Protein 5FMO (pdb70)

Sequence (562 aa):
MEQNLFALSLDDTSSVRGSLLDTKFAQTRVLLSKAMAGGDVLLDEYLYDVVNGQDFRATVAFLRTHVITGKIKVTATTNISDNSGCCLMLAINSGVRGKYSTDVYTICSQDSMTWNPGCKKNFSFTFNPNPCGDSWSAEMISRSRVRMTVICVSGWTLSPTTDVIAKLDWSIVNEKCEPTIYHLADCQNWLPLNRWMGKLTFPQGVTSEVRRMPLSIGGGAGATQAFLANMPNSWISMWRYFRGELHFEVTKMSSPYIKATVTFLIAFGNLSDAFGFYESFPHRIVQFAEVEEKCTLVFSQQEFVTAWSTQVNPRTTLEADGCPYLYAIIHDSTTGTISGDFNLGVKLVGIKDFCGIGSNPGIDGSRLLGPVCAEASDVYSPCMIASTPPAPFSDVTAVTFDLINGKITPVGDDNWNTHIYNPPIMNVLRTAAWKSGTIHVQLNVRGAGVKRADWDGQVFVYLRQSMNPESYDARTFVISQPGSAMLNFSFDIIGPNSGFEFAESPWANQTTWYLECVATNPRQIQQFEVNMRFDPNFRVAGNILMPPFPLSTETPPLLKFR

Solvent-accessible surface area: 26158 Å² total

Nearest PDB structures (foldseek):
  5msh-assembly1_B  TM=9.963E-01  e=5.861E-66  Cowpea mosaic virus
  6qcc-assembly1_A  TM=9.823E-01  e=3.534E-51  Broad bean stain virus
  1pgw-assembly1_2  TM=9.891E-01  e=5.245E-49  Bean-pod mottle virus (strain Kentucky G7)
  1bmv-assembly1_2  TM=9.873E-01  e=7.642E-49  Bean pod mottle virus
  4v5t-assembly1_AA  TM=8.210E-01  e=1.582E-16  Grapevine fanleaf virus

B-factor: mean 73.88, std 18.79, range [32.89, 188.3]

Foldseek 3Di:
DDDDDVDDPPPDQAADADDLQLFFQAKDKWWFALKDFFFAFRDKDFPLCRRVVTDGNNNVVQQPRPKHFFWKKKKKFAADELQKFWKKKKAKDQDDDPPDDSDPLAGQQADMDMDINHFDGMDMDTAANPQADFIAGSVGSVVSRIMMTMTTGGIMQDGDPGMDIMMMGIGGHPDTRDHDDDDPPQWDQKDWGQRWFDKDWAFFDQDWDKDWTFPLLAPAADDPPAHDHYDRNPVLNFFFWKDFKWKKKKFWRTRLQWWFKKKKAKDAQVDDSPNPVPVVHDIDIDTADSRRTIDMDIDGRVRDPDIGTNADAQPADSNNDDGMIMMITTPGGIDGPGGGIGIMIMTTTIGGRMGGHHGDPDDGHHHHD/DPDDDDDDDDWDWFKKKWFADPPDWAKWKKKAQQQQQDIGTDPPGDMDIAGAPDVVNVCRNFFQWKWWKKKKKKKWAWDDDDQVVFPKKKKKFKFFDPPVPGDTPDIDIGGDRGMDMDMDMDTQFDDPVGIFGDCDPPVSGTTIMMMMIMRTSRGTTMMIMIMDGDVVMDTDHTDDDDDDDHTDDDPPPPDDD

Secondary structure (P-SEA, 3-state):
cccccccccccccccccccccccccbbbbbbbcccccccccccccccccccccccccaaaaaaacccccbbbbbbbbbcccccccccccccccccccccccccccccccccccccccccccccccccccccccccccaaaaaaaccccbbbbcccccccccbbbbbbbbbcccbbbbbbbbbbccccccccccccccccccccccccbbbbbbbccccccccccccccccccccccccccccccbbbbbbbbcccccbbbbbbbbbbbccccccccccccccbbbbbbcccccbbbbbbccccccbbbbccccccccccccccccbbbbbcccccccbbbbbbbbbbbccccbbbbccccccccccccc/ccccccccccccccbbbbcccccccccccccccccccccccccccccbbbbbbcaaaaaaaaccccbbbbbbbbbbbbcccccccccbbbbbbbbccccccccccbbbbbbbcccbbbbbbbbbccccccccccccccccbbbbbbbbbbcccccccbbbbbbbbcccbbbbbbccccccccccccccccccc

Radius of gyration: 26.79 Å; Cα contacts (8 Å, |Δi|>4): 1478; chains: 2; bounding box: 64×74×85 Å

Structure (mmCIF, N/CA/C/O backbone):
data_5FMO
#
_entry.id   5FMO
#
_cell.length_a   655.970
_cell.length_b   655.970
_cell.length_c   571.451
_cell.angle_alpha   90.00
_cell.angle_beta   90.00
_cell.angle_gamma   90.00
#
_symmetry.space_group_name_H-M   'I 41'
#
loop_
_entity.id
_entity.type
_entity.pdbx_description
1 polymer 'EMPTY VIRUS LIKE PARTICLES OF COWPEA MOSAIC VIRUS'
2 polymer 'EMPTY VIRUS LIKE PARTICLES OF COWPEA MOSAIC VIRUS'
3 water water
#
loop_
_atom_site.group_PDB
_atom_site.id
_atom_site.type_symbol
_atom_site.label_atom_id
_atom_site.label_alt_id
_atom_site.label_comp_id
_atom_site.label_asym_id
_atom_site.label_entity_id
_atom_site.label_seq_id
_atom_site.pdbx_PDB_ins_code
_atom_site.Cartn_x
_atom_site.Cartn_y
_atom_site.Cartn_z
_atom_site.occupancy
_atom_site.B_iso_or_equiv
_atom_site.auth_seq_id
_atom_site.auth_comp_id
_atom_site.auth_asym_id
_atom_site.auth_atom_id
_atom_site.pdbx_PDB_model_num
ATOM 1 N N . MET A 1 1 ? 229.818 68.707 -58.023 1.00 79.77 1 MET L N 1
ATOM 2 C CA . MET A 1 1 ? 228.471 69.235 -57.684 1.00 79.77 1 MET L CA 1
ATOM 3 C C . MET A 1 1 ? 228.579 70.567 -56.944 1.00 79.77 1 MET L C 1
ATOM 4 O O . MET A 1 1 ? 229.636 70.905 -56.414 1.00 79.77 1 MET L O 1
ATOM 9 N N . GLU A 1 2 ? 227.471 71.305 -56.906 1.00 86.21 2 GLU L N 1
ATOM 10 C CA . GLU A 1 2 ? 227.385 72.597 -56.218 1.00 86.21 2 GLU L CA 1
ATOM 11 C C . GLU A 1 2 ? 226.514 72.387 -54.993 1.00 86.21 2 GLU L C 1
ATOM 12 O O . GLU A 1 2 ? 225.845 71.367 -54.888 1.00 86.21 2 GLU L O 1
ATOM 18 N N . GLN A 1 3 ? 226.509 73.347 -54.074 1.00 66.54 3 GLN L N 1
ATOM 19 C CA . GLN A 1 3 ? 225.673 73.237 -52.882 1.00 66.54 3 GLN L CA 1
ATOM 20 C C . GLN A 1 3 ? 225.490 74.576 -52.184 1.00 66.54 3 GLN L C 1
ATOM 21 O O . GLN A 1 3 ? 226.320 75.475 -52.330 1.00 66.54 3 GLN L O 1
ATOM 27 N N . ASN A 1 4 ? 224.390 74.704 -51.441 1.00 85.87 4 ASN L N 1
ATOM 28 C CA . ASN A 1 4 ? 224.093 75.932 -50.705 1.00 85.87 4 ASN L CA 1
ATOM 29 C C . ASN A 1 4 ? 225.063 76.055 -49.531 1.00 85.87 4 ASN L C 1
ATOM 30 O O . ASN A 1 4 ? 225.250 75.102 -48.776 1.00 85.87 4 ASN L O 1
ATOM 35 N N . LEU A 1 5 ? 225.662 77.235 -49.373 1.00 57.15 5 LEU L N 1
ATOM 36 C CA . LEU A 1 5 ? 226.661 77.465 -48.327 1.00 57.15 5 LEU L CA 1
ATOM 37 C C . LEU A 1 5 ? 226.260 78.236 -47.069 1.00 57.15 5 LEU L C 1
ATOM 38 O O . LEU A 1 5 ? 226.941 78.139 -46.046 1.00 57.15 5 LEU L O 1
ATOM 43 N N . PHE A 1 6 ? 225.172 78.997 -47.131 1.00 87.31 6 PHE L N 1
ATOM 44 C CA . PHE A 1 6 ? 224.731 79.764 -45.967 1.00 87.31 6 PHE L CA 1
ATOM 45 C C . PHE A 1 6 ? 224.555 78.885 -44.726 1.00 87.31 6 PHE L C 1
ATOM 46 O O . PHE A 1 6 ? 224.766 79.342 -43.599 1.00 87.31 6 PHE L O 1
ATOM 54 N N . ALA A 1 7 ? 224.180 77.624 -44.939 1.00 66.52 7 ALA L N 1
ATOM 55 C CA . ALA A 1 7 ? 223.971 76.676 -43.846 1.00 66.52 7 ALA L CA 1
ATOM 56 C C . ALA A 1 7 ? 224.984 75.532 -43.858 1.00 66.52 7 ALA L C 1
ATOM 57 O O . ALA A 1 7 ? 224.690 74.427 -44.309 1.00 66.52 7 ALA L O 1
ATOM 59 N N . LEU A 1 8 ? 226.179 75.811 -43.351 1.00 59.28 8 LEU L N 1
ATOM 60 C CA . LEU A 1 8 ? 227.248 74.822 -43.277 1.00 59.28 8 LEU L CA 1
ATOM 61 C C . LEU A 1 8 ? 227.874 74.803 -41.883 1.00 59.28 8 LEU L C 1
ATOM 62 O O . LEU A 1 8 ? 227.528 75.616 -41.019 1.00 59.28 8 LEU L O 1
ATOM 67 N N . SER A 1 9 ? 228.793 73.868 -41.666 1.00 93.25 9 SER L N 1
ATOM 68 C CA . SER A 1 9 ? 229.471 73.749 -40.382 1.00 93.25 9 SER L CA 1
ATOM 69 C C . SER A 1 9 ? 230.381 74.971 -40.184 1.00 93.25 9 SER L C 1
ATOM 70 O O . SER A 1 9 ? 231.530 74.835 -39.754 1.00 93.25 9 SER L O 1
ATOM 73 N N . LEU A 1 10 ? 229.859 76.160 -40.495 1.00 62.68 10 LEU L N 1
ATOM 74 C CA . LEU A 1 10 ? 230.631 77.396 -40.380 1.00 62.68 10 LEU L CA 1
ATOM 75 C C . LEU A 1 10 ? 230.277 78.342 -39.240 1.00 62.68 10 LEU L C 1
ATOM 76 O O . LEU A 1 10 ? 231.104 79.161 -38.858 1.00 62.68 10 LEU L O 1
ATOM 81 N N . ASP A 1 11 ? 229.068 78.278 -38.699 1.00 97.06 11 ASP L N 1
ATOM 82 C CA . ASP A 1 11 ? 228.779 79.173 -37.588 1.00 97.06 11 ASP L CA 1
ATOM 83 C C . ASP A 1 11 ? 228.874 78.400 -36.283 1.00 97.06 11 ASP L C 1
ATOM 84 O O . ASP A 1 11 ? 227.895 78.253 -35.551 1.00 97.06 11 ASP L O 1
ATOM 89 N N . ASP A 1 12 ? 230.074 77.897 -36.012 1.00 80.91 12 ASP L N 1
ATOM 90 C CA . ASP A 1 12 ? 230.349 77.131 -34.803 1.00 80.91 12 ASP L CA 1
ATOM 91 C C . ASP A 1 12 ? 230.809 78.099 -33.723 1.00 80.91 12 ASP L C 1
ATOM 92 O O . ASP A 1 12 ? 231.764 78.858 -33.912 1.00 80.91 12 ASP L O 1
ATOM 97 N N . THR A 1 13 ? 230.121 78.067 -32.590 1.00 77.08 13 THR L N 1
ATOM 98 C CA . THR A 1 13 ? 230.435 78.953 -31.484 1.00 77.08 13 THR L CA 1
ATOM 99 C C . THR A 1 13 ? 230.995 78.224 -30.263 1.00 77.08 13 THR L C 1
ATOM 100 O O . THR A 1 13 ? 231.374 78.853 -29.284 1.00 77.08 13 THR L O 1
ATOM 104 N N . SER A 1 14 ? 231.036 76.893 -30.326 1.00 82.55 14 SER L N 1
ATOM 105 C CA . SER A 1 14 ? 231.431 76.054 -29.210 1.00 82.55 14 SER L CA 1
ATOM 106 C C . SER A 1 14 ? 232.890 76.191 -28.778 1.00 82.55 14 SER L C 1
ATOM 107 O O . SER A 1 14 ? 233.792 76.422 -29.587 1.00 82.55 14 SER L O 1
ATOM 110 N N . SER A 1 15 ? 233.104 76.083 -27.478 1.00 85.06 15 SER L N 1
ATOM 111 C CA . SER A 1 15 ? 234.434 76.200 -26.891 1.00 85.06 15 SER L CA 1
ATOM 112 C C . SER A 1 15 ? 235.305 74.985 -27.245 1.00 85.06 15 SER L C 1
ATOM 113 O O . SER A 1 15 ? 234.827 73.875 -27.400 1.00 85.06 15 SER L O 1
ATOM 116 N N . VAL A 1 16 ? 236.596 75.246 -27.366 1.00 60.80 16 VAL L N 1
ATOM 117 C CA . VAL A 1 16 ? 237.623 74.272 -27.637 1.00 60.80 16 VAL L CA 1
ATOM 118 C C . VAL A 1 16 ? 237.605 73.130 -26.602 1.00 60.80 16 VAL L C 1
ATOM 119 O O . VAL A 1 16 ? 237.679 73.359 -25.382 1.00 60.80 16 VAL L O 1
ATOM 123 N N . ARG A 1 17 ? 237.512 71.899 -27.123 1.00 92.61 17 ARG L N 1
ATOM 124 C CA . ARG A 1 17 ? 237.582 70.666 -26.330 1.00 92.61 17 ARG L CA 1
ATOM 125 C C . ARG A 1 17 ? 238.477 69.694 -27.062 1.00 92.61 17 ARG L C 1
ATOM 126 O O . ARG A 1 17 ? 238.747 69.859 -28.252 1.00 92.61 17 ARG L O 1
ATOM 134 N N . GLY A 1 18 ? 238.942 68.683 -26.339 1.00 75.53 18 GLY L N 1
ATOM 135 C CA . GLY A 1 18 ? 239.805 67.686 -26.934 1.00 75.53 18 GLY L CA 1
ATOM 136 C C . GLY A 1 18 ? 240.895 67.249 -25.982 1.00 75.53 18 GLY L C 1
ATOM 137 O O . GLY A 1 18 ? 240.768 67.396 -24.765 1.00 75.53 18 GLY L O 1
ATOM 138 N N . SER A 1 19 ? 241.968 66.703 -26.542 1.00 70.06 19 SER L N 1
ATOM 139 C CA . SER A 1 19 ? 243.098 66.242 -25.750 1.00 70.06 19 SER L CA 1
ATOM 140 C C . SER A 1 19 ? 243.979 67.422 -25.364 1.00 70.06 19 SER L C 1
ATOM 141 O O . SER A 1 19 ? 243.873 68.506 -25.942 1.00 70.06 19 SER L O 1
ATOM 144 N N . LEU A 1 20 ? 244.855 67.202 -24.389 1.00 78.07 20 LEU L N 1
ATOM 145 C CA . LEU A 1 20 ? 245.756 68.243 -23.917 1.00 78.07 20 LEU L CA 1
ATOM 146 C C . LEU A 1 20 ? 246.766 68.587 -25.013 1.00 78.07 20 LEU L C 1
ATOM 147 O O . LEU A 1 20 ? 247.663 69.410 -24.813 1.00 78.07 20 LEU L O 1
ATOM 152 N N . LEU A 1 21 ? 246.611 67.953 -26.173 1.00 51.55 21 LEU L N 1
ATOM 153 C CA . LEU A 1 21 ? 247.498 68.208 -27.298 1.00 51.55 21 LEU L CA 1
ATOM 154 C C . LEU A 1 21 ? 246.857 69.259 -28.197 1.00 51.55 21 LEU L C 1
ATOM 155 O O . LEU A 1 21 ? 247.526 70.185 -28.667 1.00 51.55 21 LEU L O 1
ATOM 160 N N . ASP A 1 22 ? 245.559 69.110 -28.442 1.00 79.71 22 ASP L N 1
ATOM 161 C CA . ASP A 1 22 ? 244.841 70.063 -29.278 1.00 79.71 22 ASP L CA 1
ATOM 162 C C . ASP A 1 22 ? 244.446 71.245 -28.411 1.00 79.71 22 ASP L C 1
ATOM 163 O O . ASP A 1 22 ? 243.930 72.248 -28.896 1.00 79.71 22 ASP L O 1
ATOM 168 N N . THR A 1 23 ? 244.711 71.111 -27.118 1.00 47.05 23 THR L N 1
ATOM 169 C CA . THR A 1 23 ? 244.397 72.142 -26.139 1.00 47.05 23 THR L CA 1
ATOM 170 C C . THR A 1 23 ? 245.604 73.047 -25.828 1.00 47.05 23 THR L C 1
ATOM 171 O O . THR A 1 23 ? 245.441 74.170 -25.341 1.00 47.05 23 THR L O 1
ATOM 175 N N . LYS A 1 24 ? 246.811 72.555 -26.100 1.00 68.20 24 LYS L N 1
ATOM 176 C CA . LYS A 1 24 ? 248.018 73.335 -25.850 1.00 68.20 24 LYS L CA 1
ATOM 177 C C . LYS A 1 24 ? 248.029 74.497 -26.838 1.00 68.20 24 LYS L C 1
ATOM 178 O O . LYS A 1 24 ? 248.121 74.292 -28.051 1.00 68.20 24 LYS L O 1
ATOM 184 N N . PHE A 1 25 ? 247.918 75.712 -26.304 1.00 54.67 25 PHE L N 1
ATOM 185 C CA . PHE A 1 25 ? 247.891 76.931 -27.115 1.00 54.67 25 PHE L CA 1
ATOM 186 C C . PHE A 1 25 ? 249.046 77.889 -26.804 1.00 54.67 25 PHE L C 1
ATOM 187 O O . PHE A 1 25 ? 249.170 78.938 -27.437 1.00 54.67 25 PHE L O 1
ATOM 195 N N . ALA A 1 26 ? 249.887 77.535 -25.834 1.00 60.95 26 ALA L N 1
ATOM 196 C CA . ALA A 1 26 ? 251.005 78.397 -25.466 1.00 60.95 26 ALA L CA 1
ATOM 197 C C . ALA A 1 26 ? 252.106 77.701 -24.671 1.00 60.95 26 ALA L C 1
ATOM 198 O O . ALA A 1 26 ? 251.841 76.913 -23.762 1.00 60.95 26 ALA L O 1
ATOM 200 N N . GLN A 1 27 ? 253.346 78.014 -25.031 1.00 77.59 27 GLN L N 1
ATOM 201 C CA . GLN A 1 27 ? 254.532 77.470 -24.383 1.00 77.59 27 GLN L CA 1
ATOM 202 C C . GLN A 1 27 ? 255.502 78.598 -24.106 1.00 77.59 27 GLN L C 1
ATOM 203 O O . GLN A 1 27 ? 256.163 79.086 -25.023 1.00 77.59 27 GLN L O 1
ATOM 209 N N . THR A 1 28 ? 255.601 79.022 -22.856 1.00 66.94 28 THR L N 1
ATOM 210 C CA . THR A 1 28 ? 256.532 80.089 -22.542 1.00 66.94 28 THR L CA 1
ATOM 211 C C . THR A 1 28 ? 257.732 79.587 -21.768 1.00 66.94 28 THR L C 1
ATOM 212 O O . THR A 1 28 ? 257.629 78.788 -20.837 1.00 66.94 28 THR L O 1
ATOM 216 N N . ARG A 1 29 ? 258.876 80.087 -22.197 1.00 87.75 29 ARG L N 1
ATOM 217 C CA . ARG A 1 29 ? 260.170 79.754 -21.653 1.00 87.75 29 ARG L CA 1
ATOM 218 C C . ARG A 1 29 ? 260.577 80.845 -20.661 1.00 87.75 29 ARG L C 1
ATOM 219 O O . ARG A 1 29 ? 260.765 81.994 -21.054 1.00 87.75 29 ARG L O 1
ATOM 227 N N . VAL A 1 30 ? 260.694 80.497 -19.379 1.00 59.56 30 VAL L N 1
ATOM 228 C CA . VAL A 1 30 ? 261.091 81.475 -18.356 1.00 59.56 30 VAL L CA 1
ATOM 229 C C . VAL A 1 30 ? 262.359 81.063 -17.630 1.00 59.56 30 VAL L C 1
ATOM 230 O O . VAL A 1 30 ? 262.414 79.992 -17.018 1.00 59.56 30 VAL L O 1
ATOM 234 N N . LEU A 1 31 ? 263.360 81.940 -17.670 1.00 67.35 31 LEU L N 1
ATOM 235 C CA . LEU A 1 31 ? 264.654 81.656 -17.060 1.00 67.35 31 LEU L CA 1
ATOM 236 C C . LEU A 1 31 ? 264.822 82.028 -15.601 1.00 67.35 31 LEU L C 1
ATOM 237 O O . LEU A 1 31 ? 264.130 82.906 -15.065 1.00 67.35 31 LEU L O 1
ATOM 242 N N . LEU A 1 32 ? 265.791 81.347 -14.993 1.00 61.07 32 LEU L N 1
ATOM 243 C CA . LEU A 1 32 ? 266.166 81.527 -13.600 1.00 61.07 32 LEU L CA 1
ATOM 244 C C . LEU A 1 32 ? 267.662 81.837 -13.500 1.00 61.07 32 LEU L C 1
ATOM 245 O O . LEU A 1 32 ? 268.490 81.207 -14.165 1.00 61.07 32 LEU L O 1
ATOM 250 N N . SER A 1 33 ? 267.993 82.821 -12.670 1.00 86.29 33 SER L N 1
ATOM 251 C CA . SER A 1 33 ? 269.373 83.231 -12.455 1.00 86.29 33 SER L CA 1
ATOM 252 C C . SER A 1 33 ? 270.121 82.139 -11.696 1.00 86.29 33 SER L C 1
ATOM 253 O O . SER A 1 33 ? 269.509 81.246 -11.116 1.00 86.29 33 SER L O 1
ATOM 256 N N . LYS A 1 34 ? 271.445 82.202 -11.706 1.00 75.46 34 LYS L N 1
ATOM 257 C CA . LYS A 1 34 ? 272.235 81.215 -10.990 1.00 75.46 34 LYS L CA 1
ATOM 258 C C . LYS A 1 34 ? 272.224 81.544 -9.533 1.00 75.46 34 LYS L C 1
ATOM 259 O O . LYS A 1 34 ? 272.721 80.790 -8.698 1.00 75.46 34 LYS L O 1
ATOM 265 N N . ALA A 1 35 ? 271.588 82.685 -9.242 1.00 66.90 35 ALA L N 1
ATOM 266 C CA . ALA A 1 35 ? 271.462 83.140 -7.857 1.00 66.90 35 ALA L CA 1
ATOM 267 C C . ALA A 1 35 ? 270.392 84.211 -7.647 1.00 66.90 35 ALA L C 1
ATOM 268 O O . ALA A 1 35 ? 270.405 85.259 -8.300 1.00 66.90 35 ALA L O 1
ATOM 270 N N . MET A 1 36 ? 269.460 83.906 -6.707 1.00 85.44 36 MET L N 1
ATOM 271 C CA . MET A 1 36 ? 268.328 84.795 -6.387 1.00 85.44 36 MET L CA 1
ATOM 272 C C . MET A 1 36 ? 267.684 84.472 -5.062 1.00 85.44 36 MET L C 1
ATOM 273 O O . MET A 1 36 ? 266.739 83.711 -4.945 1.00 85.44 36 MET L O 1
ATOM 278 N N . ALA A 1 37 ? 268.253 85.124 -4.054 1.00 123.43 37 ALA L N 1
ATOM 279 C CA . ALA A 1 37 ? 267.831 84.945 -2.683 1.00 123.43 37 ALA L CA 1
ATOM 280 C C . ALA A 1 37 ? 266.300 85.067 -2.445 1.00 123.43 37 ALA L C 1
ATOM 281 O O . ALA A 1 37 ? 265.730 84.255 -1.720 1.00 123.43 37 ALA L O 1
ATOM 283 N N . GLY A 1 38 ? 265.672 86.079 -3.036 1.00 70.77 38 GLY L N 1
ATOM 284 C CA . GLY A 1 38 ? 264.241 86.262 -2.854 1.00 70.77 38 GLY L CA 1
ATOM 285 C C . GLY A 1 38 ? 263.728 87.385 -3.706 1.00 70.77 38 GLY L C 1
ATOM 286 O O . GLY A 1 38 ? 264.462 87.959 -4.497 1.00 70.77 38 GLY L O 1
ATOM 287 N N . GLY A 1 39 ? 262.450 87.711 -3.530 1.00 65.96 39 GLY L N 1
ATOM 288 C CA . GLY A 1 39 ? 261.794 88.784 -4.265 1.00 65.96 39 GLY L CA 1
ATOM 289 C C . GLY A 1 39 ? 262.141 89.099 -5.713 1.00 65.96 39 GLY L C 1
ATOM 290 O O . GLY A 1 39 ? 261.804 90.183 -6.198 1.00 65.96 39 GLY L O 1
ATOM 291 N N . ASP A 1 40 ? 262.797 88.181 -6.415 1.00 78.53 40 ASP L N 1
ATOM 292 C CA . ASP A 1 40 ? 263.151 88.424 -7.813 1.00 78.53 40 ASP L CA 1
ATOM 293 C C . ASP A 1 40 ? 261.934 88.226 -8.708 1.00 78.53 40 ASP L C 1
ATOM 294 O O . ASP A 1 40 ? 261.105 87.351 -8.456 1.00 78.53 40 ASP L O 1
ATOM 299 N N . VAL A 1 41 ? 261.826 89.039 -9.752 1.00 69.77 41 VAL L N 1
ATOM 300 C CA . VAL A 1 41 ? 260.704 88.930 -10.673 1.00 69.77 41 VAL L CA 1
ATOM 301 C C . VAL A 1 41 ? 261.116 88.171 -11.948 1.00 69.77 41 VAL L C 1
ATOM 302 O O . VAL A 1 41 ? 261.456 88.783 -12.962 1.00 69.77 41 VAL L O 1
ATOM 306 N N . LEU A 1 42 ? 261.078 86.836 -11.877 1.00 69.75 42 LEU L N 1
ATOM 307 C CA . LEU A 1 42 ? 261.457 85.939 -12.985 1.00 69.75 42 LEU L CA 1
ATOM 308 C C . LEU A 1 42 ? 260.890 86.312 -14.353 1.00 69.75 42 LEU L C 1
ATOM 309 O O . LEU A 1 42 ? 261.577 86.186 -15.377 1.00 69.75 42 LEU L O 1
ATOM 314 N N . LEU A 1 43 ? 259.628 86.737 -14.358 1.00 59.14 43 LEU L N 1
ATOM 315 C CA . LEU A 1 43 ? 258.929 87.148 -15.574 1.00 59.14 43 LEU L CA 1
ATOM 316 C C . LEU A 1 43 ? 257.533 87.686 -15.292 1.00 59.14 43 LEU L C 1
ATOM 317 O O . LEU A 1 43 ? 256.707 87.032 -14.647 1.00 59.14 43 LEU L O 1
ATOM 322 N N . ASP A 1 44 ? 257.281 88.891 -15.779 1.00 74.04 44 ASP L N 1
ATOM 323 C CA . ASP A 1 44 ? 255.979 89.503 -15.627 1.00 74.04 44 ASP L CA 1
ATOM 324 C C . ASP A 1 44 ? 255.491 89.816 -17.030 1.00 74.04 44 ASP L C 1
ATOM 325 O O . ASP A 1 44 ? 256.280 90.233 -17.875 1.00 74.04 44 ASP L O 1
ATOM 330 N N . GLU A 1 45 ? 254.197 89.636 -17.279 1.00 78.16 45 GLU L N 1
ATOM 331 C CA . GLU A 1 45 ? 253.656 89.858 -18.616 1.00 78.16 45 GLU L CA 1
ATOM 332 C C . GLU A 1 45 ? 252.131 89.728 -18.640 1.00 78.16 45 GLU L C 1
ATOM 333 O O . GLU A 1 45 ? 251.558 88.954 -17.873 1.00 78.16 45 GLU L O 1
ATOM 339 N N . TYR A 1 46 ? 251.471 90.499 -19.500 1.00 88.99 46 TYR L N 1
ATOM 340 C CA . TYR A 1 46 ? 250.017 90.423 -19.601 1.00 88.99 46 TYR L CA 1
ATOM 341 C C . TYR A 1 46 ? 249.671 89.023 -20.022 1.00 88.99 46 TYR L C 1
ATOM 342 O O . TYR A 1 46 ? 250.376 88.435 -20.833 1.00 88.99 46 TYR L O 1
ATOM 351 N N . LEU A 1 47 ? 248.578 88.486 -19.501 1.00 44.90 47 LEU L N 1
ATOM 352 C CA . LEU A 1 47 ? 248.226 87.126 -19.861 1.00 44.90 47 LEU L CA 1
ATOM 353 C C . LEU A 1 47 ? 248.113 86.958 -21.364 1.00 44.90 47 LEU L C 1
ATOM 354 O O . LEU A 1 47 ? 248.864 86.184 -21.953 1.00 44.90 47 LEU L O 1
ATOM 359 N N . TYR A 1 48 ? 247.204 87.696 -21.989 1.00 73.14 48 TYR L N 1
ATOM 360 C CA . TYR A 1 48 ? 247.019 87.581 -23.432 1.00 73.14 48 TYR L CA 1
ATOM 361 C C . TYR A 1 48 ? 248.306 87.549 -24.258 1.00 73.14 48 TYR L C 1
ATOM 362 O O . TYR A 1 48 ? 248.349 86.940 -25.325 1.00 73.14 48 TYR L O 1
ATOM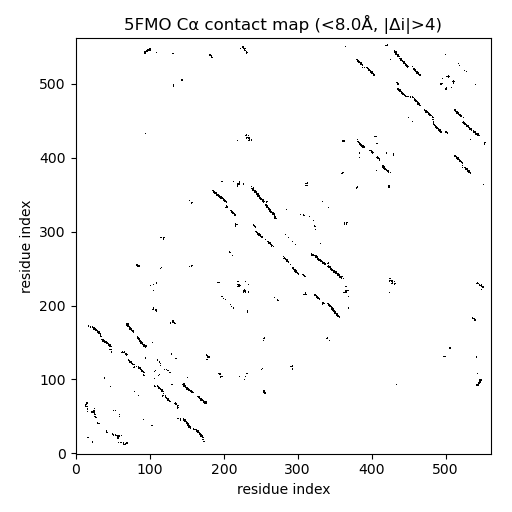 371 N N . ASP A 1 49 ? 249.354 88.201 -23.779 1.00 94.58 49 ASP L N 1
ATOM 372 C CA . ASP A 1 49 ? 250.592 88.230 -24.541 1.00 94.58 49 ASP L CA 1
ATOM 373 C C . ASP A 1 49 ? 251.350 86.911 -24.549 1.00 94.58 49 ASP L C 1
ATOM 374 O O . ASP A 1 49 ? 252.239 86.710 -25.373 1.00 94.58 49 ASP L O 1
ATOM 379 N N . VAL A 1 50 ? 251.003 86.001 -23.650 1.00 60.11 50 VAL L N 1
ATOM 380 C CA . VAL A 1 50 ? 251.710 84.732 -23.606 1.00 60.11 50 VAL L CA 1
ATOM 381 C C . VAL A 1 50 ? 251.594 83.964 -24.925 1.00 60.11 50 VAL L C 1
ATOM 382 O O . VAL A 1 50 ? 252.377 83.043 -25.168 1.00 60.11 50 VAL L O 1
ATOM 386 N N . VAL A 1 51 ? 250.644 84.361 -25.780 1.00 67.45 51 VAL L N 1
ATOM 387 C CA . VAL A 1 51 ? 250.426 83.698 -27.078 1.00 67.45 51 VAL L CA 1
ATOM 388 C C . VAL A 1 51 ? 251.203 84.268 -28.263 1.00 67.45 51 VAL L C 1
ATOM 389 O O . VAL A 1 51 ? 251.357 83.593 -29.277 1.00 67.45 51 VAL L O 1
ATOM 393 N N . ASN A 1 52 ? 251.678 85.502 -28.146 1.00 96.39 52 ASN L N 1
ATOM 394 C CA . ASN A 1 52 ? 252.414 86.161 -29.225 1.00 96.39 52 ASN L CA 1
ATOM 395 C C . ASN A 1 52 ? 253.147 85.273 -30.217 1.00 96.39 52 ASN L C 1
ATOM 396 O O . ASN A 1 52 ? 252.763 85.196 -31.385 1.00 96.39 52 ASN L O 1
ATOM 401 N N . GLY A 1 53 ? 254.208 84.616 -29.766 1.00 84.11 53 GLY L N 1
ATOM 402 C CA . GLY A 1 53 ? 254.943 83.748 -30.665 1.00 84.11 53 GLY L CA 1
ATOM 403 C C . GLY A 1 53 ? 254.161 82.494 -31.020 1.00 84.11 53 GLY L C 1
ATOM 404 O O . GLY A 1 53 ? 253.847 82.249 -32.187 1.00 84.11 53 GLY L O 1
ATOM 405 N N . GLN A 1 54 ? 253.842 81.715 -29.988 1.00 99.42 54 GLN L N 1
ATOM 406 C CA . GLN A 1 54 ? 253.109 80.444 -30.073 1.00 99.42 54 GLN L CA 1
ATOM 407 C C . GLN A 1 54 ? 252.308 80.122 -31.357 1.00 99.42 54 GLN L C 1
ATOM 408 O O . GLN A 1 54 ? 251.775 81.013 -32.026 1.00 99.42 54 GLN L O 1
ATOM 414 N N . ASP A 1 55 ? 252.227 78.825 -31.669 1.00 105.19 55 ASP L N 1
ATOM 415 C CA . ASP A 1 55 ? 251.523 78.301 -32.848 1.00 105.19 55 ASP L CA 1
ATOM 416 C C . ASP A 1 55 ? 251.327 76.774 -32.694 1.00 105.19 55 ASP L C 1
ATOM 417 O O . ASP A 1 55 ? 251.974 75.970 -33.374 1.00 105.19 55 ASP L O 1
ATOM 422 N N . PHE A 1 56 ? 250.440 76.390 -31.775 1.00 81.58 56 PHE L N 1
ATOM 423 C CA . PHE A 1 56 ? 250.136 74.985 -31.517 1.00 81.58 56 PHE L CA 1
ATOM 424 C C . PHE A 1 56 ? 248.731 74.666 -31.998 1.00 81.58 56 PHE L C 1
ATOM 425 O O . PHE A 1 56 ? 247.950 75.566 -32.317 1.00 81.58 56 PHE L O 1
ATOM 433 N N . ARG A 1 57 ? 248.416 73.378 -32.041 1.00 71.75 57 ARG L N 1
ATOM 434 C CA . ARG A 1 57 ? 247.110 72.915 -32.489 1.00 71.75 57 ARG L CA 1
ATOM 435 C C . ARG A 1 57 ? 245.982 73.868 -32.075 1.00 71.75 57 ARG L C 1
ATOM 436 O O . ARG A 1 57 ? 245.178 74.260 -32.907 1.00 71.75 57 ARG L O 1
ATOM 444 N N . ALA A 1 58 ? 245.948 74.219 -30.776 1.00 61.05 58 ALA L N 1
ATOM 445 C CA . ALA A 1 58 ? 244.907 75.018 -30.144 1.00 61.05 58 ALA L CA 1
ATOM 446 C C . ALA A 1 58 ? 245.040 76.543 -30.279 1.00 61.05 58 ALA L C 1
ATOM 447 O O . ALA A 1 58 ? 244.050 77.257 -30.314 1.00 61.05 58 ALA L O 1
ATOM 449 N N . THR A 1 59 ? 246.306 77.035 -30.428 1.00 57.90 59 THR L N 1
ATOM 450 C CA . THR A 1 59 ? 246.641 78.478 -30.580 1.00 57.90 59 THR L CA 1
ATOM 451 C C . THR A 1 59 ? 245.535 79.264 -31.375 1.00 57.90 59 THR L C 1
ATOM 452 O O . THR A 1 59 ? 244.754 80.025 -30.813 1.00 57.90 59 THR L O 1
ATOM 456 N N . VAL A 1 60 ? 245.495 78.990 -32.662 1.00 62.11 60 VAL L N 1
ATOM 457 C CA . VAL A 1 60 ? 244.590 79.573 -33.636 1.00 62.11 60 VAL L CA 1
ATOM 458 C C . VAL A 1 60 ? 243.094 79.652 -33.189 1.00 62.11 60 VAL L C 1
ATOM 459 O O . VAL A 1 60 ? 242.439 80.689 -33.313 1.00 62.11 60 VAL L O 1
ATOM 463 N N . ALA A 1 61 ? 242.595 78.520 -32.692 1.00 71.58 61 ALA L N 1
ATOM 464 C CA . ALA A 1 61 ? 241.216 78.392 -32.210 1.00 71.58 61 ALA L CA 1
ATOM 465 C C . ALA A 1 61 ? 241.009 79.188 -30.926 1.00 71.58 61 ALA L C 1
ATOM 466 O O . ALA A 1 61 ? 239.901 79.609 -30.609 1.00 71.58 61 ALA L O 1
ATOM 468 N N . PHE A 1 62 ? 242.098 79.382 -30.196 1.00 44.02 62 PHE L N 1
ATOM 469 C CA . PHE A 1 62 ? 242.103 80.124 -28.939 1.00 44.02 62 PHE L CA 1
ATOM 470 C C . PHE A 1 62 ? 241.666 81.577 -29.148 1.00 44.02 62 PHE L C 1
ATOM 471 O O . PHE A 1 62 ? 240.789 82.106 -28.446 1.00 44.02 62 PHE L O 1
ATOM 479 N N . LEU A 1 63 ? 242.293 82.213 -30.127 1.00 51.67 63 LEU L N 1
ATOM 480 C CA . LEU A 1 63 ? 242.013 83.600 -30.438 1.00 51.67 63 LEU L CA 1
ATOM 481 C C . LEU A 1 63 ? 240.646 83.759 -31.071 1.00 51.67 63 LEU L C 1
ATOM 482 O O . LEU A 1 63 ? 239.859 84.614 -30.660 1.00 51.67 63 LEU L O 1
ATOM 487 N N . ARG A 1 64 ? 240.367 82.914 -32.059 1.00 69.88 64 ARG L N 1
ATOM 488 C CA . ARG A 1 64 ? 239.115 82.977 -32.797 1.00 69.88 64 ARG L CA 1
ATOM 489 C C . ARG A 1 64 ? 237.836 82.428 -32.164 1.00 69.88 64 ARG L C 1
ATOM 490 O O . ARG A 1 64 ? 236.821 82.293 -32.850 1.00 69.88 64 ARG L O 1
ATOM 498 N N . THR A 1 65 ? 237.860 82.101 -30.876 1.00 61.31 65 THR L N 1
ATOM 499 C CA . THR A 1 65 ? 236.631 81.633 -30.247 1.00 61.31 65 THR L CA 1
ATOM 500 C C . THR A 1 65 ? 236.115 82.791 -29.410 1.00 61.31 65 THR L C 1
ATOM 501 O O . THR A 1 65 ? 236.815 83.297 -28.525 1.00 61.31 65 THR L O 1
ATOM 505 N N . HIS A 1 66 ? 234.896 83.223 -29.716 1.00 65.41 66 HIS L N 1
ATOM 506 C CA . HIS A 1 66 ? 234.293 84.336 -29.013 1.00 65.41 66 HIS L CA 1
ATOM 507 C C . HIS A 1 66 ? 234.072 84.069 -27.557 1.00 65.41 66 HIS L C 1
ATOM 508 O O . HIS A 1 66 ? 234.239 84.967 -26.741 1.00 65.41 66 HIS L O 1
ATOM 515 N N . VAL A 1 67 ? 233.683 82.843 -27.223 1.00 54.49 67 VAL L N 1
ATOM 516 C CA . VAL A 1 67 ? 233.451 82.504 -25.824 1.00 54.49 67 VAL L CA 1
ATOM 517 C C . VAL A 1 67 ? 234.027 81.150 -25.433 1.00 54.49 67 VAL L C 1
ATOM 518 O O . VAL A 1 67 ? 233.551 80.115 -25.899 1.00 54.49 67 VAL L O 1
ATOM 522 N N . ILE A 1 68 ? 235.051 81.168 -24.579 1.00 51.12 68 ILE L N 1
ATOM 523 C CA . ILE A 1 68 ? 235.698 79.946 -24.102 1.00 51.12 68 ILE L CA 1
ATOM 524 C C . ILE A 1 68 ? 234.885 79.436 -22.912 1.00 51.12 68 ILE L C 1
ATOM 525 O O . ILE A 1 68 ? 234.269 80.231 -22.203 1.00 51.12 68 ILE L O 1
ATOM 530 N N . THR A 1 69 ? 234.882 78.119 -22.707 1.00 77.44 69 THR L N 1
ATOM 531 C CA . THR A 1 69 ? 234.121 77.501 -21.622 1.00 77.44 69 THR L CA 1
ATOM 532 C C . THR A 1 69 ? 234.989 76.790 -20.581 1.00 77.44 69 THR L C 1
ATOM 533 O O . THR A 1 69 ? 234.498 76.425 -19.514 1.00 77.44 69 THR L O 1
ATOM 537 N N . GLY A 1 70 ? 236.271 76.593 -20.886 1.00 80.76 70 GLY L N 1
ATOM 538 C CA . GLY A 1 70 ? 237.156 75.899 -19.961 1.00 80.76 70 GLY L CA 1
ATOM 539 C C . GLY A 1 70 ? 238.267 76.718 -19.325 1.00 80.76 70 GLY L C 1
ATOM 540 O O . GLY A 1 70 ? 238.731 77.704 -19.895 1.00 80.76 70 GLY L O 1
ATOM 541 N N . LYS A 1 71 ? 238.700 76.294 -18.139 1.00 63.07 71 LYS L N 1
ATOM 542 C CA . LYS A 1 71 ? 239.755 76.980 -17.392 1.00 63.07 71 LYS L CA 1
ATOM 543 C C . LYS A 1 71 ? 241.101 76.802 -18.088 1.00 63.07 71 LYS L C 1
ATOM 544 O O . LYS A 1 71 ? 241.234 75.960 -18.976 1.00 63.07 71 LYS L O 1
ATOM 550 N N . ILE A 1 72 ? 242.094 77.600 -17.700 1.00 44.73 72 ILE L N 1
ATOM 551 C CA . ILE A 1 72 ? 243.420 77.477 -18.301 1.00 44.73 72 ILE L CA 1
ATOM 552 C C . ILE A 1 72 ? 244.312 76.650 -17.387 1.00 44.73 72 ILE L C 1
ATOM 553 O O . ILE A 1 72 ? 244.357 76.871 -16.174 1.00 44.73 72 ILE L O 1
ATOM 558 N N . LYS A 1 73 ? 245.015 75.691 -17.976 1.00 57.51 73 LYS L N 1
ATOM 559 C CA . LYS A 1 73 ? 245.906 74.836 -17.216 1.00 57.51 73 LYS L CA 1
ATOM 560 C C . LYS A 1 73 ? 247.322 75.238 -17.551 1.00 57.51 73 LYS L C 1
ATOM 561 O O . LYS A 1 73 ? 247.772 75.094 -18.685 1.00 57.51 73 LYS L O 1
ATOM 567 N N . VAL A 1 74 ? 248.015 75.766 -16.557 1.00 58.87 74 VAL L N 1
ATOM 568 C CA . VAL A 1 74 ? 249.386 76.181 -16.740 1.00 58.87 74 VAL L CA 1
ATOM 569 C C . VAL A 1 74 ? 250.258 75.129 -16.058 1.00 58.87 74 VAL L C 1
ATOM 570 O O . VAL A 1 74 ? 250.018 74.784 -14.904 1.00 58.87 74 VAL L O 1
ATOM 574 N N . THR A 1 75 ? 251.249 74.604 -16.779 1.00 51.35 75 THR L N 1
ATOM 575 C CA . THR A 1 75 ? 252.141 73.578 -16.231 1.00 51.35 75 THR L CA 1
ATOM 576 C C . THR A 1 75 ? 253.628 73.920 -16.369 1.00 51.35 75 THR L C 1
ATOM 577 O O . THR A 1 75 ? 254.144 74.038 -17.483 1.00 51.35 75 THR L O 1
ATOM 581 N N . ALA A 1 76 ? 254.316 74.059 -15.238 1.00 53.62 76 ALA L N 1
ATOM 582 C CA . ALA A 1 76 ? 255.742 74.378 -15.238 1.00 53.62 76 ALA L CA 1
ATOM 583 C C . ALA A 1 76 ? 256.582 73.107 -15.150 1.00 53.62 76 ALA L C 1
ATOM 584 O O . ALA A 1 76 ? 256.200 72.145 -14.488 1.00 53.62 76 ALA L O 1
ATOM 586 N N . THR A 1 77 ? 257.726 73.105 -15.826 1.00 73.11 77 THR L N 1
ATOM 587 C CA . THR A 1 77 ? 258.619 71.952 -15.814 1.00 73.11 77 THR L CA 1
ATOM 588 C C . THR A 1 77 ? 259.972 72.416 -15.327 1.00 73.11 77 THR L C 1
ATOM 589 O O . THR A 1 77 ? 260.535 73.355 -15.885 1.00 73.11 77 THR L O 1
ATOM 593 N N . THR A 1 78 ? 260.512 71.764 -14.306 1.00 75.39 78 THR L N 1
ATOM 594 C CA . THR A 1 78 ? 261.809 72.182 -13.796 1.00 75.39 78 THR L CA 1
ATOM 595 C C . THR A 1 78 ? 262.270 71.427 -12.566 1.00 75.39 78 THR L C 1
ATOM 596 O O . THR A 1 78 ? 261.639 71.487 -11.511 1.00 75.39 78 THR L O 1
ATOM 600 N N . ASN A 1 79 ? 263.393 70.737 -12.687 1.00 71.30 79 ASN L N 1
ATOM 601 C CA . ASN A 1 79 ? 263.890 69.995 -11.550 1.00 71.30 79 ASN L CA 1
ATOM 602 C C . ASN A 1 79 ? 265.332 70.338 -11.236 1.00 71.30 79 ASN L C 1
ATOM 603 O O . ASN A 1 79 ? 266.126 70.634 -12.126 1.00 71.30 79 ASN L O 1
ATOM 608 N N . ILE A 1 80 ? 265.654 70.295 -9.950 1.00 54.35 80 ILE L N 1
ATOM 609 C CA . ILE A 1 80 ? 266.996 70.582 -9.466 1.00 54.35 80 ILE L CA 1
ATOM 610 C C . ILE A 1 80 ? 267.430 69.510 -8.455 1.00 54.35 80 ILE L C 1
ATOM 611 O O . ILE A 1 80 ? 266.597 68.909 -7.772 1.00 54.35 80 ILE L O 1
ATOM 616 N N . SER A 1 81 ? 268.736 69.277 -8.364 1.00 61.10 81 SER L N 1
ATOM 617 C CA . SER A 1 81 ? 269.282 68.267 -7.464 1.00 61.10 81 SER L CA 1
ATOM 618 C C . SER A 1 81 ? 268.699 68.232 -6.071 1.00 61.10 81 SER L C 1
ATOM 619 O O . SER A 1 81 ? 268.314 69.253 -5.508 1.00 61.10 81 SER L O 1
ATOM 622 N N . ASP A 1 82 ? 268.664 67.024 -5.527 1.00 86.81 82 ASP L N 1
ATOM 623 C CA . ASP A 1 82 ? 268.165 66.763 -4.189 1.00 86.81 82 ASP L CA 1
ATOM 624 C C . ASP A 1 82 ? 268.782 67.704 -3.141 1.00 86.81 82 ASP L C 1
ATOM 625 O O . ASP A 1 82 ? 268.096 68.144 -2.219 1.00 86.81 82 ASP L O 1
ATOM 630 N N . ASN A 1 83 ? 270.061 68.039 -3.293 1.00 73.93 83 ASN L N 1
ATOM 631 C CA . ASN A 1 83 ? 270.726 68.898 -2.313 1.00 73.93 83 ASN L CA 1
ATOM 632 C C . ASN A 1 83 ? 270.526 70.395 -2.486 1.00 73.93 83 ASN L C 1
ATOM 633 O O . ASN A 1 83 ? 271.360 71.181 -2.051 1.00 73.93 83 ASN L O 1
ATOM 638 N N . SER A 1 84 ? 269.428 70.803 -3.106 1.00 59.04 84 SER L N 1
ATOM 639 C CA . SER A 1 84 ? 269.204 72.229 -3.287 1.00 59.04 84 SER L CA 1
ATOM 640 C C . SER A 1 84 ? 267.737 72.626 -3.218 1.00 59.04 84 SER L C 1
ATOM 641 O O . SER A 1 84 ? 266.867 71.906 -3.702 1.00 59.04 84 SER L O 1
ATOM 644 N N . GLY A 1 85 ? 267.475 73.784 -2.618 1.00 95.65 85 GLY L N 1
ATOM 645 C CA . GLY A 1 85 ? 266.110 74.264 -2.484 1.00 95.65 85 GLY L CA 1
ATOM 646 C C . GLY A 1 85 ? 265.832 75.532 -3.265 1.00 95.65 85 GLY L C 1
ATOM 647 O O . GLY A 1 85 ? 266.746 76.166 -3.790 1.00 95.65 85 GLY L O 1
ATOM 648 N N . CYS A 1 86 ? 264.562 75.908 -3.330 1.00 68.06 86 CYS L N 1
ATOM 649 C CA . CYS A 1 86 ? 264.155 77.092 -4.063 1.00 68.06 86 CYS L CA 1
ATOM 650 C C . CYS A 1 86 ? 262.641 77.151 -4.075 1.00 68.06 86 CYS L C 1
ATOM 651 O O . CYS A 1 86 ? 261.984 76.128 -3.938 1.00 68.06 86 CYS L O 1
ATOM 654 N N . CYS A 1 87 ? 262.077 78.338 -4.243 1.00 59.79 87 CYS L N 1
ATOM 655 C CA . CYS A 1 87 ? 260.626 78.447 -4.268 1.00 59.79 87 CYS L CA 1
ATOM 656 C C . CYS A 1 87 ? 260.090 79.448 -5.284 1.00 59.79 87 CYS L C 1
ATOM 657 O O . CYS A 1 87 ? 260.400 80.641 -5.224 1.00 59.79 87 CYS L O 1
ATOM 660 N N . LEU A 1 88 ? 259.268 78.950 -6.207 1.00 46.18 88 LEU L N 1
ATOM 661 C CA . LEU A 1 88 ? 258.677 79.778 -7.253 1.00 46.18 88 LEU L CA 1
ATOM 662 C C . LEU A 1 88 ? 257.190 80.014 -7.062 1.00 46.18 88 LEU L C 1
ATOM 663 O O . LEU A 1 88 ? 256.535 79.405 -6.213 1.00 46.18 88 LEU L O 1
ATOM 668 N N . MET A 1 89 ? 256.660 80.904 -7.884 1.00 55.94 89 MET L N 1
ATOM 669 C CA . MET A 1 89 ? 255.258 81.210 -7.819 1.00 55.94 89 MET L CA 1
ATOM 670 C C . MET A 1 89 ? 254.764 81.844 -9.102 1.00 55.94 89 MET L C 1
ATOM 671 O O . MET A 1 89 ? 255.417 82.704 -9.691 1.00 55.94 89 MET L O 1
ATOM 676 N N . LEU A 1 90 ? 253.596 81.387 -9.526 1.00 50.59 90 LEU L N 1
ATOM 677 C CA . LEU A 1 90 ? 252.934 81.869 -10.723 1.00 50.59 90 LEU L CA 1
ATOM 678 C C . LEU A 1 90 ? 251.610 82.395 -10.178 1.00 50.59 90 LEU L C 1
ATOM 679 O O . LEU A 1 90 ? 250.904 81.679 -9.471 1.00 50.59 90 LEU L O 1
ATOM 684 N N . ALA A 1 91 ? 251.271 83.640 -10.476 1.00 54.17 91 ALA L N 1
ATOM 685 C CA . ALA A 1 91 ? 250.018 84.179 -9.969 1.00 54.17 91 ALA L CA 1
ATOM 686 C C . ALA A 1 91 ? 249.369 85.100 -10.972 1.00 54.17 91 ALA L C 1
ATOM 687 O O . ALA A 1 91 ? 250.013 85.995 -11.514 1.00 54.17 91 ALA L O 1
ATOM 689 N N . ILE A 1 92 ? 248.085 84.880 -11.213 1.00 56.26 92 ILE L N 1
ATOM 690 C CA . ILE A 1 92 ? 247.356 85.711 -12.148 1.00 56.26 92 ILE L CA 1
ATOM 691 C C . ILE A 1 92 ? 246.544 86.723 -11.359 1.00 56.26 92 ILE L C 1
ATOM 692 O O . ILE A 1 92 ? 246.142 86.457 -10.223 1.00 56.26 92 ILE L O 1
ATOM 697 N N . ASN A 1 93 ? 246.325 87.890 -11.956 1.00 57.37 93 ASN L N 1
ATOM 698 C CA . ASN A 1 93 ? 245.525 88.938 -11.330 1.00 57.37 93 ASN L CA 1
ATOM 699 C C . ASN A 1 93 ? 244.698 89.633 -12.408 1.00 57.37 93 ASN L C 1
ATOM 700 O O . ASN A 1 93 ? 245.150 89.782 -13.545 1.00 57.37 93 ASN L O 1
ATOM 705 N N . SER A 1 94 ? 243.483 90.040 -12.051 1.00 64.39 94 SER L N 1
ATOM 706 C CA . SER A 1 94 ? 242.573 90.675 -12.998 1.00 64.39 94 SER L CA 1
ATOM 707 C C . SER A 1 94 ? 243.090 91.939 -13.662 1.00 64.39 94 SER L C 1
ATOM 708 O O . SER A 1 94 ? 242.794 92.197 -14.831 1.00 64.39 94 SER L O 1
ATOM 711 N N . GLY A 1 95 ? 243.857 92.728 -12.921 1.00 81.45 95 GLY L N 1
ATOM 712 C CA . GLY A 1 95 ? 244.380 93.957 -13.488 1.00 81.45 95 GLY L CA 1
ATOM 713 C C . GLY A 1 95 ? 245.531 94.574 -12.718 1.00 81.45 95 GLY L C 1
ATOM 714 O O . GLY A 1 95 ? 245.913 94.085 -11.655 1.00 81.45 95 GLY L O 1
ATOM 715 N N . VAL A 1 96 ? 246.073 95.665 -13.255 1.00 77.79 96 VAL L N 1
ATOM 716 C CA . VAL A 1 96 ? 247.198 96.364 -12.644 1.00 77.79 96 VAL L CA 1
ATOM 717 C C . VAL A 1 96 ? 247.211 97.839 -13.035 1.00 77.79 96 VAL L C 1
ATOM 718 O O . VAL A 1 96 ? 246.768 98.189 -14.128 1.00 77.79 96 VAL L O 1
ATOM 722 N N . ARG A 1 97 ? 247.717 98.700 -12.151 1.00 96.08 97 ARG L N 1
ATOM 723 C CA . ARG A 1 97 ? 247.789 100.137 -12.437 1.00 96.08 97 ARG L CA 1
ATOM 724 C C . ARG A 1 97 ? 249.062 100.739 -11.833 1.00 96.08 97 ARG L C 1
ATOM 725 O O . ARG A 1 97 ? 249.432 100.408 -10.704 1.00 96.08 97 ARG L O 1
ATOM 733 N N . GLY A 1 98 ? 249.732 101.605 -12.597 1.00 86.46 98 GLY L N 1
ATOM 734 C CA . GLY A 1 98 ? 250.953 102.252 -12.128 1.00 86.46 98 GLY L CA 1
ATOM 735 C C . GLY A 1 98 ? 252.046 101.337 -11.590 1.00 86.46 98 GLY L C 1
ATOM 736 O O . GLY A 1 98 ? 251.951 100.120 -11.704 1.00 86.46 98 GLY L O 1
ATOM 737 N N . LYS A 1 99 ? 253.086 101.928 -11.002 1.00 91.45 99 LYS L N 1
ATOM 738 C CA . LYS A 1 99 ? 254.217 101.179 -10.440 1.00 91.45 99 LYS L CA 1
ATOM 739 C C . LYS A 1 99 ? 253.781 100.261 -9.300 1.00 91.45 99 LYS L C 1
ATOM 740 O O . LYS A 1 99 ? 254.026 100.567 -8.135 1.00 91.45 99 LYS L O 1
ATOM 746 N N . TYR A 1 100 ? 253.160 99.133 -9.634 1.00 85.93 100 TYR L N 1
ATOM 747 C CA . TYR A 1 100 ? 252.676 98.186 -8.626 1.00 85.93 100 TYR L CA 1
ATOM 748 C C . TYR A 1 100 ? 253.754 97.423 -7.867 1.00 85.93 100 TYR L C 1
ATOM 749 O O . TYR A 1 100 ? 254.898 97.313 -8.317 1.00 85.93 100 TYR L O 1
ATOM 758 N N . SER A 1 101 ? 253.364 96.887 -6.711 1.00 81.22 101 SER L N 1
ATOM 759 C CA . SER A 1 101 ? 254.265 96.103 -5.879 1.00 81.22 101 SER L CA 1
ATOM 760 C C . SER A 1 101 ? 254.344 94.708 -6.475 1.00 81.22 101 SER L C 1
ATOM 761 O O . SER A 1 101 ? 253.323 94.063 -6.705 1.00 81.22 101 SER L O 1
ATOM 764 N N . THR A 1 102 ? 255.561 94.251 -6.734 1.00 78.16 102 THR L N 1
ATOM 765 C CA . THR A 1 102 ? 255.769 92.932 -7.306 1.00 78.16 102 THR L CA 1
ATOM 766 C C . THR A 1 102 ? 255.970 91.907 -6.188 1.00 78.16 102 THR L C 1
ATOM 767 O O . THR A 1 102 ? 256.209 90.729 -6.445 1.00 78.16 102 THR L O 1
ATOM 771 N N . ASP A 1 103 ? 255.859 92.365 -4.945 1.00 81.44 103 ASP L N 1
ATOM 772 C CA . ASP A 1 103 ? 256.033 91.494 -3.789 1.00 81.44 103 ASP L CA 1
ATOM 773 C C . ASP A 1 103 ? 255.077 90.302 -3.838 1.00 81.44 103 ASP L C 1
ATOM 774 O O . ASP A 1 103 ? 254.088 90.313 -4.577 1.00 81.44 103 ASP L O 1
ATOM 779 N N . VAL A 1 104 ? 255.378 89.280 -3.040 1.00 71.15 104 VAL L N 1
ATOM 780 C CA . VAL A 1 104 ? 254.562 88.070 -2.988 1.00 71.15 104 VAL L CA 1
ATOM 781 C C . VAL A 1 104 ? 253.155 88.343 -2.439 1.00 71.15 104 VAL L C 1
ATOM 782 O O . VAL A 1 104 ? 252.158 88.009 -3.082 1.00 71.15 104 VAL L O 1
ATOM 786 N N . TYR A 1 105 ? 253.078 88.968 -1.267 1.00 71.68 105 TYR L N 1
ATOM 787 C CA . TYR A 1 105 ? 251.798 89.271 -0.632 1.00 71.68 105 TYR L CA 1
ATOM 788 C C . TYR A 1 105 ? 250.808 89.970 -1.537 1.00 71.68 105 TYR L C 1
ATOM 789 O O . TYR A 1 105 ? 249.593 89.883 -1.350 1.00 71.68 105 TYR L O 1
ATOM 798 N N . THR A 1 106 ? 251.332 90.674 -2.518 1.00 60.18 106 THR L N 1
ATOM 799 C CA . THR A 1 106 ? 250.483 91.414 -3.416 1.00 60.18 106 THR L CA 1
ATOM 800 C C . THR A 1 106 ? 249.794 90.591 -4.498 1.00 60.18 106 THR L C 1
ATOM 801 O O . THR A 1 106 ? 248.607 90.787 -4.760 1.00 60.18 106 THR L O 1
ATOM 805 N N . ILE A 1 107 ? 250.522 89.659 -5.106 1.00 55.47 107 ILE L N 1
ATOM 806 C CA . ILE A 1 107 ? 249.976 88.848 -6.197 1.00 55.47 107 ILE L CA 1
ATOM 807 C C . ILE A 1 107 ? 249.178 87.568 -5.890 1.00 55.47 107 ILE L C 1
ATOM 808 O O . ILE A 1 107 ? 248.291 87.186 -6.663 1.00 55.47 107 ILE L O 1
ATOM 813 N N . CYS A 1 108 ? 249.475 86.914 -4.772 1.00 81.79 108 CYS L N 1
ATOM 814 C CA . CYS A 1 108 ? 248.795 85.668 -4.416 1.00 81.79 108 CYS L CA 1
ATOM 815 C C . CYS A 1 108 ? 247.416 85.815 -3.773 1.00 81.79 108 CYS L C 1
ATOM 816 O O . CYS A 1 108 ? 246.974 84.917 -3.057 1.00 81.79 108 CYS L O 1
ATOM 819 N N . SER A 1 109 ? 246.738 86.933 -4.016 1.00 75.11 109 SER L N 1
ATOM 820 C CA . SER A 1 109 ? 245.405 87.153 -3.448 1.00 75.11 109 SER L CA 1
ATOM 821 C C . SER A 1 109 ? 244.355 86.487 -4.325 1.00 75.11 109 SER L C 1
ATOM 822 O O . SER A 1 109 ? 243.325 86.017 -3.841 1.00 75.11 109 SER L O 1
ATOM 825 N N . GLN A 1 110 ? 244.637 86.469 -5.626 1.00 60.51 110 GLN L N 1
ATOM 826 C CA . GLN A 1 110 ? 243.802 85.851 -6.627 1.00 60.51 110 GLN L CA 1
ATOM 827 C C . GLN A 1 110 ? 244.398 84.496 -6.922 1.00 60.51 110 GLN L C 1
ATOM 828 O O . GLN A 1 110 ? 245.216 84.002 -6.136 1.00 60.51 110 GLN L O 1
ATOM 834 N N . ASP A 1 111 ? 244.013 83.867 -8.022 1.00 82.85 111 ASP L N 1
ATOM 835 C CA . ASP A 1 111 ? 244.560 82.553 -8.358 1.00 82.85 111 ASP L CA 1
ATOM 836 C C . ASP A 1 111 ? 246.063 82.590 -8.501 1.00 82.85 111 ASP L C 1
ATOM 837 O O . ASP A 1 111 ? 246.639 83.336 -9.305 1.00 82.85 111 ASP L O 1
ATOM 842 N N . SER A 1 112 ? 246.688 81.728 -7.676 1.00 71.46 112 SER L N 1
ATOM 843 C CA . SER A 1 112 ? 248.146 81.570 -7.586 1.00 71.46 112 SER L CA 1
ATOM 844 C C . SER A 1 112 ? 248.500 80.111 -7.371 1.00 71.46 112 SER L C 1
ATOM 845 O O . SER A 1 112 ? 247.651 79.273 -7.092 1.00 71.46 112 SER L O 1
ATOM 848 N N . MET A 1 113 ? 249.789 79.885 -7.468 1.00 65.54 113 MET L N 1
ATOM 849 C CA . MET A 1 113 ? 250.400 78.573 -7.403 1.00 65.54 113 MET L CA 1
ATOM 850 C C . MET A 1 113 ? 251.826 78.694 -6.932 1.00 65.54 113 MET L C 1
ATOM 851 O O . MET A 1 113 ? 252.616 79.440 -7.516 1.00 65.54 113 MET L O 1
ATOM 856 N N . THR A 1 114 ? 252.167 77.963 -5.885 1.00 64.01 114 THR L N 1
ATOM 857 C CA . THR A 1 114 ? 253.478 78.067 -5.353 1.00 64.01 114 THR L CA 1
ATOM 858 C C . THR A 1 114 ? 254.144 76.661 -5.335 1.00 64.01 114 THR L C 1
ATOM 859 O O . THR A 1 114 ? 253.444 75.651 -5.248 1.00 64.01 114 THR L O 1
ATOM 863 N N . TRP A 1 115 ? 255.487 76.637 -5.404 1.00 55.41 115 TRP L N 1
ATOM 864 C CA . TRP A 1 115 ? 256.160 75.334 -5.327 1.00 55.41 115 TRP L CA 1
ATOM 865 C C . TRP A 1 115 ? 257.684 75.368 -5.236 1.00 55.41 115 TRP L C 1
ATOM 866 O O . TRP A 1 115 ? 258.307 76.415 -5.398 1.00 55.41 115 TRP L O 1
ATOM 877 N N . ASN A 1 116 ? 258.268 74.198 -4.981 1.00 57.16 116 ASN L N 1
ATOM 878 C CA . ASN A 1 116 ? 259.713 74.044 -4.853 1.00 57.16 116 ASN L CA 1
ATOM 879 C C . ASN A 1 116 ? 260.210 73.007 -5.853 1.00 57.16 116 ASN L C 1
ATOM 880 O O . ASN A 1 116 ? 259.994 71.800 -5.683 1.00 57.16 116 ASN L O 1
ATOM 885 N N . PRO A 1 117 ? 260.907 73.469 -6.923 1.00 67.01 117 PRO L N 1
ATOM 886 C CA . PRO A 1 117 ? 261.466 72.619 -7.979 1.00 67.01 117 PRO L CA 1
ATOM 887 C C . PRO A 1 117 ? 262.508 71.645 -7.459 1.00 67.01 117 PRO L C 1
ATOM 888 O O . PRO A 1 117 ? 263.024 70.811 -8.205 1.00 67.01 117 PRO L O 1
ATOM 892 N N . GLY A 1 118 ? 262.817 71.768 -6.174 1.00 56.55 118 GLY L N 1
ATOM 893 C CA . GLY A 1 118 ? 263.803 70.900 -5.567 1.00 56.55 118 GLY L CA 1
ATOM 894 C C . GLY A 1 118 ? 263.251 69.544 -5.188 1.00 56.55 118 GLY L C 1
ATOM 895 O O . GLY A 1 118 ? 263.957 68.535 -5.274 1.00 56.55 118 GLY L O 1
ATOM 896 N N . CYS A 1 119 ? 261.990 69.510 -4.773 1.00 86.42 119 CYS L N 1
ATOM 897 C CA . CYS A 1 119 ? 261.372 68.255 -4.373 1.00 86.42 119 CYS L CA 1
ATOM 898 C C . CYS A 1 119 ? 260.191 67.818 -5.233 1.00 86.42 119 CYS L C 1
ATOM 899 O O . CYS A 1 119 ? 259.921 66.622 -5.342 1.00 86.42 119 CYS L O 1
ATOM 902 N N . LYS A 1 120 ? 259.476 68.764 -5.834 1.00 53.69 120 LYS L N 1
ATOM 903 C CA . LYS A 1 120 ? 258.358 68.395 -6.702 1.00 53.69 120 LYS L CA 1
ATOM 904 C C . LYS A 1 120 ? 258.640 68.947 -8.136 1.00 53.69 120 LYS L C 1
ATOM 905 O O . LYS A 1 120 ? 258.437 70.129 -8.428 1.00 53.69 120 LYS L O 1
ATOM 911 N N . LYS A 1 121 ? 259.151 68.041 -8.987 1.00 64.65 121 LYS L N 1
ATOM 912 C CA . LYS A 1 121 ? 259.573 68.238 -10.397 1.00 64.65 121 LYS L CA 1
ATOM 913 C C . LYS A 1 121 ? 258.846 69.204 -11.319 1.00 64.65 121 LYS L C 1
ATOM 914 O O . LYS A 1 121 ? 259.472 70.055 -11.947 1.00 64.65 121 LYS L O 1
ATOM 920 N N . ASN A 1 122 ? 257.540 69.026 -11.458 1.00 67.01 122 ASN L N 1
ATOM 921 C CA . ASN A 1 122 ? 256.743 69.900 -12.308 1.00 67.01 122 ASN L CA 1
ATOM 922 C C . ASN A 1 122 ? 255.429 70.242 -11.608 1.00 67.01 122 ASN L C 1
ATOM 923 O O . ASN A 1 122 ? 254.755 69.366 -11.076 1.00 67.01 122 ASN L O 1
ATOM 928 N N . PHE A 1 123 ? 255.070 71.520 -11.608 1.00 76.02 123 PHE L N 1
ATOM 929 C CA . PHE A 1 123 ? 253.849 71.964 -10.950 1.00 76.02 123 PHE L CA 1
ATOM 930 C C . PHE A 1 123 ? 252.866 72.594 -11.929 1.00 76.02 123 PHE L C 1
ATOM 931 O O . PHE A 1 123 ? 253.267 73.223 -12.910 1.00 76.02 123 PHE L O 1
ATOM 939 N N . SER A 1 124 ? 251.576 72.426 -11.648 1.00 62.29 124 SER L N 1
ATOM 940 C CA . SER A 1 124 ? 250.526 72.983 -12.493 1.00 62.29 124 SER L CA 1
ATOM 941 C C . SER A 1 124 ? 249.176 73.106 -11.782 1.00 62.29 124 SER L C 1
ATOM 942 O O . SER A 1 124 ? 248.945 72.487 -10.740 1.00 62.29 124 SER L O 1
ATOM 945 N N . PHE A 1 125 ? 248.301 73.936 -12.343 1.00 65.16 125 PHE L N 1
ATOM 946 C CA . PHE A 1 125 ? 246.964 74.136 -11.796 1.00 65.16 125 PHE L CA 1
ATOM 947 C C . PHE A 1 125 ? 246.063 74.790 -12.840 1.00 65.16 125 PHE L C 1
ATOM 948 O O . PHE A 1 125 ? 246.513 75.149 -13.934 1.00 65.16 125 PHE L O 1
ATOM 956 N N . THR A 1 126 ? 244.788 74.938 -12.495 1.00 70.24 126 THR L N 1
ATOM 957 C CA . THR A 1 126 ? 243.815 75.530 -13.400 1.00 70.24 126 THR L CA 1
ATOM 958 C C . THR A 1 126 ? 243.185 76.754 -12.778 1.00 70.24 126 THR L C 1
ATOM 959 O O . THR A 1 126 ? 242.811 76.739 -11.606 1.00 70.24 126 THR L O 1
ATOM 963 N N . PHE A 1 127 ? 243.052 77.809 -13.570 1.00 66.59 127 PHE L N 1
ATOM 964 C CA . PHE A 1 127 ? 242.466 79.034 -13.066 1.00 66.59 127 PHE L CA 1
ATOM 965 C C . PHE A 1 127 ? 241.383 79.558 -13.980 1.00 66.59 127 PHE L C 1
ATOM 966 O O . PHE A 1 127 ? 241.189 79.063 -15.089 1.00 66.59 127 PHE L O 1
ATOM 974 N N . ASN A 1 128 ? 240.683 80.573 -13.498 1.00 56.57 128 ASN L N 1
ATOM 975 C CA . ASN A 1 128 ? 239.622 81.185 -14.264 1.00 56.57 128 ASN L CA 1
ATOM 976 C C . ASN A 1 128 ? 239.910 82.666 -14.452 1.00 56.57 128 ASN L C 1
ATOM 977 O O . ASN A 1 128 ? 239.781 83.448 -13.514 1.00 56.57 128 ASN L O 1
ATOM 982 N N . PRO A 1 129 ? 240.283 83.072 -15.680 1.00 50.78 129 PRO L N 1
ATOM 983 C CA . PRO A 1 129 ? 240.599 84.464 -16.015 1.00 50.78 129 PRO L CA 1
ATOM 984 C C . PRO A 1 129 ? 239.488 85.455 -15.695 1.00 50.78 129 PRO L C 1
ATOM 985 O O . PRO A 1 129 ? 239.764 86.602 -15.341 1.00 50.78 129 PRO L O 1
ATOM 989 N N . ASN A 1 130 ? 238.234 85.033 -15.827 1.00 52.39 130 ASN L N 1
ATOM 990 C CA . ASN A 1 130 ? 237.133 85.931 -15.504 1.00 52.39 130 ASN L CA 1
ATOM 991 C C . ASN A 1 130 ? 236.616 85.572 -14.120 1.00 52.39 130 ASN L C 1
ATOM 992 O O . ASN A 1 130 ? 235.717 84.752 -13.965 1.00 52.39 130 ASN L O 1
ATOM 997 N N . PRO A 1 131 ? 237.177 86.214 -13.093 1.00 68.43 131 PRO L N 1
ATOM 998 C CA . PRO A 1 131 ? 236.839 86.012 -11.684 1.00 68.43 131 PRO L CA 1
ATOM 999 C C . PRO A 1 131 ? 235.384 86.189 -11.280 1.00 68.43 131 PRO L C 1
ATOM 1000 O O . PRO A 1 131 ? 235.023 85.855 -10.157 1.00 68.43 131 PRO L O 1
ATOM 1004 N N . CYS A 1 132 ? 234.545 86.709 -12.167 1.00 70.89 132 CYS L N 1
ATOM 1005 C CA . CYS A 1 132 ? 233.146 86.901 -11.801 1.00 70.89 132 CYS L CA 1
ATOM 1006 C C . CYS A 1 132 ? 232.145 86.391 -12.823 1.00 70.89 132 CYS L C 1
ATOM 1007 O O . CYS A 1 132 ? 230.953 86.664 -12.724 1.00 70.89 132 CYS L O 1
ATOM 1010 N N . GLY A 1 133 ? 232.631 85.649 -13.806 1.00 78.56 133 GLY L N 1
ATOM 1011 C CA . GLY A 1 133 ? 231.742 85.105 -14.812 1.00 78.56 133 GLY L CA 1
ATOM 1012 C C . GLY A 1 133 ? 231.930 83.604 -14.844 1.00 78.56 133 GLY L C 1
ATOM 1013 O O . GLY A 1 133 ? 232.315 82.999 -13.842 1.00 78.56 133 GLY L O 1
ATOM 1014 N N . ASP A 1 134 ? 231.650 83.001 -15.993 1.00 85.60 134 ASP L N 1
ATOM 1015 C CA . ASP A 1 134 ? 231.816 81.564 -16.176 1.00 85.60 134 ASP L CA 1
ATOM 1016 C C . ASP A 1 134 ? 232.297 81.389 -17.607 1.00 85.60 134 ASP L C 1
ATOM 1017 O O . ASP A 1 134 ? 232.512 80.274 -18.077 1.00 85.60 134 ASP L O 1
ATOM 1022 N N . SER A 1 135 ? 232.473 82.525 -18.278 1.00 74.77 135 SER L N 1
ATOM 1023 C CA . SER A 1 135 ? 232.940 82.583 -19.656 1.00 74.77 135 SER L CA 1
ATOM 1024 C C . SER A 1 135 ? 234.066 83.607 -19.760 1.00 74.77 135 SER L C 1
ATOM 1025 O O . SER A 1 135 ? 234.284 84.397 -18.845 1.00 74.77 135 SER L O 1
ATOM 1028 N N . TRP A 1 136 ? 234.788 83.583 -20.870 1.00 56.20 136 TRP L N 1
ATOM 1029 C CA . TRP A 1 136 ? 235.869 84.534 -21.104 1.00 56.20 136 TRP L CA 1
ATOM 1030 C C . TRP A 1 136 ? 236.398 84.256 -22.497 1.00 56.20 136 TRP L C 1
ATOM 1031 O O . TRP A 1 136 ? 236.359 83.112 -22.944 1.00 56.20 136 TRP L O 1
ATOM 1042 N N . SER A 1 137 ? 236.877 85.289 -23.186 1.00 65.23 137 SER L N 1
ATOM 1043 C CA . SER A 1 137 ? 237.404 85.107 -24.536 1.00 65.23 137 SER L CA 1
ATOM 1044 C C . SER A 1 137 ? 238.856 85.519 -24.622 1.00 65.23 137 SER L C 1
ATOM 1045 O O . SER A 1 137 ? 239.421 86.056 -23.670 1.00 65.23 137 SER L O 1
ATOM 1048 N N . ALA A 1 138 ? 239.454 85.260 -25.777 1.00 58.85 138 ALA L N 1
ATOM 1049 C CA . ALA A 1 138 ? 240.839 85.618 -25.996 1.00 58.85 138 ALA L CA 1
ATOM 1050 C C . ALA A 1 138 ? 240.941 87.145 -25.928 1.00 58.85 138 ALA L C 1
ATOM 1051 O O . ALA A 1 138 ? 241.779 87.699 -25.216 1.00 58.85 138 ALA L O 1
ATOM 1053 N N . GLU A 1 139 ? 240.055 87.817 -26.657 1.00 81.76 139 GLU L N 1
ATOM 1054 C CA . GLU A 1 139 ? 240.031 89.275 -26.710 1.00 81.76 139 GLU L CA 1
ATOM 1055 C C . GLU A 1 139 ? 239.753 89.860 -25.336 1.00 81.76 139 GLU L C 1
ATOM 1056 O O . GLU A 1 139 ? 240.100 91.002 -25.044 1.00 81.76 139 GLU L O 1
ATOM 1062 N N . MET A 1 140 ? 239.116 89.055 -24.500 1.00 59.44 140 MET L N 1
ATOM 1063 C CA . MET A 1 140 ? 238.757 89.452 -23.150 1.00 59.44 140 MET L CA 1
ATOM 1064 C C . MET A 1 140 ? 239.960 89.838 -22.317 1.00 59.44 140 MET L C 1
ATOM 1065 O O . MET A 1 140 ? 240.202 91.014 -22.064 1.00 59.44 140 MET L O 1
ATOM 1070 N N . ILE A 1 141 ? 240.704 88.827 -21.883 1.00 58.04 141 ILE L N 1
ATOM 1071 C CA . ILE A 1 141 ? 241.881 89.036 -21.054 1.00 58.04 141 ILE L CA 1
ATOM 1072 C C . ILE A 1 141 ? 242.921 89.943 -21.709 1.00 58.04 141 ILE L C 1
ATOM 1073 O O . ILE A 1 141 ? 243.929 90.288 -21.087 1.00 58.04 141 ILE L O 1
ATOM 1078 N N . SER A 1 142 ? 242.681 90.324 -22.960 1.00 80.28 142 SER L N 1
ATOM 1079 C CA . SER A 1 142 ? 243.602 91.205 -23.672 1.00 80.28 142 SER L CA 1
ATOM 1080 C C . SER A 1 142 ? 243.270 92.645 -23.351 1.00 80.28 142 SER L C 1
ATOM 1081 O O . SER A 1 142 ? 244.159 93.472 -23.125 1.00 80.28 142 SER L O 1
ATOM 1084 N N . ARG A 1 143 ? 241.972 92.928 -23.345 1.00 77.78 143 ARG L N 1
ATOM 1085 C CA . ARG A 1 143 ? 241.463 94.259 -23.067 1.00 77.78 143 ARG L CA 1
ATOM 1086 C C . ARG A 1 143 ? 241.413 94.583 -21.579 1.00 77.78 143 ARG L C 1
ATOM 1087 O O . ARG A 1 143 ? 241.901 95.628 -21.159 1.00 77.78 143 ARG L O 1
ATOM 1095 N N . SER A 1 144 ? 240.813 93.700 -20.783 1.00 72.51 144 SER L N 1
ATOM 1096 C CA . SER A 1 144 ? 240.720 93.915 -19.338 1.00 72.51 144 SER L CA 1
ATOM 1097 C C . SER A 1 144 ? 242.111 93.855 -18.714 1.00 72.51 144 SER L C 1
ATOM 1098 O O . SER A 1 144 ? 242.263 93.889 -17.492 1.00 72.51 144 SER L O 1
ATOM 1101 N N . ARG A 1 145 ? 243.119 93.754 -19.576 1.00 102.01 145 ARG L N 1
ATOM 1102 C CA . ARG A 1 145 ? 244.514 93.703 -19.167 1.00 102.01 145 ARG L CA 1
ATOM 1103 C C . ARG A 1 145 ? 244.775 92.803 -17.972 1.00 102.01 145 ARG L C 1
ATOM 1104 O O . ARG A 1 145 ? 245.142 93.265 -16.894 1.00 102.01 145 ARG L O 1
ATOM 1112 N N . VAL A 1 146 ? 244.574 91.508 -18.182 1.00 55.24 146 VAL L N 1
ATOM 1113 C CA . VAL A 1 146 ? 244.808 90.514 -17.147 1.00 55.24 146 VAL L CA 1
ATOM 1114 C C . VAL A 1 146 ? 246.299 90.244 -17.118 1.00 55.24 146 VAL L C 1
ATOM 1115 O O . VAL A 1 146 ? 246.879 89.803 -18.110 1.00 55.24 146 VAL L O 1
ATOM 1119 N N . ARG A 1 147 ? 246.914 90.516 -15.976 1.00 81.68 147 ARG L N 1
ATOM 1120 C CA . ARG A 1 147 ? 248.343 90.321 -15.817 1.00 81.68 147 ARG L CA 1
ATOM 1121 C C . ARG A 1 147 ? 248.644 89.093 -14.986 1.00 81.68 147 ARG L C 1
ATOM 1122 O O . ARG A 1 147 ? 248.000 88.828 -13.973 1.00 81.68 147 ARG L O 1
ATOM 1130 N N . MET A 1 148 ? 249.629 88.336 -15.436 1.00 68.21 148 MET L N 1
ATOM 1131 C CA . MET A 1 148 ? 250.050 87.150 -14.722 1.00 68.21 148 MET L CA 1
ATOM 1132 C C . MET A 1 148 ? 251.500 87.428 -14.332 1.00 68.21 148 MET L C 1
ATOM 1133 O O . MET A 1 148 ? 252.162 88.256 -14.959 1.00 68.21 148 MET L O 1
ATOM 1138 N N . THR A 1 149 ? 251.996 86.755 -13.297 1.00 57.56 149 THR L N 1
ATOM 1139 C CA . THR A 1 149 ? 253.370 86.975 -12.864 1.00 57.56 149 THR L CA 1
ATOM 1140 C C . THR A 1 149 ? 254.085 85.714 -12.408 1.00 57.56 149 THR L C 1
ATOM 1141 O O . THR A 1 149 ? 253.466 84.689 -12.113 1.00 57.56 149 THR L O 1
ATOM 1145 N N . VAL A 1 150 ? 255.404 85.812 -12.344 1.00 47.13 150 VAL L N 1
ATOM 1146 C CA . VAL A 1 150 ? 256.246 84.711 -11.915 1.00 47.13 150 VAL L CA 1
ATOM 1147 C C . VAL A 1 150 ? 257.326 85.298 -11.025 1.00 47.13 150 VAL L C 1
ATOM 1148 O O . VAL A 1 150 ? 258.069 86.180 -11.451 1.00 47.13 150 VAL L O 1
ATOM 1152 N N . ILE A 1 151 ? 257.417 84.825 -9.790 1.00 58.46 151 ILE L N 1
ATOM 1153 C CA . ILE A 1 151 ? 258.424 85.363 -8.891 1.00 58.46 151 ILE L CA 1
ATOM 1154 C C . ILE A 1 151 ? 259.133 84.281 -8.112 1.00 58.46 151 ILE L C 1
ATOM 1155 O O . ILE A 1 151 ? 258.658 83.150 -8.009 1.00 58.46 151 ILE L O 1
ATOM 1160 N N . CYS A 1 152 ? 260.286 84.645 -7.571 1.00 72.60 152 CYS L N 1
ATOM 1161 C CA . CYS A 1 152 ? 261.052 83.734 -6.755 1.00 72.60 152 CYS L CA 1
ATOM 1162 C C . CYS A 1 152 ? 260.817 84.206 -5.341 1.00 72.60 152 CYS L C 1
ATOM 1163 O O . CYS A 1 152 ? 261.147 85.339 -4.991 1.00 72.60 152 CYS L O 1
ATOM 1166 N N . VAL A 1 153 ? 260.245 83.331 -4.532 1.00 53.40 153 VAL L N 1
ATOM 1167 C CA . VAL A 1 153 ? 259.937 83.664 -3.158 1.00 53.40 153 VAL L CA 1
ATOM 1168 C C . VAL A 1 153 ? 261.131 83.460 -2.211 1.00 53.40 153 VAL L C 1
ATOM 1169 O O . VAL A 1 153 ? 261.319 84.245 -1.281 1.00 53.40 153 VAL L O 1
ATOM 1173 N N . SER A 1 154 ? 261.938 82.425 -2.438 1.00 79.34 154 SER L N 1
ATOM 1174 C CA . SER A 1 154 ? 263.118 82.187 -1.599 1.00 79.34 154 SER L CA 1
ATOM 1175 C C . SER A 1 154 ? 264.261 81.721 -2.488 1.00 79.34 154 SER L C 1
ATOM 1176 O O . SER A 1 154 ? 264.075 80.870 -3.361 1.00 79.34 154 SER L O 1
ATOM 1179 N N . GLY A 1 155 ? 265.445 82.275 -2.256 1.00 90.12 155 GLY L N 1
ATOM 1180 C CA . GLY A 1 155 ? 266.591 81.924 -3.073 1.00 90.12 155 GLY L CA 1
ATOM 1181 C C . GLY A 1 155 ? 266.937 80.455 -3.117 1.00 90.12 155 GLY L C 1
ATOM 1182 O O . GLY A 1 155 ? 266.222 79.622 -2.567 1.00 90.12 155 GLY L O 1
ATOM 1183 N N . TRP A 1 156 ? 268.023 80.131 -3.806 1.00 69.63 156 TRP L N 1
ATOM 1184 C CA . TRP A 1 156 ? 268.465 78.751 -3.864 1.00 69.63 156 TRP L CA 1
ATOM 1185 C C . TRP A 1 156 ? 269.241 78.580 -2.576 1.00 69.63 156 TRP L C 1
ATOM 1186 O O . TRP A 1 156 ? 270.000 79.469 -2.189 1.00 69.63 156 TRP L O 1
ATOM 1197 N N . THR A 1 157 ? 269.056 77.454 -1.903 1.00 81.46 157 THR L N 1
ATOM 1198 C CA . THR A 1 157 ? 269.787 77.224 -0.670 1.00 81.46 157 THR L CA 1
ATOM 1199 C C . THR A 1 157 ? 271.214 76.918 -1.109 1.00 81.46 157 THR L C 1
ATOM 1200 O O . THR A 1 157 ? 272.171 77.063 -0.349 1.00 81.46 157 THR L O 1
ATOM 1204 N N . LEU A 1 158 ? 271.334 76.504 -2.365 1.00 65.73 158 LEU L N 1
ATOM 1205 C CA . LEU A 1 158 ? 272.616 76.187 -2.977 1.00 65.73 158 LEU L CA 1
ATOM 1206 C C . LEU A 1 158 ? 272.526 76.553 -4.454 1.00 65.73 158 LEU L C 1
ATOM 1207 O O . LEU A 1 158 ? 271.501 76.312 -5.087 1.00 65.73 158 LEU L O 1
ATOM 1212 N N . SER A 1 159 ? 273.595 77.122 -5.005 1.00 74.07 159 SER L N 1
ATOM 1213 C CA . SER A 1 159 ? 273.596 77.537 -6.407 1.00 74.07 159 SER L CA 1
ATOM 1214 C C . SER A 1 159 ? 273.837 76.410 -7.403 1.00 74.07 159 SER L C 1
ATOM 1215 O O . SER A 1 159 ? 274.739 75.593 -7.220 1.00 74.07 159 SER L O 1
ATOM 1218 N N . PRO A 1 160 ? 273.019 76.350 -8.471 1.00 65.21 160 PRO L N 1
ATOM 1219 C CA . PRO A 1 160 ? 273.158 75.316 -9.504 1.00 65.21 160 PRO L CA 1
ATOM 1220 C C . PRO A 1 160 ? 274.397 75.661 -10.329 1.00 65.21 160 PRO L C 1
ATOM 1221 O O . PRO A 1 160 ? 274.876 76.792 -10.255 1.00 65.21 160 PRO L O 1
ATOM 1225 N N . THR A 1 161 ? 274.927 74.713 -11.101 1.00 69.37 161 THR L N 1
ATOM 1226 C CA . THR A 1 161 ? 276.121 74.998 -11.900 1.00 69.37 161 THR L CA 1
ATOM 1227 C C . THR A 1 161 ? 275.876 76.057 -12.969 1.00 69.37 161 THR L C 1
ATOM 1228 O O . THR A 1 161 ? 276.738 76.905 -13.205 1.00 69.37 161 THR L O 1
ATOM 1232 N N . THR A 1 162 ? 274.709 76.012 -13.612 1.00 79.19 162 THR L N 1
ATOM 1233 C CA . THR A 1 162 ? 274.373 76.995 -14.643 1.00 79.19 162 THR L CA 1
ATOM 1234 C C . THR A 1 162 ? 273.001 77.562 -14.390 1.00 79.19 162 THR L C 1
ATOM 1235 O O . THR A 1 162 ? 272.289 77.125 -13.488 1.00 79.19 162 THR L O 1
ATOM 1239 N N . ASP A 1 163 ? 272.636 78.543 -15.205 1.00 90.33 163 ASP L N 1
ATOM 1240 C CA . ASP A 1 163 ? 271.324 79.145 -15.110 1.00 90.33 163 ASP L CA 1
ATOM 1241 C C . ASP A 1 163 ? 270.402 78.031 -15.600 1.00 90.33 163 ASP L C 1
ATOM 1242 O O . ASP A 1 163 ? 270.841 77.138 -16.326 1.00 90.33 163 ASP L O 1
ATOM 1247 N N . VAL A 1 164 ? 269.140 78.067 -15.190 1.00 72.47 164 VAL L N 1
ATOM 1248 C CA . VAL A 1 164 ? 268.179 77.055 -15.607 1.00 72.47 164 VAL L CA 1
ATOM 1249 C C . VAL A 1 164 ? 266.913 77.714 -16.091 1.00 72.47 164 VAL L C 1
ATOM 1250 O O . VAL A 1 164 ? 266.720 78.916 -15.925 1.00 72.47 164 VAL L O 1
ATOM 1254 N N . ILE A 1 165 ? 266.039 76.920 -16.679 1.00 79.03 165 ILE L N 1
ATOM 1255 C CA . ILE A 1 165 ? 264.804 77.464 -17.184 1.00 79.03 165 ILE L CA 1
ATOM 1256 C C . ILE A 1 165 ? 263.670 76.501 -16.900 1.00 79.03 165 ILE L C 1
ATOM 1257 O O . ILE A 1 165 ? 263.890 75.299 -16.757 1.00 79.03 165 ILE L O 1
ATOM 1262 N N . ALA A 1 166 ? 262.465 77.046 -16.776 1.00 54.40 166 ALA L N 1
ATOM 1263 C CA . ALA A 1 166 ? 261.274 76.246 -16.533 1.00 54.40 166 ALA L CA 1
ATOM 1264 C C . ALA A 1 166 ? 260.238 76.570 -17.620 1.00 54.40 166 ALA L C 1
ATOM 1265 O O . ALA A 1 166 ? 259.900 77.734 -17.840 1.00 54.40 166 ALA L O 1
ATOM 1267 N N . LYS A 1 167 ? 259.747 75.539 -18.305 1.00 60.03 167 LYS L N 1
ATOM 1268 C CA . LYS A 1 167 ? 258.778 75.728 -19.375 1.00 60.03 167 LYS L CA 1
ATOM 1269 C C . LYS A 1 167 ? 257.348 75.758 -18.837 1.00 60.03 167 LYS L C 1
ATOM 1270 O O . LYS A 1 167 ? 257.074 75.244 -17.755 1.00 60.03 167 LYS L O 1
ATOM 1276 N N . LEU A 1 168 ? 256.446 76.377 -19.595 1.00 40.59 168 LEU L N 1
ATOM 1277 C CA . LEU A 1 168 ? 255.032 76.479 -19.216 1.00 40.59 168 LEU L CA 1
ATOM 1278 C C . LEU A 1 168 ? 254.127 75.915 -20.334 1.00 40.59 168 LEU L C 1
ATOM 1279 O O . LEU A 1 168 ? 254.291 76.270 -21.504 1.00 40.59 168 LEU L O 1
ATOM 1284 N N . ASP A 1 169 ? 253.175 75.051 -19.974 1.00 100.79 169 ASP L N 1
ATOM 1285 C CA . ASP A 1 169 ? 252.257 74.454 -20.953 1.00 100.79 169 ASP L CA 1
ATOM 1286 C C . ASP A 1 169 ? 250.825 74.979 -20.846 1.00 100.79 169 ASP L C 1
ATOM 1287 O O . ASP A 1 169 ? 249.951 74.291 -20.312 1.00 100.79 169 ASP L O 1
ATOM 1292 N N . TRP A 1 170 ? 250.584 76.189 -21.354 1.00 60.03 170 TRP L N 1
ATOM 1293 C CA . TRP A 1 170 ? 249.248 76.787 -21.300 1.00 60.03 170 TRP L CA 1
ATOM 1294 C C . TRP A 1 170 ? 248.273 75.998 -22.151 1.00 60.03 170 TRP L C 1
ATOM 1295 O O . TRP A 1 170 ? 248.468 75.842 -23.354 1.00 60.03 170 TRP L O 1
ATOM 1306 N N . SER A 1 171 ? 247.216 75.508 -21.519 1.00 56.11 171 SER L N 1
ATOM 1307 C CA . SER A 1 171 ? 246.218 74.724 -22.222 1.00 56.11 171 SER L CA 1
ATOM 1308 C C . SER A 1 171 ? 244.834 75.128 -21.731 1.00 56.11 171 SER L C 1
ATOM 1309 O O . SER A 1 171 ? 244.688 75.636 -20.621 1.00 56.11 171 SER L O 1
ATOM 1312 N N . ILE A 1 172 ? 243.828 74.920 -22.573 1.00 53.46 172 ILE L N 1
ATOM 1313 C CA . ILE A 1 172 ? 242.440 75.221 -22.227 1.00 53.46 172 ILE L CA 1
ATOM 1314 C C . ILE A 1 172 ? 241.782 73.882 -21.911 1.00 53.46 172 ILE L C 1
ATOM 1315 O O . ILE A 1 172 ? 241.230 73.236 -22.796 1.00 53.46 172 ILE L O 1
ATOM 1320 N N . VAL A 1 173 ? 241.853 73.461 -20.653 1.00 66.50 173 VAL L N 1
ATOM 1321 C CA . VAL A 1 173 ? 241.286 72.180 -20.238 1.00 66.50 173 VAL L CA 1
ATOM 1322 C C . VAL A 1 173 ? 239.779 72.180 -20.144 1.00 66.50 173 VAL L C 1
ATOM 1323 O O . VAL A 1 173 ? 239.146 73.231 -20.082 1.00 66.50 173 VAL L O 1
ATOM 1327 N N . ASN A 1 174 ? 239.215 70.981 -20.095 1.00 98.16 174 ASN L N 1
ATOM 1328 C CA . ASN A 1 174 ? 237.778 70.825 -20.009 1.00 98.16 174 ASN L CA 1
ATOM 1329 C C . ASN A 1 174 ? 237.247 70.826 -18.583 1.00 98.16 174 ASN L C 1
ATOM 1330 O O . ASN A 1 174 ? 237.011 69.777 -17.994 1.00 98.16 174 ASN L O 1
ATOM 1335 N N . GLU A 1 175 ? 237.062 72.015 -18.032 1.00 95.50 175 GLU L N 1
ATOM 1336 C CA . GLU A 1 175 ? 236.539 72.155 -16.685 1.00 95.50 175 GLU L CA 1
ATOM 1337 C C . GLU A 1 175 ? 235.663 73.376 -16.672 1.00 95.50 175 GLU L C 1
ATOM 1338 O O . GLU A 1 175 ? 235.936 74.343 -17.374 1.00 95.50 175 GLU L O 1
ATOM 1344 N N . LYS A 1 176 ? 234.605 73.339 -15.879 1.00 81.63 176 LYS L N 1
ATOM 1345 C CA . LYS A 1 176 ? 233.707 74.473 -15.819 1.00 81.63 176 LYS L CA 1
ATOM 1346 C C . LYS A 1 176 ? 234.331 75.643 -15.073 1.00 81.63 176 LYS L C 1
ATOM 1347 O O . LYS A 1 176 ? 234.894 75.486 -13.988 1.00 81.63 176 LYS L O 1
ATOM 1353 N N . CYS A 1 177 ? 234.244 76.816 -15.689 1.00 86.15 177 CYS L N 1
ATOM 1354 C CA . CYS A 1 177 ? 234.783 78.036 -15.115 1.00 86.15 177 CYS L CA 1
ATOM 1355 C C . CYS A 1 177 ? 233.796 78.607 -14.128 1.00 86.15 177 CYS L C 1
ATOM 1356 O O . CYS A 1 177 ? 232.686 78.988 -14.493 1.00 86.15 177 CYS L O 1
ATOM 1359 N N . GLU A 1 178 ? 234.206 78.674 -12.872 1.00 106.60 178 GLU L N 1
ATOM 1360 C CA . GLU A 1 178 ? 233.332 79.202 -11.854 1.00 106.60 178 GLU L CA 1
ATOM 1361 C C . GLU A 1 178 ? 233.831 80.475 -11.227 1.00 106.60 178 GLU L C 1
ATOM 1362 O O . GLU A 1 178 ? 235.030 80.663 -11.030 1.00 106.60 178 GLU L O 1
ATOM 1368 N N . PRO A 1 179 ? 232.895 81.369 -10.893 1.00 69.74 179 PRO L N 1
ATOM 1369 C CA . PRO A 1 179 ? 233.153 82.667 -10.278 1.00 69.74 179 PRO L CA 1
ATOM 1370 C C . PRO A 1 179 ? 233.530 82.565 -8.806 1.00 69.74 179 PRO L C 1
ATOM 1371 O O . PRO A 1 179 ? 233.246 81.565 -8.145 1.00 69.74 179 PRO L O 1
ATOM 1375 N N . THR A 1 180 ? 234.183 83.614 -8.312 1.00 65.92 180 THR L N 1
ATOM 1376 C CA . THR A 1 180 ? 234.600 83.713 -6.917 1.00 65.92 180 THR L CA 1
ATOM 1377 C C . THR A 1 180 ? 234.381 85.179 -6.469 1.00 65.92 180 THR L C 1
ATOM 1378 O O . THR A 1 180 ? 235.280 86.028 -6.556 1.00 65.92 180 THR L O 1
ATOM 1382 N N . ILE A 1 181 ? 233.159 85.452 -6.005 1.00 57.17 181 ILE L N 1
ATOM 1383 C CA . ILE A 1 181 ? 232.734 86.780 -5.556 1.00 57.17 181 ILE L CA 1
ATOM 1384 C C . ILE A 1 181 ? 232.642 86.914 -4.037 1.00 57.17 181 ILE L C 1
ATOM 1385 O O . ILE A 1 181 ? 232.264 85.967 -3.341 1.00 57.17 181 ILE L O 1
ATOM 1390 N N . TYR A 1 182 ? 232.963 88.107 -3.539 1.00 49.47 182 TYR L N 1
ATOM 1391 C CA . TYR A 1 182 ? 232.926 88.395 -2.108 1.00 49.47 182 TYR L CA 1
ATOM 1392 C C . TYR A 1 182 ? 231.668 89.126 -1.675 1.00 49.47 182 TYR L C 1
ATOM 1393 O O . TYR A 1 182 ? 231.341 90.184 -2.207 1.00 49.47 182 TYR L O 1
ATOM 1402 N N . HIS A 1 183 ? 230.962 88.565 -0.703 1.00 86.13 183 HIS L N 1
ATOM 1403 C CA . HIS A 1 183 ? 229.752 89.199 -0.224 1.00 86.13 183 HIS L CA 1
ATOM 1404 C C . HIS A 1 183 ? 230.055 89.953 1.032 1.00 86.13 183 HIS L C 1
ATOM 1405 O O . HIS A 1 183 ? 231.184 89.976 1.509 1.00 86.13 183 HIS L O 1
ATOM 1412 N N . LEU A 1 184 ? 229.016 90.570 1.565 1.00 63.27 184 LEU L N 1
ATOM 1413 C CA . LEU A 1 184 ? 229.125 91.337 2.785 1.00 63.27 184 LEU L CA 1
ATOM 1414 C C . LEU A 1 184 ? 228.338 90.613 3.862 1.00 63.27 184 LEU L C 1
ATOM 1415 O O . LEU A 1 184 ? 228.078 91.157 4.935 1.00 63.27 184 LEU L O 1
ATOM 1420 N N . ALA A 1 185 ? 227.956 89.376 3.559 1.00 88.84 185 ALA L N 1
ATOM 1421 C CA . ALA A 1 185 ? 227.209 88.560 4.502 1.00 88.84 185 ALA L CA 1
ATOM 1422 C C . ALA A 1 185 ? 228.087 88.368 5.729 1.00 88.84 185 ALA L C 1
ATOM 1423 O O . ALA A 1 185 ? 229.210 87.869 5.623 1.00 88.84 185 ALA L O 1
ATOM 1425 N N . ASP A 1 186 ? 227.576 88.771 6.888 1.00 84.01 186 ASP L N 1
ATOM 1426 C CA . ASP A 1 186 ? 228.330 88.658 8.129 1.00 84.01 186 ASP L CA 1
ATOM 1427 C C . ASP A 1 186 ? 228.700 87.215 8.477 1.00 84.01 186 ASP L C 1
ATOM 1428 O O . ASP A 1 186 ? 229.761 86.966 9.048 1.00 84.01 186 ASP L O 1
ATOM 1433 N N . CYS A 1 187 ? 227.831 86.267 8.140 1.00 74.23 187 CYS L N 1
ATOM 1434 C CA . CYS A 1 187 ? 228.116 84.858 8.399 1.00 74.23 187 CYS L CA 1
ATOM 1435 C C . CYS A 1 187 ? 228.327 84.156 7.068 1.00 74.23 187 CYS L C 1
ATOM 1436 O O . CYS A 1 187 ? 227.406 84.046 6.259 1.00 74.23 187 CYS L O 1
ATOM 1439 N N . GLN A 1 188 ? 229.546 83.681 6.843 1.00 69.84 188 GLN L N 1
ATOM 1440 C CA . GLN A 1 188 ? 229.870 83.024 5.588 1.00 69.84 188 GLN L CA 1
ATOM 1441 C C . GLN A 1 188 ? 230.404 81.593 5.758 1.00 69.84 188 GLN L C 1
ATOM 1442 O O . GLN A 1 188 ? 231.339 81.352 6.522 1.00 69.84 188 GLN L O 1
ATOM 1448 N N . ASN A 1 189 ? 229.786 80.655 5.040 1.00 89.47 189 ASN L N 1
ATOM 1449 C CA . ASN A 1 189 ? 230.153 79.236 5.049 1.00 89.47 189 ASN L CA 1
ATOM 1450 C C . ASN A 1 189 ? 231.660 79.067 4.855 1.00 89.47 189 ASN L C 1
ATOM 1451 O O . ASN A 1 189 ? 232.297 78.244 5.511 1.00 89.47 189 ASN L O 1
ATOM 1456 N N . TRP A 1 190 ? 232.210 79.854 3.934 1.00 75.44 190 TRP L N 1
ATOM 1457 C CA . TRP A 1 190 ? 233.637 79.869 3.623 1.00 75.44 190 TRP L CA 1
ATOM 1458 C C . TRP A 1 190 ? 233.999 81.100 2.795 1.00 75.44 190 TRP L C 1
ATOM 1459 O O . TRP A 1 190 ? 233.319 81.457 1.822 1.00 75.44 190 TRP L O 1
ATOM 1470 N N . LEU A 1 191 ? 235.092 81.731 3.210 1.00 50.01 191 LEU L N 1
ATOM 1471 C CA . LEU A 1 191 ? 235.619 82.943 2.597 1.00 50.01 191 LEU L CA 1
ATOM 1472 C C . LEU A 1 191 ? 237.125 82.786 2.361 1.00 50.01 191 LEU L C 1
ATOM 1473 O O . LEU A 1 191 ? 237.883 82.532 3.301 1.00 50.01 191 LEU L O 1
ATOM 1478 N N . PRO A 1 192 ? 237.576 82.939 1.102 1.00 57.28 192 PRO L N 1
ATOM 1479 C CA . PRO A 1 192 ? 238.997 82.808 0.752 1.00 57.28 192 PRO L CA 1
ATOM 1480 C C . PRO A 1 192 ? 239.705 84.152 0.793 1.00 57.28 192 PRO L C 1
ATOM 1481 O O . PRO A 1 192 ? 239.166 85.144 0.308 1.00 57.28 192 PRO L O 1
ATOM 1485 N N . LEU A 1 193 ? 240.911 84.187 1.354 1.00 61.96 193 LEU L N 1
ATOM 1486 C CA . LEU A 1 193 ? 241.656 85.439 1.439 1.00 61.96 193 LEU L CA 1
ATOM 1487 C C . LEU A 1 193 ? 243.047 85.325 0.823 1.00 61.96 193 LEU L C 1
ATOM 1488 O O . LEU A 1 193 ? 243.596 86.308 0.309 1.00 61.96 193 LEU L O 1
ATOM 1493 N N . ASN A 1 194 ? 243.613 84.123 0.871 1.00 68.16 194 ASN L N 1
ATOM 1494 C CA . ASN A 1 194 ? 244.936 83.893 0.317 1.00 68.16 194 ASN L CA 1
ATOM 1495 C C . ASN A 1 194 ? 245.925 84.974 0.752 1.00 68.16 194 ASN L C 1
ATOM 1496 O O . ASN A 1 194 ? 246.919 85.224 0.074 1.00 68.16 194 ASN L O 1
ATOM 1501 N N . ARG A 1 195 ? 245.650 85.622 1.880 1.00 64.25 195 ARG L N 1
ATOM 1502 C CA . ARG A 1 195 ? 246.550 86.651 2.376 1.00 64.25 195 ARG L CA 1
ATOM 1503 C C . ARG A 1 195 ? 247.824 85.980 2.887 1.00 64.25 195 ARG L C 1
ATOM 1504 O O . ARG A 1 195 ? 247.785 85.105 3.755 1.00 64.25 195 ARG L O 1
ATOM 1512 N N . TRP A 1 196 ? 248.950 86.387 2.319 1.00 64.59 196 TRP L N 1
ATOM 1513 C CA . TRP A 1 196 ? 250.254 85.863 2.696 1.00 64.59 196 TRP L CA 1
ATOM 1514 C C . TRP A 1 196 ? 250.516 86.242 4.152 1.00 64.59 196 TRP L C 1
ATOM 1515 O O . TRP A 1 196 ? 250.035 87.271 4.622 1.00 64.59 196 TRP L O 1
ATOM 1526 N N . MET A 1 197 ? 251.263 85.410 4.869 1.00 60.10 197 MET L N 1
ATOM 1527 C CA . MET A 1 197 ? 251.563 85.679 6.275 1.00 60.10 1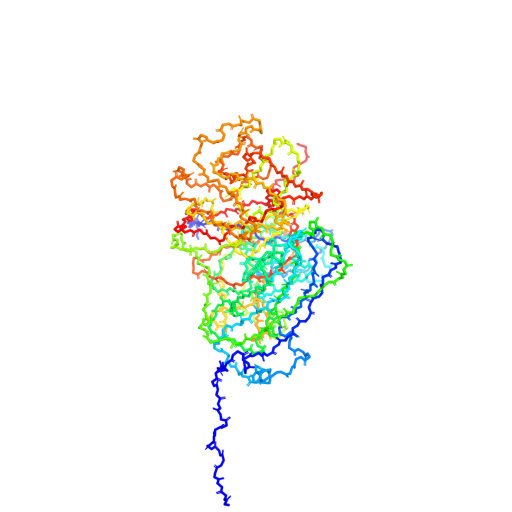97 MET L CA 1
ATOM 1528 C C . MET A 1 197 ? 253.008 86.088 6.535 1.00 60.10 197 MET L C 1
ATOM 1529 O O . MET A 1 197 ? 253.296 86.731 7.550 1.00 60.10 197 MET L O 1
ATOM 1534 N N . GLY A 1 198 ? 253.903 85.695 5.625 1.00 56.41 198 GLY L N 1
ATOM 1535 C CA . GLY A 1 198 ? 255.319 86.027 5.747 1.00 56.41 198 GLY L CA 1
ATOM 1536 C C . GLY A 1 198 ? 256.315 84.927 5.382 1.00 56.41 198 GLY L C 1
ATOM 1537 O O . GLY A 1 198 ? 255.955 83.752 5.279 1.00 56.41 198 GLY L O 1
ATOM 1538 N N . LYS A 1 199 ? 257.573 85.314 5.180 1.00 66.04 199 LYS L N 1
ATOM 1539 C CA . LYS A 1 199 ? 258.641 84.370 4.845 1.00 66.04 199 LYS L CA 1
ATOM 1540 C C . LYS A 1 199 ? 259.412 84.094 6.137 1.00 66.04 199 LYS L C 1
ATOM 1541 O O . LYS A 1 199 ? 260.282 84.875 6.513 1.00 66.04 199 LYS L O 1
ATOM 1547 N N . LEU A 1 200 ? 259.085 83.007 6.833 1.00 61.54 200 LEU L N 1
ATOM 1548 C CA . LEU A 1 200 ? 259.787 82.669 8.075 1.00 61.54 200 LEU L CA 1
ATOM 1549 C C . LEU A 1 200 ? 261.228 82.262 7.769 1.00 61.54 200 LEU L C 1
ATOM 1550 O O . LEU A 1 200 ? 261.466 81.463 6.864 1.00 61.54 200 LEU L O 1
ATOM 1555 N N . THR A 1 201 ? 262.187 82.801 8.520 1.00 71.83 201 THR L N 1
ATOM 1556 C CA . THR A 1 201 ? 263.596 82.466 8.306 1.00 71.83 201 THR L CA 1
ATOM 1557 C C . THR A 1 201 ? 264.274 81.952 9.578 1.00 71.83 201 THR L C 1
ATOM 1558 O O . THR A 1 201 ? 264.420 82.690 10.550 1.00 71.83 201 THR L O 1
ATOM 1562 N N . PHE A 1 202 ? 264.691 80.688 9.558 1.00 87.26 202 PHE L N 1
ATOM 1563 C CA . PHE A 1 202 ? 265.351 80.063 10.704 1.00 87.26 202 PHE L CA 1
ATOM 1564 C C . PHE A 1 202 ? 266.813 79.755 10.422 1.00 87.26 202 PHE L C 1
ATOM 1565 O O . PHE A 1 202 ? 267.126 78.822 9.687 1.00 87.26 202 PHE L O 1
ATOM 1573 N N . PRO A 1 203 ? 267.728 80.531 11.019 1.00 87.78 203 PRO L N 1
ATOM 1574 C CA . PRO A 1 203 ? 269.164 80.337 10.825 1.00 87.78 203 PRO L CA 1
ATOM 1575 C C . PRO A 1 203 ? 269.597 79.041 11.480 1.00 87.78 203 PRO L C 1
ATOM 1576 O O . PRO A 1 203 ? 268.971 78.591 12.442 1.00 87.78 203 PRO L O 1
ATOM 1580 N N . GLN A 1 204 ? 270.666 78.445 10.963 1.00 65.99 204 GLN L N 1
ATOM 1581 C CA . GLN A 1 204 ? 271.177 77.200 11.519 1.00 65.99 204 GLN L CA 1
ATOM 1582 C C . GLN A 1 204 ? 271.635 77.434 12.962 1.00 65.99 204 GLN L C 1
ATOM 1583 O O . GLN A 1 204 ? 271.492 78.536 13.495 1.00 65.99 204 GLN L O 1
ATOM 1589 N N . GLY A 1 205 ? 272.170 76.399 13.599 1.00 85.45 205 GLY L N 1
ATOM 1590 C CA . GLY A 1 205 ? 272.625 76.550 14.971 1.00 85.45 205 GLY L CA 1
ATOM 1591 C C . GLY A 1 205 ? 271.549 76.227 15.992 1.00 85.45 205 GLY L C 1
ATOM 1592 O O . GLY A 1 205 ? 270.373 76.113 15.650 1.00 85.45 205 GLY L O 1
ATOM 1593 N N . VAL A 1 206 ? 271.955 76.089 17.251 1.00 79.32 206 VAL L N 1
ATOM 1594 C CA . VAL A 1 206 ? 271.036 75.762 18.342 1.00 79.32 206 VAL L CA 1
ATOM 1595 C C . VAL A 1 206 ? 270.422 77.019 18.969 1.00 79.32 206 VAL L C 1
ATOM 1596 O O . VAL A 1 206 ? 270.019 77.041 20.135 1.00 79.32 206 VAL L O 1
ATOM 1600 N N . THR A 1 207 ? 270.351 78.070 18.167 1.00 88.86 207 THR L N 1
ATOM 1601 C CA . THR A 1 207 ? 269.780 79.328 18.603 1.00 88.86 207 THR L CA 1
ATOM 1602 C C . THR A 1 207 ? 268.310 79.121 18.976 1.00 88.86 207 THR L C 1
ATOM 1603 O O . THR A 1 207 ? 267.585 78.429 18.268 1.00 88.86 207 THR L O 1
ATOM 1607 N N . SER A 1 208 ? 267.876 79.703 20.092 1.00 69.79 208 SER L N 1
ATOM 1608 C CA . SER A 1 208 ? 266.479 79.591 20.529 1.00 69.79 208 SER L CA 1
ATOM 1609 C C . SER A 1 208 ? 265.616 80.465 19.589 1.00 69.79 208 SER L C 1
ATOM 1610 O O . SER A 1 208 ? 265.644 81.692 19.698 1.00 69.79 208 SER L O 1
ATOM 1613 N N . GLU A 1 209 ? 264.847 79.846 18.684 1.00 78.63 209 GLU L N 1
ATOM 1614 C CA . GLU A 1 209 ? 264.037 80.597 17.706 1.00 78.63 209 GLU L CA 1
ATOM 1615 C C . GLU A 1 209 ? 262.507 80.562 17.759 1.00 78.63 209 GLU L C 1
ATOM 1616 O O . GLU A 1 209 ? 261.895 79.495 17.837 1.00 78.63 209 GLU L O 1
ATOM 1622 N N . VAL A 1 210 ? 261.907 81.749 17.661 1.00 65.63 210 VAL L N 1
ATOM 1623 C CA . VAL A 1 210 ? 260.453 81.914 17.704 1.00 65.63 210 VAL L CA 1
ATOM 1624 C C . VAL A 1 210 ? 259.944 83.089 16.851 1.00 65.63 210 VAL L C 1
ATOM 1625 O O . VAL A 1 210 ? 260.578 84.147 16.802 1.00 65.63 210 VAL L O 1
ATOM 1629 N N . ARG A 1 211 ? 258.795 82.897 16.193 1.00 64.31 211 ARG L N 1
ATOM 1630 C CA . ARG A 1 211 ? 258.179 83.930 15.351 1.00 64.31 211 ARG L CA 1
ATOM 1631 C C . ARG A 1 211 ? 256.676 84.089 15.554 1.00 64.31 211 ARG L C 1
ATOM 1632 O O . ARG A 1 211 ? 255.939 83.108 15.691 1.00 64.31 211 ARG L O 1
ATOM 1640 N N . ARG A 1 212 ? 256.231 85.342 15.547 1.00 69.85 212 ARG L N 1
ATOM 1641 C CA . ARG A 1 212 ? 254.825 85.668 15.732 1.00 69.85 212 ARG L CA 1
ATOM 1642 C C . ARG A 1 212 ? 254.232 86.298 14.482 1.00 69.85 212 ARG L C 1
ATOM 1643 O O . ARG A 1 212 ? 254.880 87.094 13.798 1.00 69.85 212 ARG L O 1
ATOM 1651 N N . MET A 1 213 ? 252.994 85.937 14.185 1.00 68.26 213 MET L N 1
ATOM 1652 C CA . MET A 1 213 ? 252.309 86.496 13.039 1.00 68.26 213 MET L CA 1
ATOM 1653 C C . MET A 1 213 ? 250.993 87.004 13.564 1.00 68.26 213 MET L C 1
ATOM 1654 O O . MET A 1 213 ? 250.260 86.286 14.240 1.00 68.26 213 MET L O 1
ATOM 1659 N N . PRO A 1 214 ? 250.679 88.261 13.259 1.00 75.44 214 PRO L N 1
ATOM 1660 C CA . PRO A 1 214 ? 249.446 88.909 13.696 1.00 75.44 214 PRO L CA 1
ATOM 1661 C C . PRO A 1 214 ? 248.198 88.257 13.128 1.00 75.44 214 PRO L C 1
ATOM 1662 O O . PRO A 1 214 ? 248.100 88.048 11.917 1.00 75.44 214 PRO L O 1
ATOM 1666 N N . LEU A 1 215 ? 247.254 87.922 14.001 1.00 42.20 215 LEU L N 1
ATOM 1667 C CA . LEU A 1 215 ? 245.994 87.338 13.555 1.00 42.20 215 LEU L CA 1
ATOM 1668 C C . LEU A 1 215 ? 245.065 88.517 13.254 1.00 42.20 215 LEU L C 1
ATOM 1669 O O . LEU A 1 215 ? 243.888 88.348 12.931 1.00 42.20 215 LEU L O 1
ATOM 1674 N N . SER A 1 216 ? 245.626 89.718 13.363 1.00 64.88 216 SER L N 1
ATOM 1675 C CA . SER A 1 216 ? 244.906 90.956 13.094 1.00 64.88 216 SER L CA 1
ATOM 1676 C C . SER A 1 216 ? 245.337 91.437 11.711 1.00 64.88 216 SER L C 1
ATOM 1677 O O . SER A 1 216 ? 245.854 92.545 11.556 1.00 64.88 216 SER L O 1
ATOM 1680 N N . ILE A 1 217 ? 245.116 90.590 10.711 1.00 52.38 217 ILE L N 1
ATOM 1681 C CA . ILE A 1 217 ? 245.496 90.884 9.333 1.00 52.38 217 ILE L CA 1
ATOM 1682 C C . ILE A 1 217 ? 244.684 91.993 8.668 1.00 52.38 217 ILE L C 1
ATOM 1683 O O . ILE A 1 217 ? 244.443 91.957 7.463 1.00 52.38 217 ILE L O 1
ATOM 1688 N N . GLY A 1 218 ? 244.270 92.986 9.444 1.00 72.88 218 GLY L N 1
ATOM 1689 C CA . GLY A 1 218 ? 243.489 94.062 8.870 1.00 72.88 218 GLY L CA 1
ATOM 1690 C C . GLY A 1 218 ? 244.353 95.148 8.264 1.00 72.88 218 GLY L C 1
ATOM 1691 O O . GLY A 1 218 ? 245.524 95.294 8.622 1.00 72.88 218 GLY L O 1
ATOM 1692 N N . GLY A 1 219 ? 243.771 95.905 7.337 1.00 87.05 219 GLY L N 1
ATOM 1693 C CA . GLY A 1 219 ? 244.486 96.994 6.697 1.00 87.05 219 GLY L CA 1
ATOM 1694 C C . GLY A 1 219 ? 245.463 96.560 5.625 1.00 87.05 219 GLY L C 1
ATOM 1695 O O . GLY A 1 219 ? 245.584 97.204 4.588 1.00 87.05 219 GLY L O 1
ATOM 1696 N N . GLY A 1 220 ? 246.165 95.465 5.871 1.00 90.31 220 GLY L N 1
ATOM 1697 C CA . GLY A 1 220 ? 247.125 94.988 4.897 1.00 90.31 220 GLY L CA 1
ATOM 1698 C C . GLY A 1 220 ? 248.441 94.665 5.569 1.00 90.31 220 GLY L C 1
ATOM 1699 O O . GLY A 1 220 ? 248.500 94.549 6.796 1.00 90.31 220 GLY L O 1
ATOM 1700 N N . ALA A 1 221 ? 249.495 94.523 4.769 1.00 79.95 221 ALA L N 1
ATOM 1701 C CA . ALA A 1 221 ? 250.822 94.205 5.291 1.00 79.95 221 ALA L CA 1
ATOM 1702 C C . ALA A 1 221 ? 251.725 95.433 5.365 1.00 79.95 221 ALA L C 1
ATOM 1703 O O . ALA A 1 221 ? 251.384 96.502 4.851 1.00 79.95 221 ALA L O 1
ATOM 1705 N N . GLY A 1 222 ? 252.883 95.263 5.998 1.00 95.91 222 GLY L N 1
ATOM 1706 C CA . GLY A 1 222 ? 253.820 96.362 6.161 1.00 95.91 222 GLY L CA 1
ATOM 1707 C C . GLY A 1 222 ? 254.626 96.812 4.953 1.00 95.91 222 GLY L C 1
ATOM 1708 O O . GLY A 1 222 ? 254.652 96.151 3.920 1.00 95.91 222 GLY L O 1
ATOM 1709 N N . ALA A 1 223 ? 255.287 97.956 5.109 1.00 118.03 223 ALA L N 1
ATOM 1710 C CA . ALA A 1 223 ? 256.127 98.575 4.084 1.00 118.03 223 ALA L CA 1
ATOM 1711 C C . ALA A 1 223 ? 256.456 99.975 4.596 1.00 118.03 223 ALA L C 1
ATOM 1712 O O . ALA A 1 223 ? 255.632 100.606 5.260 1.00 118.03 223 ALA L O 1
ATOM 1714 N N . THR A 1 224 ? 257.653 100.463 4.294 1.00 88.21 224 THR L N 1
ATOM 1715 C CA . THR A 1 224 ? 258.073 101.779 4.768 1.00 88.21 224 THR L CA 1
ATOM 1716 C C . THR A 1 224 ? 257.221 102.955 4.296 1.00 88.21 224 THR L C 1
ATOM 1717 O O . THR A 1 224 ? 257.098 103.213 3.098 1.00 88.21 224 THR L O 1
ATOM 1721 N N . GLN A 1 225 ? 256.636 103.662 5.258 1.00 97.32 225 GLN L N 1
ATOM 1722 C CA . GLN A 1 225 ? 255.803 104.827 4.981 1.00 97.32 225 GLN L CA 1
ATOM 1723 C C . GLN A 1 225 ? 254.618 104.531 4.086 1.00 97.32 225 GLN L C 1
ATOM 1724 O O . GLN A 1 225 ? 254.125 105.413 3.383 1.00 97.32 225 GLN L O 1
ATOM 1730 N N . ALA A 1 226 ? 254.154 103.291 4.121 1.00 91.93 226 ALA L N 1
ATOM 1731 C CA . ALA A 1 226 ? 253.024 102.891 3.302 1.00 91.93 226 ALA L CA 1
ATOM 1732 C C . ALA A 1 226 ? 252.739 101.410 3.477 1.00 91.93 226 ALA L C 1
ATOM 1733 O O . ALA A 1 226 ? 253.635 100.624 3.766 1.00 91.93 226 ALA L O 1
ATOM 1735 N N . PHE A 1 227 ? 251.479 101.037 3.307 1.00 88.28 227 PHE L N 1
ATOM 1736 C CA . PHE A 1 227 ? 251.081 99.647 3.425 1.00 88.28 227 PHE L CA 1
ATOM 1737 C C . PHE A 1 227 ? 250.589 99.229 2.056 1.00 88.28 227 PHE L C 1
ATOM 1738 O O . PHE A 1 227 ? 250.028 100.039 1.321 1.00 88.28 227 PHE L O 1
ATOM 1746 N N . LEU A 1 228 ? 250.825 97.978 1.694 1.00 69.20 228 LEU L N 1
ATOM 1747 C CA . LEU A 1 228 ? 250.335 97.486 0.419 1.00 69.20 228 LEU L CA 1
ATOM 1748 C C . LEU A 1 228 ? 249.300 96.421 0.757 1.00 69.20 228 LEU L C 1
ATOM 1749 O O . LEU A 1 228 ? 249.457 95.701 1.746 1.00 69.20 228 LEU L O 1
ATOM 1754 N N . ALA A 1 229 ? 248.228 96.339 -0.028 1.00 59.20 229 ALA L N 1
ATOM 1755 C CA . ALA A 1 229 ? 247.196 95.342 0.240 1.00 59.20 229 ALA L CA 1
ATOM 1756 C C . ALA A 1 229 ? 246.431 94.901 -0.995 1.00 59.20 229 ALA L C 1
ATOM 1757 O O . ALA A 1 229 ? 246.100 95.701 -1.870 1.00 59.20 229 ALA L O 1
ATOM 1759 N N . ASN A 1 230 ? 246.160 93.605 -1.054 1.00 61.22 230 ASN L N 1
ATOM 1760 C CA . ASN A 1 230 ? 245.419 93.030 -2.153 1.00 61.22 230 ASN L CA 1
ATOM 1761 C C . ASN A 1 230 ? 243.946 93.326 -1.897 1.00 61.22 230 ASN L C 1
ATOM 1762 O O . ASN A 1 230 ? 243.589 93.954 -0.897 1.00 61.22 230 ASN L O 1
ATOM 1767 N N . MET A 1 231 ? 243.092 92.880 -2.802 1.00 55.54 231 MET L N 1
ATOM 1768 C CA . MET A 1 231 ? 241.668 93.102 -2.656 1.00 55.54 231 MET L CA 1
ATOM 1769 C C . MET A 1 231 ? 241.092 92.346 -1.452 1.00 55.54 231 MET L C 1
ATOM 1770 O O . MET A 1 231 ? 240.526 92.964 -0.554 1.00 55.54 231 MET L O 1
ATOM 1775 N N . PRO A 1 232 ? 241.242 91.004 -1.407 1.00 41.18 232 PRO L N 1
ATOM 1776 C CA . PRO A 1 232 ? 240.721 90.203 -0.292 1.00 41.18 232 PRO L CA 1
ATOM 1777 C C . PRO A 1 232 ? 241.032 90.815 1.063 1.00 41.18 232 PRO L C 1
ATOM 1778 O O . PRO A 1 232 ? 240.154 91.367 1.727 1.00 41.18 232 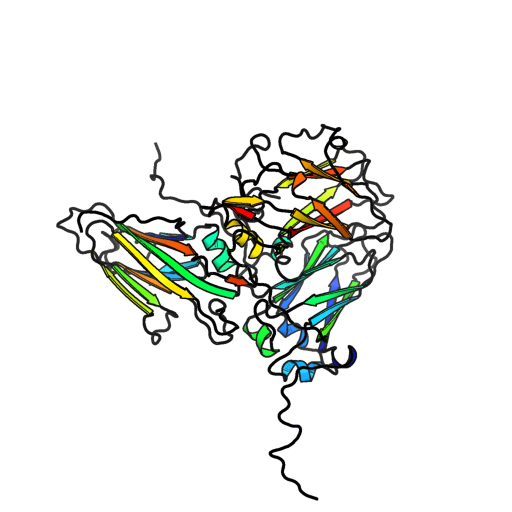PRO L O 1
ATOM 1782 N N . ASN A 1 233 ? 242.290 90.709 1.468 1.00 67.77 233 ASN L N 1
ATOM 1783 C CA . ASN A 1 233 ? 242.725 91.254 2.742 1.00 67.77 233 ASN L CA 1
ATOM 1784 C C . ASN A 1 233 ? 242.130 92.638 2.957 1.00 67.77 233 ASN L C 1
ATOM 1785 O O . ASN A 1 233 ? 241.563 92.929 4.011 1.00 67.77 233 ASN L O 1
ATOM 1790 N N . SER A 1 234 ? 242.273 93.490 1.951 1.00 59.50 234 SER L N 1
ATOM 1791 C CA . SER A 1 234 ? 241.742 94.841 2.015 1.00 59.50 234 SER L CA 1
ATOM 1792 C C . SER A 1 234 ? 240.241 94.820 2.356 1.00 59.50 234 SER L C 1
ATOM 1793 O O . SER A 1 234 ? 239.749 95.665 3.106 1.00 59.50 234 SER L O 1
ATOM 1796 N N . TRP A 1 235 ? 239.533 93.831 1.815 1.00 54.38 235 TRP L N 1
ATOM 1797 C CA . TRP A 1 235 ? 238.089 93.669 2.009 1.00 54.38 235 TRP L CA 1
ATOM 1798 C C . TRP A 1 235 ? 237.663 93.199 3.392 1.00 54.38 235 TRP L C 1
ATOM 1799 O O . TRP A 1 235 ? 236.749 93.760 3.986 1.00 54.38 235 TRP L O 1
ATOM 1810 N N . ILE A 1 236 ? 238.307 92.160 3.902 1.00 32.89 236 ILE L N 1
ATOM 1811 C CA . ILE A 1 236 ? 237.964 91.655 5.228 1.00 32.89 236 ILE L CA 1
ATOM 1812 C C . ILE A 1 236 ? 238.116 92.784 6.251 1.00 32.89 236 ILE L C 1
ATOM 1813 O O . ILE A 1 236 ? 237.491 92.777 7.315 1.00 32.89 236 ILE L O 1
ATOM 1818 N N . SER A 1 237 ? 238.957 93.757 5.910 1.00 59.53 237 SER L N 1
ATOM 1819 C CA . SER A 1 237 ? 239.202 94.903 6.770 1.00 59.53 237 SER L CA 1
ATOM 1820 C C . SER A 1 237 ? 237.898 95.665 6.979 1.00 59.53 237 SER L C 1
ATOM 1821 O O . SER A 1 237 ? 237.823 96.574 7.800 1.00 59.53 237 SER L O 1
ATOM 1824 N N . MET A 1 238 ? 236.871 95.283 6.228 1.00 66.27 238 MET L N 1
ATOM 1825 C CA . MET A 1 238 ? 235.568 95.928 6.318 1.00 66.27 238 MET L CA 1
ATOM 1826 C C . MET A 1 238 ? 234.911 95.772 7.677 1.00 66.27 238 MET L C 1
ATOM 1827 O O . MET A 1 238 ? 234.087 96.594 8.069 1.00 66.27 238 MET L O 1
ATOM 1832 N N . TRP A 1 239 ? 235.270 94.711 8.390 1.00 66.36 239 TRP L N 1
ATOM 1833 C CA . TRP A 1 239 ? 234.687 94.447 9.699 1.00 66.36 239 TRP L CA 1
ATOM 1834 C C . TRP A 1 239 ? 235.616 94.795 10.849 1.00 66.36 239 TRP L C 1
ATOM 1835 O O . TRP A 1 239 ? 236.834 94.797 10.691 1.00 66.36 239 TRP L O 1
ATOM 1846 N N . ARG A 1 240 ? 235.022 95.080 12.008 1.00 65.44 240 ARG L N 1
ATOM 1847 C CA . ARG A 1 240 ? 235.768 95.442 13.209 1.00 65.44 240 ARG L CA 1
ATOM 1848 C C . ARG A 1 240 ? 236.457 94.250 13.821 1.00 65.44 240 ARG L C 1
ATOM 1849 O O . ARG A 1 240 ? 237.674 94.241 13.994 1.00 65.44 240 ARG L O 1
ATOM 1857 N N . TYR A 1 241 ? 235.660 93.252 14.167 1.00 67.29 241 TYR L N 1
ATOM 1858 C CA . TYR A 1 241 ? 236.178 92.039 14.765 1.00 67.29 241 TYR L CA 1
ATOM 1859 C C . TYR A 1 241 ? 235.753 90.887 13.880 1.00 67.29 241 TYR L C 1
ATOM 1860 O O . TYR A 1 241 ? 234.932 91.065 12.985 1.00 67.29 241 TYR L O 1
ATOM 1869 N N . PHE A 1 242 ? 236.309 89.707 14.129 1.00 58.06 242 PHE L N 1
ATOM 1870 C CA . PHE A 1 242 ? 235.946 88.527 13.353 1.00 58.06 242 PHE L CA 1
ATOM 1871 C C . PHE A 1 242 ? 236.465 87.238 13.983 1.00 58.06 242 PHE L C 1
ATOM 1872 O O . PHE A 1 242 ? 237.170 87.263 14.996 1.00 58.06 242 PHE L O 1
ATOM 1880 N N . ARG A 1 243 ? 236.116 86.115 13.365 1.00 69.06 243 ARG L N 1
ATOM 1881 C CA . ARG A 1 243 ? 236.525 84.808 13.855 1.00 69.06 243 ARG L CA 1
ATOM 1882 C C . ARG A 1 243 ? 236.054 83.710 12.913 1.00 69.06 243 ARG L C 1
ATOM 1883 O O . ARG A 1 243 ? 235.261 83.950 12.001 1.00 69.06 243 ARG L O 1
ATOM 1891 N N . GLY A 1 244 ? 236.538 82.498 13.159 1.00 67.00 244 GLY L N 1
ATOM 1892 C CA . GLY A 1 244 ? 236.182 81.362 12.331 1.00 67.00 244 GLY L CA 1
ATOM 1893 C C . GLY A 1 244 ? 237.339 80.384 12.255 1.00 67.00 244 GLY L C 1
ATOM 1894 O O . GLY A 1 244 ? 238.426 80.646 12.760 1.00 67.00 244 GLY L O 1
ATOM 1895 N N . GLU A 1 245 ? 237.115 79.248 11.619 1.00 71.97 245 GLU L N 1
ATOM 1896 C CA . GLU A 1 245 ? 238.162 78.258 11.506 1.00 71.97 245 GLU L CA 1
ATOM 1897 C C . GLU A 1 245 ? 239.243 78.742 10.554 1.00 71.97 245 GLU L C 1
ATOM 1898 O O . GLU A 1 245 ? 238.969 79.096 9.410 1.00 71.97 245 GLU L O 1
ATOM 1904 N N . LEU A 1 246 ? 240.476 78.760 11.044 1.00 51.50 246 LEU L N 1
ATOM 1905 C CA . LEU A 1 246 ? 241.617 79.199 10.252 1.00 51.50 246 LEU L CA 1
ATOM 1906 C C . LEU A 1 246 ? 242.290 78.068 9.485 1.00 51.50 246 LEU L C 1
ATOM 1907 O O . LEU A 1 246 ? 242.567 76.999 10.036 1.00 51.50 246 LEU L O 1
ATOM 1912 N N . HIS A 1 247 ? 242.557 78.311 8.209 1.00 70.24 247 HIS L N 1
ATOM 1913 C CA . HIS A 1 247 ? 243.247 77.336 7.381 1.00 70.24 247 HIS L CA 1
ATOM 1914 C C . HIS A 1 247 ? 244.587 77.958 7.013 1.00 70.24 247 HIS L C 1
ATOM 1915 O O . HIS A 1 247 ? 244.687 79.176 6.860 1.00 70.24 247 HIS L O 1
ATOM 1922 N N . PHE A 1 248 ? 245.619 77.135 6.873 1.00 55.71 248 PHE L N 1
ATOM 1923 C CA . PHE A 1 248 ? 246.939 77.649 6.533 1.00 55.71 248 PHE L CA 1
ATOM 1924 C C . PHE A 1 248 ? 247.707 76.674 5.653 1.00 55.71 248 PHE L C 1
ATOM 1925 O O . PHE A 1 248 ? 247.597 75.464 5.818 1.00 55.71 248 PHE L O 1
ATOM 1933 N N . GLU A 1 249 ? 248.480 77.203 4.713 1.00 103.03 249 GLU L N 1
ATOM 1934 C CA . GLU A 1 249 ? 249.282 76.369 3.828 1.00 103.03 249 GLU L CA 1
ATOM 1935 C C . GLU A 1 249 ? 250.760 76.700 4.019 1.00 103.03 249 GLU L C 1
ATOM 1936 O O . GLU A 1 249 ? 251.253 77.680 3.466 1.00 103.03 249 GLU L O 1
ATOM 1942 N N . VAL A 1 250 ? 251.467 75.894 4.807 1.00 57.94 250 VAL L N 1
ATOM 1943 C CA . VAL A 1 250 ? 252.888 76.143 5.035 1.00 57.94 250 VAL L CA 1
ATOM 1944 C C . VAL A 1 250 ? 253.751 75.335 4.061 1.00 57.94 250 VAL L C 1
ATOM 1945 O O . VAL A 1 250 ? 253.715 74.098 4.051 1.00 57.94 250 VAL L O 1
ATOM 1949 N N . THR A 1 251 ? 254.529 76.050 3.250 1.00 68.99 251 THR L N 1
ATOM 1950 C CA . THR A 1 251 ? 255.392 75.440 2.241 1.00 68.99 251 THR L CA 1
ATOM 1951 C C . THR A 1 251 ? 256.866 75.463 2.639 1.00 68.99 251 THR L C 1
ATOM 1952 O O . THR A 1 251 ? 257.298 76.364 3.352 1.00 68.99 251 THR L O 1
ATOM 1956 N N . LYS A 1 252 ? 257.629 74.467 2.185 1.00 72.61 252 LYS L N 1
ATOM 1957 C CA . LYS A 1 252 ? 259.066 74.391 2.466 1.00 72.61 252 LYS L CA 1
ATOM 1958 C C . LYS A 1 252 ? 259.785 74.899 1.216 1.00 72.61 252 LYS L C 1
ATOM 1959 O O . LYS A 1 252 ? 259.651 74.322 0.138 1.00 72.61 252 LYS L O 1
ATOM 1965 N N . MET A 1 253 ? 260.551 75.974 1.364 1.00 68.02 253 MET L N 1
ATOM 1966 C CA . MET A 1 253 ? 261.252 76.582 0.239 1.00 68.02 253 MET L CA 1
ATOM 1967 C C . MET A 1 253 ? 262.763 76.352 0.265 1.00 68.02 253 MET L C 1
ATOM 1968 O O . MET A 1 253 ? 263.484 76.804 -0.625 1.00 68.02 253 MET L O 1
ATOM 1973 N N . SER A 1 254 ? 263.235 75.646 1.288 1.00 71.46 254 SER L N 1
ATOM 1974 C CA . SER A 1 254 ? 264.657 75.354 1.448 1.00 71.46 254 SER L CA 1
ATOM 1975 C C . SER A 1 254 ? 264.982 73.965 0.923 1.00 71.46 254 SER L C 1
ATOM 1976 O O . SER A 1 254 ? 264.092 73.135 0.769 1.00 71.46 254 SER L O 1
ATOM 1979 N N . SER A 1 255 ? 266.257 73.705 0.658 1.00 63.62 255 SER L N 1
ATOM 1980 C CA . SER A 1 255 ? 266.649 72.393 0.167 1.00 63.62 255 SER L CA 1
ATOM 1981 C C . SER A 1 255 ? 266.253 71.355 1.191 1.00 63.62 255 SER L C 1
ATOM 1982 O O . SER A 1 255 ? 266.377 71.571 2.397 1.00 63.62 255 SER L O 1
ATOM 1985 N N . PRO A 1 256 ? 265.759 70.211 0.722 1.00 81.24 256 PRO L N 1
ATOM 1986 C CA . PRO A 1 256 ? 265.357 69.153 1.644 1.00 81.24 256 PRO L CA 1
ATOM 1987 C C . PRO A 1 256 ? 266.538 68.735 2.528 1.00 81.24 256 PRO L C 1
ATOM 1988 O O . PRO A 1 256 ? 266.397 67.920 3.448 1.00 81.24 256 PRO L O 1
ATOM 1992 N N . TYR A 1 257 ? 267.706 69.304 2.244 1.00 76.63 257 TYR L N 1
ATOM 1993 C CA . TYR A 1 257 ? 268.888 69.008 3.033 1.00 76.63 257 TYR L CA 1
ATOM 1994 C C . TYR A 1 257 ? 268.781 69.714 4.364 1.00 76.63 257 TYR L C 1
ATOM 1995 O O . TYR A 1 257 ? 269.180 69.180 5.395 1.00 76.63 257 TYR L O 1
ATOM 2004 N N . ILE A 1 258 ? 268.242 70.924 4.336 1.00 58.50 258 ILE L N 1
ATOM 2005 C CA . ILE A 1 258 ? 268.066 71.688 5.557 1.00 58.50 258 ILE L CA 1
ATOM 2006 C C . ILE A 1 258 ? 266.895 71.113 6.345 1.00 58.50 258 ILE L C 1
ATOM 2007 O O . ILE A 1 258 ? 265.734 71.450 6.095 1.00 58.50 258 ILE L O 1
ATOM 2012 N N . LYS A 1 259 ? 267.210 70.237 7.292 1.00 69.33 259 LYS L N 1
ATOM 2013 C CA . LYS A 1 259 ? 266.199 69.594 8.118 1.00 69.33 259 LYS L CA 1
ATOM 2014 C C . LYS A 1 259 ? 265.997 70.402 9.397 1.00 69.33 259 LYS L C 1
ATOM 2015 O O . LYS A 1 259 ? 266.938 70.995 9.916 1.00 69.33 259 LYS L O 1
ATOM 2021 N N . ALA A 1 260 ? 264.764 70.429 9.892 1.00 58.47 260 ALA L N 1
ATOM 2022 C CA . ALA A 1 260 ? 264.427 71.162 11.108 1.00 58.47 260 ALA L CA 1
ATOM 2023 C C . ALA A 1 260 ? 262.981 70.879 11.472 1.00 58.47 260 ALA L C 1
ATOM 2024 O O . ALA A 1 260 ? 262.127 70.755 10.601 1.00 58.47 260 ALA L O 1
ATOM 2026 N N . THR A 1 261 ? 262.704 70.780 12.762 1.00 63.41 261 THR L N 1
ATOM 2027 C CA . THR A 1 261 ? 261.348 70.506 13.202 1.00 63.41 261 THR L CA 1
ATOM 2028 C C . THR A 1 261 ? 260.721 71.748 13.805 1.00 63.41 261 THR L C 1
ATOM 2029 O O . THR A 1 261 ? 261.199 72.274 14.806 1.00 63.41 261 THR L O 1
ATOM 2033 N N . VAL A 1 262 ? 259.643 72.215 13.190 1.00 52.12 262 VAL L N 1
ATOM 2034 C CA . VAL A 1 262 ? 258.951 73.401 13.672 1.00 52.12 262 VAL L CA 1
ATOM 2035 C C . VAL A 1 262 ? 257.595 73.063 14.255 1.00 52.12 262 VAL L C 1
ATOM 2036 O O . VAL A 1 262 ? 256.883 72.200 13.749 1.00 52.12 262 VAL L O 1
ATOM 2040 N N . THR A 1 263 ? 257.234 73.765 15.317 1.00 53.12 263 THR L N 1
ATOM 2041 C CA . THR A 1 263 ? 255.963 73.538 15.971 1.00 53.12 263 THR L CA 1
ATOM 2042 C C . THR A 1 263 ? 255.104 74.797 15.955 1.00 53.12 263 THR L C 1
ATOM 2043 O O . THR A 1 263 ? 255.593 75.893 16.222 1.00 53.12 263 THR L O 1
ATOM 2047 N N . PHE A 1 264 ? 253.825 74.636 15.629 1.00 57.57 264 PHE L N 1
ATOM 2048 C CA . PHE A 1 264 ? 252.908 75.767 15.566 1.00 57.57 264 PHE L CA 1
ATOM 2049 C C . PHE A 1 264 ? 251.840 75.726 16.629 1.00 57.57 264 PHE L C 1
ATOM 2050 O O . PHE A 1 264 ? 251.558 74.679 17.208 1.00 57.57 264 PHE L O 1
ATOM 2058 N N . LEU A 1 265 ? 251.235 76.882 16.864 1.00 48.62 265 LEU L N 1
ATOM 2059 C CA . LEU A 1 265 ? 250.174 77.004 17.848 1.00 48.62 265 LEU L CA 1
ATOM 2060 C C . LEU A 1 265 ? 249.684 78.437 17.893 1.00 48.62 265 LEU L C 1
ATOM 2061 O O . LEU A 1 265 ? 250.342 79.354 17.395 1.00 48.62 265 LEU L O 1
ATOM 2066 N N . ILE A 1 266 ? 248.520 78.616 18.503 1.00 52.35 266 ILE L N 1
ATOM 2067 C CA . ILE A 1 266 ? 247.933 79.930 18.662 1.00 52.35 266 ILE L CA 1
ATOM 2068 C C . ILE A 1 266 ? 248.193 80.316 20.101 1.00 52.35 266 ILE L C 1
ATOM 2069 O O . ILE A 1 266 ? 247.960 79.528 21.011 1.00 52.35 266 ILE L O 1
ATOM 2074 N N . ALA A 1 267 ? 248.707 81.520 20.299 1.00 58.34 267 ALA L N 1
ATOM 2075 C CA . ALA A 1 267 ? 248.993 82.019 21.634 1.00 58.34 267 ALA L CA 1
ATOM 2076 C C . ALA A 1 267 ? 248.961 83.530 21.554 1.00 58.34 267 ALA L C 1
ATOM 2077 O O . ALA A 1 267 ? 248.788 84.094 20.471 1.00 58.34 267 ALA L O 1
ATOM 2079 N N . PHE A 1 268 ? 249.128 84.194 22.688 1.00 73.58 268 PHE L N 1
ATOM 2080 C CA . PHE A 1 268 ? 249.097 85.641 22.678 1.00 73.58 268 PHE L CA 1
ATOM 2081 C C . PHE A 1 268 ? 250.480 86.283 22.570 1.00 73.58 268 PHE L C 1
ATOM 2082 O O . PHE A 1 268 ? 251.477 85.576 22.442 1.00 73.58 268 PHE L O 1
ATOM 2090 N N . GLY A 1 269 ? 250.538 87.615 22.607 1.00 63.68 269 GLY L N 1
ATOM 2091 C CA . GLY A 1 269 ? 251.807 88.319 22.460 1.00 63.68 269 GLY L CA 1
ATOM 2092 C C . GLY A 1 269 ? 252.775 88.430 23.630 1.00 63.68 269 GLY L C 1
ATOM 2093 O O . GLY A 1 269 ? 253.989 88.300 23.441 1.00 63.68 269 GLY L O 1
ATOM 2094 N N . ASN A 1 270 ? 252.251 88.678 24.829 1.00 87.62 270 ASN L N 1
ATOM 2095 C CA . ASN A 1 270 ? 253.076 88.824 26.032 1.00 87.62 270 ASN L CA 1
ATOM 2096 C C . ASN A 1 270 ? 254.089 87.697 26.268 1.00 87.62 270 ASN L C 1
ATOM 2097 O O . ASN A 1 270 ? 254.989 87.826 27.100 1.00 87.62 270 ASN L O 1
ATOM 2102 N N . LEU A 1 271 ? 253.944 86.601 25.527 1.00 77.86 271 LEU L N 1
ATOM 2103 C CA . LEU A 1 271 ? 254.830 85.445 25.653 1.00 77.86 271 LEU L CA 1
ATOM 2104 C C . LEU A 1 271 ? 256.305 85.775 25.433 1.00 77.86 271 LEU L C 1
ATOM 2105 O O . LEU A 1 271 ? 256.679 86.391 24.434 1.00 77.86 271 LEU L O 1
ATOM 2110 N N . SER A 1 272 ? 257.131 85.342 26.382 1.00 88.25 272 SER L N 1
ATOM 2111 C CA . SER A 1 272 ? 258.577 85.555 26.355 1.00 88.25 272 SER L CA 1
ATOM 2112 C C . SER A 1 272 ? 259.234 84.708 25.251 1.00 88.25 272 SER L C 1
ATOM 2113 O O . SER A 1 272 ? 258.669 83.704 24.824 1.00 88.25 272 SER L O 1
ATOM 2116 N N . ASP A 1 273 ? 260.414 85.116 24.784 1.00 79.15 273 ASP L N 1
ATOM 2117 C CA . ASP A 1 273 ? 261.131 84.373 23.739 1.00 79.15 273 ASP L CA 1
ATOM 2118 C C . ASP A 1 273 ? 261.905 83.220 24.361 1.00 79.15 273 ASP L C 1
ATOM 2119 O O . ASP A 1 273 ? 262.357 82.308 23.670 1.00 79.15 273 ASP L O 1
ATOM 2124 N N . ALA A 1 274 ? 262.069 83.280 25.674 1.00 94.07 274 ALA L N 1
ATOM 2125 C CA . ALA A 1 274 ? 262.781 82.248 26.401 1.00 94.07 274 ALA L CA 1
ATOM 2126 C C . ALA A 1 274 ? 261.767 81.468 27.219 1.00 94.07 274 ALA L C 1
ATOM 2127 O O . ALA A 1 274 ? 262.092 80.921 28.268 1.00 94.07 274 ALA L O 1
ATOM 2129 N N . PHE A 1 275 ? 260.534 81.419 26.730 1.00 101.04 275 PHE L N 1
ATOM 2130 C CA . PHE A 1 275 ? 259.471 80.722 27.432 1.00 101.04 275 PHE L CA 1
ATOM 2131 C C . PHE A 1 275 ? 259.733 79.227 27.582 1.00 101.04 275 PHE L C 1
ATOM 2132 O O . PHE A 1 275 ? 259.858 78.735 28.697 1.00 101.04 275 PHE L O 1
ATOM 2140 N N . GLY A 1 276 ? 259.795 78.501 26.470 1.00 88.18 276 GLY L N 1
ATOM 2141 C CA . GLY A 1 276 ? 260.056 77.070 26.538 1.00 88.18 276 GLY L CA 1
ATOM 2142 C C . GLY A 1 276 ? 258.870 76.114 26.650 1.00 88.18 276 GLY L C 1
ATOM 2143 O O . GLY A 1 276 ? 258.819 75.104 25.934 1.00 88.18 276 GLY L O 1
ATOM 2144 N N . PHE A 1 277 ? 257.914 76.417 27.530 1.00 94.85 277 PHE L N 1
ATOM 2145 C CA . PHE A 1 277 ? 256.752 75.545 27.726 1.00 94.85 277 PHE L CA 1
ATOM 2146 C C . PHE A 1 277 ? 255.612 75.809 26.764 1.00 94.85 277 PHE L C 1
ATOM 2147 O O . PHE A 1 277 ? 254.442 75.692 27.131 1.00 94.85 277 PHE L O 1
ATOM 2155 N N . TYR A 1 278 ? 255.946 76.182 25.539 1.00 74.37 278 TYR L N 1
ATOM 2156 C CA . TYR A 1 278 ? 254.916 76.419 24.555 1.00 74.37 278 TYR L CA 1
ATOM 2157 C C . TYR A 1 278 ? 254.172 75.099 24.420 1.00 74.37 278 TYR L C 1
ATOM 2158 O O . TYR A 1 278 ? 252.944 75.060 24.352 1.00 74.37 278 TYR L O 1
ATOM 2167 N N . GLU A 1 279 ? 254.946 74.019 24.427 1.00 79.61 279 GLU L N 1
ATOM 2168 C CA . GLU A 1 279 ? 254.435 72.663 24.273 1.00 79.61 279 GLU L CA 1
ATOM 2169 C C . GLU A 1 279 ? 253.339 72.242 25.269 1.00 79.61 279 GLU L C 1
ATOM 2170 O O . GLU A 1 279 ? 252.929 71.082 25.282 1.00 79.61 279 GLU L O 1
ATOM 2176 N N . SER A 1 280 ? 252.870 73.168 26.105 1.00 68.46 280 SER L N 1
ATOM 2177 C CA . SER A 1 280 ? 251.799 72.854 27.053 1.00 68.46 280 SER L CA 1
ATOM 2178 C C . SER A 1 280 ? 250.493 73.426 26.498 1.00 68.46 280 SER L C 1
ATOM 2179 O O . SER A 1 280 ? 249.407 73.111 26.983 1.00 68.46 280 SER L O 1
ATOM 2182 N N . PHE A 1 281 ? 250.625 74.273 25.477 1.00 67.30 281 PHE L N 1
ATOM 2183 C CA . PHE A 1 281 ? 249.493 74.888 24.780 1.00 67.30 281 PHE L CA 1
ATOM 2184 C C . PHE A 1 281 ? 249.139 73.938 23.646 1.00 67.30 281 PHE L C 1
ATOM 2185 O O . PHE A 1 281 ? 250.009 73.241 23.137 1.00 67.30 281 PHE L O 1
ATOM 2193 N N . PRO A 1 282 ? 247.870 73.899 23.224 1.00 66.81 282 PRO L N 1
ATOM 2194 C CA . PRO A 1 282 ? 247.548 72.988 22.121 1.00 66.81 282 PRO L CA 1
ATOM 2195 C C . PRO A 1 282 ? 248.363 73.371 20.880 1.00 66.81 282 PRO L C 1
ATOM 2196 O O . PRO A 1 282 ? 248.393 74.536 20.484 1.00 66.81 282 PRO L O 1
ATOM 2200 N N . HIS A 1 283 ? 249.028 72.390 20.274 1.00 61.36 283 HIS L N 1
ATOM 2201 C CA . HIS A 1 283 ? 249.862 72.654 19.109 1.00 61.36 283 HIS L CA 1
ATOM 2202 C C . HIS A 1 283 ? 249.899 71.545 18.067 1.00 61.36 283 HIS L C 1
ATOM 2203 O O . HIS A 1 283 ? 249.278 70.495 18.216 1.00 61.36 283 HIS L O 1
ATOM 2210 N N . ARG A 1 284 ? 250.653 71.807 17.008 1.00 70.29 284 ARG L N 1
ATOM 2211 C CA . ARG A 1 284 ? 250.837 70.872 15.916 1.00 70.29 284 ARG L CA 1
ATOM 2212 C C . ARG A 1 284 ? 252.326 70.863 15.628 1.00 70.29 284 ARG L C 1
ATOM 2213 O O . ARG A 1 284 ? 252.934 71.919 15.466 1.00 70.29 284 ARG L O 1
ATOM 2221 N N . ILE A 1 285 ? 252.918 69.677 15.585 1.00 58.48 285 ILE L N 1
ATOM 2222 C CA . ILE A 1 285 ? 254.346 69.546 15.305 1.00 58.48 285 ILE L CA 1
ATOM 2223 C C . ILE A 1 285 ? 254.568 69.228 13.830 1.00 58.48 285 ILE L C 1
ATOM 2224 O O . ILE A 1 285 ? 253.969 68.290 13.304 1.00 58.48 285 ILE L O 1
ATOM 2229 N N . VAL A 1 286 ? 255.447 69.981 13.170 1.00 48.97 286 VAL L N 1
ATOM 2230 C CA . VAL A 1 286 ? 255.701 69.773 11.740 1.00 48.97 286 VAL L CA 1
ATOM 2231 C C . VAL A 1 286 ? 257.115 69.363 11.314 1.00 48.97 286 VAL L C 1
ATOM 2232 O O . VAL A 1 286 ? 258.080 70.105 11.513 1.00 48.97 286 VAL L O 1
ATOM 2236 N N . GLN A 1 287 ? 257.233 68.177 10.728 1.00 65.79 287 GLN L N 1
ATOM 2237 C CA . GLN A 1 287 ? 258.514 67.710 10.217 1.00 65.79 287 GLN L CA 1
ATOM 2238 C C . GLN A 1 287 ? 258.311 67.643 8.707 1.00 65.79 287 GLN L C 1
ATOM 2239 O O . GLN A 1 287 ? 257.177 67.688 8.234 1.00 65.79 287 GLN L O 1
ATOM 2245 N N . PHE A 1 288 ? 259.396 67.540 7.950 1.00 73.54 288 PHE L N 1
ATOM 2246 C CA . PHE A 1 288 ? 259.291 67.476 6.497 1.00 73.54 288 PHE L CA 1
ATOM 2247 C C . PHE A 1 288 ? 260.093 66.331 5.903 1.00 73.54 288 PHE L C 1
ATOM 2248 O O . PHE A 1 288 ? 261.318 66.294 6.022 1.00 73.54 288 PHE L O 1
ATOM 2256 N N . ALA A 1 289 ? 259.402 65.395 5.262 1.00 96.94 289 ALA L N 1
ATOM 2257 C CA . ALA A 1 289 ? 260.078 64.263 4.644 1.00 96.94 289 ALA L CA 1
ATOM 2258 C C . ALA A 1 289 ? 261.004 64.831 3.581 1.00 96.94 289 ALA L C 1
ATOM 2259 O O . ALA A 1 289 ? 260.869 65.996 3.199 1.00 96.94 289 ALA L O 1
ATOM 2261 N N . GLU A 1 290 ? 261.937 64.019 3.098 1.00 104.38 290 GLU L N 1
ATOM 2262 C CA . GLU A 1 290 ? 262.880 64.489 2.088 1.00 104.38 290 GLU L CA 1
ATOM 2263 C C . GLU A 1 290 ? 262.176 65.163 0.904 1.00 104.38 290 GLU L C 1
ATOM 2264 O O . GLU A 1 290 ? 262.741 66.047 0.259 1.00 104.38 290 GLU L O 1
ATOM 2270 N N . VAL A 1 291 ? 260.936 64.766 0.635 1.00 62.93 291 VAL L N 1
ATOM 2271 C CA . VAL A 1 291 ? 260.185 65.326 -0.493 1.00 62.93 291 VAL L CA 1
ATOM 2272 C C . VAL A 1 291 ? 258.938 66.165 -0.169 1.00 62.93 291 VAL L C 1
ATOM 2273 O O . VAL A 1 291 ? 258.649 67.125 -0.881 1.00 62.93 291 VAL L O 1
ATOM 2277 N N . GLU A 1 292 ? 258.196 65.796 0.876 1.00 123.56 292 GLU L N 1
ATOM 2278 C CA . GLU A 1 292 ? 256.976 66.514 1.268 1.00 123.56 292 GLU L CA 1
ATOM 2279 C C . GLU A 1 292 ? 257.183 68.014 1.108 1.00 123.56 292 GLU L C 1
ATOM 2280 O O . GLU A 1 292 ? 258.187 68.555 1.575 1.00 123.56 292 GLU L O 1
ATOM 2286 N N . GLU A 1 293 ? 256.244 68.693 0.459 1.00 104.07 293 GLU L N 1
ATOM 2287 C CA . GLU A 1 293 ? 256.414 70.127 0.252 1.00 104.07 293 GLU L CA 1
ATOM 2288 C C . GLU A 1 293 ? 255.403 70.980 0.984 1.00 104.07 293 GLU L C 1
ATOM 2289 O O . GLU A 1 293 ? 255.730 72.046 1.503 1.00 104.07 293 GLU L O 1
ATOM 2295 N N . LYS A 1 294 ? 254.166 70.512 1.017 1.00 95.61 294 LYS L N 1
ATOM 2296 C CA . LYS A 1 294 ? 253.126 71.273 1.669 1.00 95.61 294 LYS L CA 1
ATOM 2297 C C . LYS A 1 294 ? 252.565 70.586 2.899 1.00 95.61 294 LYS L C 1
ATOM 2298 O O . LYS A 1 294 ? 252.524 69.355 2.979 1.00 95.61 294 LYS L O 1
ATOM 2304 N N . CYS A 1 295 ? 252.135 71.404 3.853 1.00 83.48 295 CYS L N 1
ATOM 2305 C CA . CYS A 1 295 ? 251.533 70.930 5.091 1.00 83.48 295 CYS L CA 1
ATOM 2306 C C . CYS A 1 295 ? 250.434 71.901 5.500 1.00 83.48 295 CYS L C 1
ATOM 2307 O O . CYS A 1 295 ? 250.700 73.083 5.718 1.00 83.48 295 CYS L O 1
ATOM 2310 N N . THR A 1 296 ? 249.210 71.391 5.626 1.00 66.59 296 THR L N 1
ATOM 2311 C CA . THR A 1 296 ? 248.049 72.217 5.975 1.00 66.59 296 THR L CA 1
ATOM 2312 C C . THR A 1 296 ? 247.750 72.324 7.479 1.00 66.59 296 THR L C 1
ATOM 2313 O O . THR A 1 296 ? 247.617 71.313 8.171 1.00 66.59 296 THR L O 1
ATOM 2317 N N . LEU A 1 297 ? 247.636 73.555 7.976 1.00 56.46 297 LEU L N 1
ATOM 2318 C CA . LEU A 1 297 ? 247.345 73.796 9.387 1.00 56.46 297 LEU L CA 1
ATOM 2319 C C . LEU A 1 297 ? 245.933 74.274 9.608 1.00 56.46 297 LEU L C 1
ATOM 2320 O O . LEU A 1 297 ? 245.518 75.304 9.078 1.00 56.46 297 LEU L O 1
ATOM 2325 N N . VAL A 1 298 ? 245.196 73.527 10.412 1.00 61.09 298 VAL L N 1
ATOM 2326 C CA . VAL A 1 298 ? 243.832 73.896 10.698 1.00 61.09 298 VAL L CA 1
ATOM 2327 C C . VAL A 1 298 ? 243.679 74.198 12.183 1.00 61.09 298 VAL L C 1
ATOM 2328 O O . VAL A 1 298 ? 244.086 73.411 13.042 1.00 61.09 298 VAL L O 1
ATOM 2332 N N . PHE A 1 299 ? 243.108 75.359 12.474 1.00 62.16 299 PHE L N 1
ATOM 2333 C CA . PHE A 1 299 ? 242.887 75.786 13.846 1.00 62.16 299 PHE L CA 1
ATOM 2334 C C . PHE A 1 299 ? 241.394 76.019 14.039 1.00 62.16 299 PHE L C 1
ATOM 2335 O O . PHE A 1 299 ? 240.855 77.044 13.619 1.00 62.16 299 PHE L O 1
ATOM 2343 N N . SER A 1 300 ? 240.731 75.055 14.671 1.00 74.63 300 SER L N 1
ATOM 2344 C CA . SER A 1 300 ? 239.291 75.125 14.903 1.00 74.63 300 SER L CA 1
ATOM 2345 C C . SER A 1 300 ? 238.889 76.249 15.834 1.00 74.63 300 SER L C 1
ATOM 2346 O O . SER A 1 300 ? 239.730 76.876 16.478 1.00 74.63 300 SER L O 1
ATOM 2349 N N . GLN A 1 301 ? 237.584 76.481 15.907 1.00 70.10 301 GLN L N 1
ATOM 2350 C CA . GLN A 1 301 ? 237.018 77.530 16.745 1.00 70.10 301 GLN L CA 1
ATOM 2351 C C . GLN A 1 301 ? 237.441 77.448 18.221 1.00 70.10 301 GLN L C 1
ATOM 2352 O O . GLN A 1 301 ? 237.491 78.467 18.912 1.00 70.10 301 GLN L O 1
ATOM 2358 N N . GLN A 1 302 ? 237.756 76.241 18.690 1.00 98.44 302 GLN L N 1
ATOM 2359 C CA . GLN A 1 302 ? 238.146 76.014 20.086 1.00 98.44 302 GLN L CA 1
ATOM 2360 C C . GLN A 1 302 ? 239.474 76.621 20.511 1.00 98.44 302 GLN L C 1
ATOM 2361 O O . GLN A 1 302 ? 239.854 76.521 21.677 1.00 98.44 302 GLN L O 1
ATOM 2367 N N . GLU A 1 303 ? 240.186 77.243 19.583 1.00 89.72 303 GLU L N 1
ATOM 2368 C CA . GLU A 1 303 ? 241.472 77.820 19.927 1.00 89.72 303 GLU L CA 1
ATOM 2369 C C . GLU A 1 303 ? 241.373 79.324 20.131 1.00 89.72 303 GLU L C 1
ATOM 2370 O O . GLU A 1 303 ? 242.372 80.005 20.347 1.00 89.72 303 GLU L O 1
ATOM 2376 N N . PHE A 1 304 ? 240.143 79.822 20.085 1.00 76.39 304 PHE L N 1
ATOM 2377 C CA . PHE A 1 304 ? 239.855 81.239 20.271 1.00 76.39 304 PHE L CA 1
ATOM 2378 C C . PHE A 1 304 ? 238.633 81.322 21.186 1.00 76.39 304 PHE L C 1
ATOM 2379 O O . PHE A 1 304 ? 237.603 80.715 20.897 1.00 76.39 304 PHE L O 1
ATOM 2387 N N . VAL A 1 305 ? 238.741 82.064 22.284 1.00 72.04 305 VAL L N 1
ATOM 2388 C CA . VAL A 1 305 ? 237.625 82.183 23.224 1.00 72.04 305 VAL L CA 1
ATOM 2389 C C . VAL A 1 305 ? 236.497 83.017 22.642 1.00 72.04 305 VAL L C 1
ATOM 2390 O O . VAL A 1 305 ? 235.318 82.713 22.832 1.00 72.04 305 VAL L O 1
ATOM 2394 N N . THR A 1 306 ? 236.882 84.079 21.941 1.00 70.09 306 THR L N 1
ATOM 2395 C CA . THR A 1 306 ? 235.937 85.006 21.330 1.00 70.09 306 THR L CA 1
ATOM 2396 C C . THR A 1 306 ? 236.566 85.689 20.125 1.00 70.09 30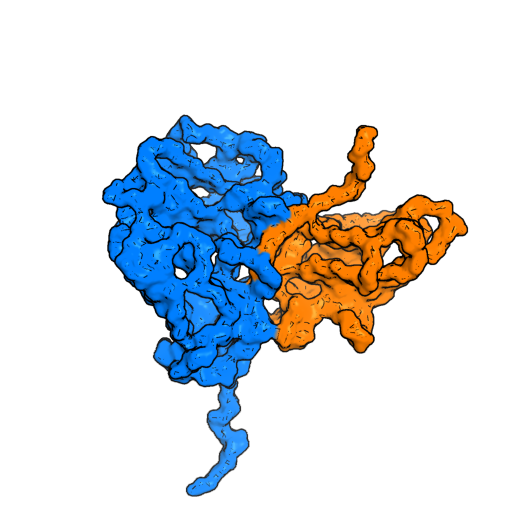6 THR L C 1
ATOM 2397 O O . THR A 1 306 ? 237.779 85.633 19.930 1.00 70.09 306 THR L O 1
ATOM 2401 N N . ALA A 1 307 ? 235.734 86.348 19.328 1.00 64.65 307 ALA L N 1
ATOM 2402 C CA . ALA A 1 307 ? 236.219 87.053 18.151 1.00 64.65 307 ALA L CA 1
ATOM 2403 C C . ALA A 1 307 ? 237.284 88.050 18.584 1.00 64.65 307 ALA L C 1
ATOM 2404 O O . ALA A 1 307 ? 237.418 88.336 19.773 1.00 64.65 307 ALA L O 1
ATOM 2406 N N . TRP A 1 308 ? 238.040 88.576 17.623 1.00 62.09 308 TRP L N 1
ATOM 2407 C CA . TRP A 1 308 ? 239.087 89.546 17.923 1.00 62.09 308 TRP L CA 1
ATOM 2408 C C . TRP A 1 308 ? 239.153 90.645 16.862 1.00 62.09 308 TRP L C 1
ATOM 2409 O O . TRP A 1 308 ? 238.665 90.466 15.747 1.00 62.09 308 TRP L O 1
ATOM 2420 N N . SER A 1 309 ? 239.753 91.778 17.221 1.00 64.82 309 SER L N 1
ATOM 2421 C CA . SER A 1 309 ? 239.874 92.930 16.325 1.00 64.82 309 SER L CA 1
ATOM 2422 C C . SER A 1 309 ? 240.570 92.593 15.002 1.00 64.82 309 SER L C 1
ATOM 2423 O O . SER A 1 309 ? 241.651 92.004 14.995 1.00 64.82 309 SER L O 1
ATOM 2426 N N . THR A 1 310 ? 239.942 92.965 13.884 1.00 59.17 310 THR L N 1
ATOM 2427 C CA . THR A 1 310 ? 240.507 92.701 12.561 1.00 59.17 310 THR L CA 1
ATOM 2428 C C . THR A 1 310 ? 241.878 93.339 12.458 1.00 59.17 310 THR L C 1
ATOM 2429 O O . THR A 1 310 ? 242.843 92.694 12.054 1.00 59.17 310 THR L O 1
ATOM 2433 N N . GLN A 1 311 ? 241.960 94.616 12.816 1.00 68.46 311 GLN L N 1
ATOM 2434 C CA . GLN A 1 311 ? 243.233 95.317 12.780 1.00 68.46 311 GLN L CA 1
ATOM 2435 C C . GLN A 1 311 ? 243.397 96.186 14.008 1.00 68.46 311 GLN L C 1
ATOM 2436 O O . GLN A 1 311 ? 242.470 96.881 14.417 1.00 68.46 311 GLN L O 1
ATOM 2442 N N . VAL A 1 312 ? 244.587 96.128 14.593 1.00 85.81 312 VAL L N 1
ATOM 2443 C CA . VAL A 1 312 ? 244.906 96.901 15.780 1.00 85.81 312 VAL L CA 1
ATOM 2444 C C . VAL A 1 312 ? 245.929 97.964 15.423 1.00 85.81 312 VAL L C 1
ATOM 2445 O O . VAL A 1 312 ? 246.667 97.816 14.451 1.00 85.81 312 VAL L O 1
ATOM 2449 N N . ASN A 1 313 ? 245.969 99.026 16.220 1.00 82.98 313 ASN L N 1
ATOM 2450 C CA . ASN A 1 313 ? 246.879 100.151 16.004 1.00 82.98 313 ASN L CA 1
ATOM 2451 C C . ASN A 1 313 ? 248.354 99.739 15.989 1.00 82.98 313 ASN L C 1
ATOM 2452 O O . ASN A 1 313 ? 248.804 99.015 16.876 1.00 82.98 313 ASN L O 1
ATOM 2457 N N . PRO A 1 314 ? 249.123 100.198 14.975 1.00 73.92 314 PRO L N 1
ATOM 2458 C CA . PRO A 1 314 ? 250.552 99.884 14.833 1.00 73.92 314 PRO L CA 1
ATOM 2459 C C . PRO A 1 314 ? 251.412 100.181 16.061 1.00 73.92 314 PRO L C 1
ATOM 2460 O O . PRO A 1 314 ? 252.253 99.364 16.438 1.00 73.92 314 PRO L O 1
ATOM 2464 N N . ARG A 1 315 ? 251.202 101.346 16.676 1.00 86.34 315 ARG L N 1
ATOM 2465 C CA . ARG A 1 315 ? 251.964 101.756 17.862 1.00 86.34 315 ARG L CA 1
ATOM 2466 C C . ARG A 1 315 ? 251.523 101.028 19.132 1.00 86.34 315 ARG L C 1
ATOM 2467 O O . ARG A 1 315 ? 251.552 101.599 20.227 1.00 86.34 315 ARG L O 1
ATOM 2475 N N . THR A 1 316 ? 251.114 99.771 18.986 1.00 72.06 316 THR L N 1
ATOM 2476 C CA . THR A 1 316 ? 250.669 98.979 20.126 1.00 72.06 316 THR L CA 1
ATOM 2477 C C . THR A 1 316 ? 251.763 98.032 20.606 1.00 72.06 316 THR L C 1
ATOM 2478 O O . THR A 1 316 ? 252.198 97.143 19.869 1.00 72.06 316 THR L O 1
ATOM 2482 N N . THR A 1 317 ? 252.200 98.236 21.846 1.00 95.12 317 THR L N 1
ATOM 2483 C CA . THR A 1 317 ? 253.236 97.409 22.457 1.00 95.12 317 THR L CA 1
ATOM 2484 C C . THR A 1 317 ? 252.915 95.936 22.219 1.00 95.12 317 THR L C 1
ATOM 2485 O O . THR A 1 317 ? 251.756 95.579 22.017 1.00 95.12 317 THR L O 1
ATOM 2489 N N . LEU A 1 318 ? 253.929 95.078 22.237 1.00 79.77 318 LEU L N 1
ATOM 2490 C CA . LEU A 1 318 ? 253.677 93.662 22.004 1.00 79.77 318 LEU L CA 1
ATOM 2491 C C . LEU A 1 318 ? 252.937 92.988 23.163 1.00 79.77 318 LEU L C 1
ATOM 2492 O O . LEU A 1 318 ? 252.319 91.940 22.981 1.00 79.77 318 LEU L O 1
ATOM 2497 N N . GLU A 1 319 ? 252.983 93.589 24.347 1.00 105.22 319 GLU L N 1
ATOM 2498 C CA . GLU A 1 319 ? 252.323 93.007 25.512 1.00 105.22 319 GLU L CA 1
ATOM 2499 C C . GLU A 1 319 ? 250.925 93.534 25.725 1.00 105.22 319 GLU L C 1
ATOM 2500 O O . GLU A 1 319 ? 250.112 92.902 26.394 1.00 105.22 319 GLU L O 1
ATOM 2506 N N . ALA A 1 320 ? 250.654 94.704 25.165 1.00 85.38 320 ALA L N 1
ATOM 2507 C CA . ALA A 1 320 ? 249.342 95.316 25.285 1.00 85.38 320 ALA L CA 1
ATOM 2508 C C . ALA A 1 320 ? 248.404 94.712 24.242 1.00 85.38 320 ALA L C 1
ATOM 2509 O O . ALA A 1 320 ? 247.194 94.947 24.265 1.00 85.38 320 ALA L O 1
ATOM 2511 N N . ASP A 1 321 ? 248.969 93.926 23.331 1.00 92.41 321 ASP L N 1
ATOM 2512 C CA . ASP A 1 321 ? 248.184 93.293 22.278 1.00 92.41 321 ASP L CA 1
ATOM 2513 C C . ASP A 1 321 ? 247.271 92.222 22.864 1.00 92.41 321 ASP L C 1
ATOM 2514 O O . ASP A 1 321 ? 247.713 91.362 23.629 1.00 92.41 321 ASP L O 1
ATOM 2519 N N . GLY A 1 322 ? 245.996 92.284 22.497 1.00 63.62 322 GLY L N 1
ATOM 2520 C CA . GLY A 1 322 ? 245.035 91.317 22.994 1.00 63.62 322 GLY L CA 1
ATOM 2521 C C . GLY A 1 322 ? 244.449 90.421 21.917 1.00 63.62 322 GLY L C 1
ATOM 2522 O O . GLY A 1 322 ? 243.382 89.830 22.088 1.00 63.62 322 GLY L O 1
ATOM 2523 N N . CYS A 1 323 ? 245.139 90.314 20.794 1.00 86.80 323 CYS L N 1
ATOM 2524 C CA . CYS A 1 323 ? 244.647 89.471 19.730 1.00 86.80 323 CYS L CA 1
ATOM 2525 C C . CYS A 1 323 ? 245.614 88.343 19.464 1.00 86.80 323 CYS L C 1
ATOM 2526 O O . CYS A 1 323 ? 246.824 88.532 19.426 1.00 86.80 323 CYS L O 1
ATOM 2529 N N . PRO A 1 324 ? 245.079 87.139 19.286 1.00 59.31 324 PRO L N 1
ATOM 2530 C CA . PRO A 1 324 ? 245.865 85.936 19.022 1.00 59.31 324 PRO L CA 1
ATOM 2531 C C . PRO A 1 324 ? 246.998 86.110 18.019 1.00 59.31 324 PRO L C 1
ATOM 2532 O O . PRO A 1 324 ? 247.062 87.097 17.283 1.00 59.31 324 PRO L O 1
ATOM 2536 N N . TYR A 1 325 ? 247.891 85.129 18.008 1.00 68.34 325 TYR L N 1
ATOM 2537 C CA . TYR A 1 325 ? 249.028 85.119 17.109 1.00 68.34 325 TYR L CA 1
ATOM 2538 C C . TYR A 1 325 ? 249.294 83.702 16.676 1.00 68.34 325 TYR L C 1
ATOM 2539 O O . TYR A 1 325 ? 249.097 82.766 17.446 1.00 68.34 325 TYR L O 1
ATOM 2548 N N . LEU A 1 326 ? 249.730 83.536 15.437 1.00 51.30 326 LEU L N 1
ATOM 2549 C CA . LEU A 1 326 ? 250.060 82.207 14.977 1.00 51.30 326 LEU L CA 1
ATOM 2550 C C . LEU A 1 326 ? 251.533 82.116 15.317 1.00 51.30 326 LEU L C 1
ATOM 2551 O O . LEU A 1 326 ? 252.331 82.963 14.915 1.00 51.30 326 LEU L O 1
ATOM 2556 N N . TYR A 1 327 ? 251.885 81.096 16.081 1.00 68.03 327 TYR L N 1
ATOM 2557 C CA . TYR A 1 327 ? 253.257 80.917 16.490 1.00 68.03 327 TYR L CA 1
ATOM 2558 C C . TYR A 1 327 ? 253.989 79.846 15.725 1.00 68.03 327 TYR L C 1
ATOM 2559 O O . TYR A 1 327 ? 253.417 78.828 15.340 1.00 68.03 327 TYR L O 1
ATOM 2568 N N . ALA A 1 328 ? 255.274 80.091 15.519 1.00 57.37 328 ALA L N 1
ATOM 2569 C CA . ALA A 1 328 ? 256.143 79.160 14.824 1.00 57.37 328 ALA L CA 1
ATOM 2570 C C . ALA A 1 328 ? 257.404 79.056 15.675 1.00 57.37 328 ALA L C 1
ATOM 2571 O O . ALA A 1 328 ? 258.227 79.967 15.687 1.00 57.37 328 ALA L O 1
ATOM 2573 N N . ILE A 1 329 ? 257.544 77.953 16.401 1.00 62.54 329 ILE L N 1
ATOM 2574 C CA . ILE A 1 329 ? 258.701 77.750 17.269 1.00 62.54 329 ILE L CA 1
ATOM 2575 C C . ILE A 1 329 ? 259.538 76.586 16.781 1.00 62.54 329 ILE L C 1
ATOM 2576 O O . ILE A 1 329 ? 259.002 75.625 16.230 1.00 62.54 329 ILE L O 1
ATOM 2581 N N . ILE A 1 330 ? 260.851 76.671 16.969 1.00 61.43 330 ILE L N 1
ATOM 2582 C CA . ILE A 1 330 ? 261.707 75.560 16.587 1.00 61.43 330 ILE L CA 1
ATOM 2583 C C . ILE A 1 330 ? 261.611 74.574 17.744 1.00 61.43 330 ILE L C 1
ATOM 2584 O O . ILE A 1 330 ? 261.858 74.927 18.902 1.00 61.43 330 ILE L O 1
ATOM 2589 N N . HIS A 1 331 ? 261.222 73.345 17.434 1.00 79.93 331 HIS L N 1
ATOM 2590 C CA . HIS A 1 331 ? 261.089 72.326 18.458 1.00 79.93 331 HIS L CA 1
ATOM 2591 C C . HIS A 1 331 ? 262.471 71.888 18.937 1.00 79.93 331 HIS L C 1
ATOM 2592 O O . HIS A 1 331 ? 262.785 71.970 20.126 1.00 79.93 331 HIS L O 1
ATOM 2599 N N . ASP A 1 332 ? 263.293 71.429 17.997 1.00 91.58 332 ASP L N 1
ATOM 2600 C CA . ASP A 1 332 ? 264.645 70.975 18.299 1.00 91.58 332 ASP L CA 1
ATOM 2601 C C . ASP A 1 332 ? 265.699 71.988 17.851 1.00 91.58 332 ASP L C 1
ATOM 2602 O O . ASP A 1 332 ? 266.143 72.817 18.646 1.00 91.58 332 ASP L O 1
ATOM 2607 N N . SER A 1 333 ? 266.093 71.918 16.582 1.00 81.92 333 SER L N 1
ATOM 2608 C CA . SER A 1 333 ? 267.091 72.828 16.024 1.00 81.92 333 SER L CA 1
ATOM 2609 C C . SER A 1 333 ? 267.292 72.600 14.530 1.00 81.92 333 SER L C 1
ATOM 2610 O O . SER A 1 333 ? 267.445 71.457 14.089 1.00 81.92 333 SER L O 1
ATOM 2613 N N . THR A 1 334 ? 267.296 73.687 13.757 1.00 81.31 334 THR L N 1
ATOM 2614 C CA . THR A 1 334 ? 267.510 73.602 12.313 1.00 81.31 334 THR L CA 1
ATOM 2615 C C . THR A 1 334 ? 268.916 73.047 12.107 1.00 81.31 334 THR L C 1
ATOM 2616 O O . THR A 1 334 ? 269.780 73.205 12.968 1.00 81.31 334 THR L O 1
ATOM 2620 N N . THR A 1 335 ? 269.152 72.404 10.970 1.00 81.79 335 THR L N 1
ATOM 2621 C CA . THR A 1 335 ? 270.455 71.805 10.724 1.00 81.79 335 THR L CA 1
ATOM 2622 C C . THR A 1 335 ? 270.725 71.472 9.261 1.00 81.79 335 THR L C 1
ATOM 2623 O O . THR A 1 335 ? 269.830 71.553 8.416 1.00 81.79 335 THR L O 1
ATOM 2627 N N . GLY A 1 336 ? 271.969 71.096 8.973 1.00 65.63 336 GLY L N 1
ATOM 2628 C CA . GLY A 1 336 ? 272.348 70.738 7.618 1.00 65.63 336 GLY L CA 1
ATOM 2629 C C . GLY A 1 336 ? 273.841 70.528 7.433 1.00 65.63 336 GLY L C 1
ATOM 2630 O O . GLY A 1 336 ? 274.639 70.937 8.275 1.00 65.63 336 GLY L O 1
ATOM 2631 N N . THR A 1 337 ? 274.215 69.876 6.334 1.00 65.34 337 THR L N 1
ATOM 2632 C CA . THR A 1 337 ? 275.617 69.622 6.010 1.00 65.34 337 THR L CA 1
ATOM 2633 C C . THR A 1 337 ? 276.048 70.639 4.959 1.00 65.34 337 THR L C 1
ATOM 2634 O O . THR A 1 337 ? 277.106 70.501 4.342 1.00 65.34 337 THR L O 1
ATOM 2638 N N . ILE A 1 338 ? 275.206 71.650 4.756 1.00 60.65 338 ILE L N 1
ATOM 2639 C CA . ILE A 1 338 ? 275.454 72.717 3.787 1.00 60.65 338 ILE L CA 1
ATOM 2640 C C . ILE A 1 338 ? 274.915 74.044 4.313 1.00 60.65 338 ILE L C 1
ATOM 2641 O O . ILE A 1 338 ? 273.808 74.113 4.846 1.00 60.65 338 ILE L O 1
ATOM 2646 N N . SER A 1 339 ? 275.710 75.096 4.172 1.00 90.81 339 SER L N 1
ATOM 2647 C CA . SER A 1 339 ? 275.297 76.410 4.630 1.00 90.81 339 SER L CA 1
ATOM 2648 C C . SER A 1 339 ? 273.989 76.760 3.943 1.00 90.81 339 SER L C 1
ATOM 2649 O O . SER A 1 339 ? 273.858 76.618 2.725 1.00 90.81 339 SER L O 1
ATOM 2652 N N . GLY A 1 340 ? 273.018 77.201 4.734 1.00 64.71 340 GLY L N 1
ATOM 2653 C CA . GLY A 1 340 ? 271.726 77.564 4.185 1.00 64.71 340 GLY L CA 1
ATOM 2654 C C . GLY A 1 340 ? 270.717 77.867 5.273 1.00 64.71 340 GLY L C 1
ATOM 2655 O O . GLY A 1 340 ? 270.992 77.661 6.455 1.00 64.71 340 GLY L O 1
ATOM 2656 N N . ASP A 1 341 ? 269.549 78.362 4.874 1.00 88.32 341 ASP L N 1
ATOM 2657 C CA . ASP A 1 341 ? 268.496 78.691 5.824 1.00 88.32 341 ASP L CA 1
ATOM 2658 C C . ASP A 1 341 ? 267.255 77.840 5.595 1.00 88.32 341 ASP L C 1
ATOM 2659 O O . ASP A 1 341 ? 266.997 77.398 4.475 1.00 88.32 341 ASP L O 1
ATOM 2664 N N . PHE A 1 342 ? 266.495 77.612 6.663 1.00 78.14 342 PHE L N 1
ATOM 2665 C CA . PHE A 1 342 ? 265.270 76.820 6.593 1.00 78.14 342 PHE L CA 1
ATOM 2666 C C . PHE A 1 342 ? 264.083 77.767 6.462 1.00 78.14 342 PHE L C 1
ATOM 2667 O O . PHE A 1 342 ? 263.439 78.092 7.457 1.00 78.14 342 PHE L O 1
ATOM 2675 N N . ASN A 1 343 ? 263.799 78.216 5.239 1.00 88.00 343 ASN L N 1
ATOM 2676 C CA . ASN A 1 343 ? 262.690 79.142 5.006 1.00 88.00 343 ASN L CA 1
ATOM 2677 C C . ASN A 1 343 ? 261.342 78.417 4.978 1.00 88.00 343 ASN L C 1
ATOM 2678 O O . ASN A 1 343 ? 261.269 77.246 4.601 1.00 88.00 343 ASN L O 1
ATOM 2683 N N . LEU A 1 344 ? 260.288 79.125 5.390 1.00 61.62 344 LEU L N 1
ATOM 2684 C CA . LEU A 1 344 ? 258.923 78.591 5.415 1.00 61.62 344 LEU L CA 1
ATOM 2685 C C . LEU A 1 344 ? 257.903 79.620 4.936 1.00 61.62 344 LEU L C 1
ATOM 2686 O O . LEU A 1 344 ? 257.856 80.746 5.435 1.00 61.62 344 LEU L O 1
ATOM 2691 N N . GLY A 1 345 ? 257.090 79.225 3.962 1.00 67.24 345 GLY L N 1
ATOM 2692 C CA . GLY A 1 345 ? 256.077 80.120 3.445 1.00 67.24 345 GLY L CA 1
ATOM 2693 C C . GLY A 1 345 ? 254.764 79.852 4.146 1.00 67.24 345 GLY L C 1
ATOM 2694 O O . GLY A 1 345 ? 254.246 78.739 4.095 1.00 67.24 345 GLY L O 1
ATOM 2695 N N . VAL A 1 346 ? 254.232 80.869 4.812 1.00 55.20 346 VAL L N 1
ATOM 2696 C CA . VAL A 1 346 ? 252.969 80.741 5.524 1.00 55.20 346 VAL L CA 1
ATOM 2697 C C . VAL A 1 346 ? 251.917 81.640 4.874 1.00 55.20 346 VAL L C 1
ATOM 2698 O O . VAL A 1 346 ? 252.062 82.861 4.851 1.00 55.20 346 VAL L O 1
ATOM 2702 N N . LYS A 1 347 ? 250.860 81.028 4.346 1.00 58.58 347 LYS L N 1
ATOM 2703 C CA . LYS A 1 347 ? 249.781 81.754 3.674 1.00 58.58 347 LYS L CA 1
ATOM 2704 C C . LYS A 1 347 ? 248.410 81.363 4.242 1.00 58.58 347 LYS L C 1
ATOM 2705 O O . LYS A 1 347 ? 248.045 80.184 4.246 1.00 58.58 347 LYS L O 1
ATOM 2711 N N . LEU A 1 348 ? 247.658 82.340 4.739 1.00 55.19 348 LEU L N 1
ATOM 2712 C CA . LEU A 1 348 ? 246.317 82.055 5.249 1.00 55.19 348 LEU L CA 1
ATOM 2713 C C . LEU A 1 348 ? 245.410 81.976 4.019 1.00 55.19 348 LEU L C 1
ATOM 2714 O O . LEU A 1 348 ? 245.102 83.005 3.410 1.00 55.19 348 LEU L O 1
ATOM 2719 N N . VAL A 1 349 ? 244.983 80.770 3.652 1.00 65.88 349 VAL L N 1
ATOM 2720 C CA . VAL A 1 349 ? 244.138 80.597 2.470 1.00 65.88 349 VAL L CA 1
ATOM 2721 C C . VAL A 1 349 ? 242.685 81.001 2.666 1.00 65.88 349 VAL L C 1
ATOM 2722 O O . VAL A 1 349 ? 242.110 81.696 1.824 1.00 65.88 349 VAL L O 1
ATOM 2726 N N . GLY A 1 350 ? 242.090 80.558 3.768 1.00 63.25 350 GLY L N 1
ATOM 2727 C CA . GLY A 1 350 ? 240.702 80.894 4.016 1.00 63.25 350 GLY L CA 1
ATOM 2728 C C . GLY A 1 350 ? 240.192 80.673 5.425 1.00 63.25 350 GLY L C 1
ATOM 2729 O O . GLY A 1 350 ? 240.852 80.057 6.268 1.00 63.25 350 GLY L O 1
ATOM 2730 N N . ILE A 1 351 ? 238.994 81.195 5.669 1.00 56.54 351 ILE L N 1
ATOM 2731 C CA . ILE A 1 351 ? 238.329 81.083 6.959 1.00 56.54 351 ILE L CA 1
ATOM 2732 C C . ILE A 1 351 ? 237.064 80.260 6.751 1.00 56.54 351 ILE L C 1
ATOM 2733 O O . ILE A 1 351 ? 236.226 80.615 5.922 1.00 56.54 351 ILE L O 1
ATOM 2738 N N . LYS A 1 352 ? 236.928 79.155 7.475 1.00 68.55 352 LYS L N 1
ATOM 2739 C CA . LYS A 1 352 ? 235.722 78.348 7.355 1.00 68.55 352 LYS L CA 1
ATOM 2740 C C . LYS A 1 352 ? 234.789 78.903 8.421 1.00 68.55 352 LYS L C 1
ATOM 2741 O O . LYS A 1 352 ? 235.237 79.296 9.499 1.00 68.55 352 LYS L O 1
ATOM 2747 N N . ASP A 1 353 ? 233.498 78.950 8.120 1.00 88.59 353 ASP L N 1
ATOM 2748 C CA . ASP A 1 353 ? 232.520 79.482 9.062 1.00 88.59 353 ASP L CA 1
ATOM 2749 C C . ASP A 1 353 ? 232.960 80.821 9.625 1.00 88.59 353 ASP L C 1
ATOM 2750 O O . ASP A 1 353 ? 233.062 81.017 10.836 1.00 88.59 353 ASP L O 1
ATOM 2755 N N . PHE A 1 354 ? 233.222 81.731 8.697 1.00 72.84 354 PHE L N 1
ATOM 2756 C CA . PHE A 1 354 ? 233.639 83.089 8.984 1.00 72.84 354 PHE L CA 1
ATOM 2757 C C . PHE A 1 354 ? 232.515 83.778 9.735 1.00 72.84 354 PHE L C 1
ATOM 2758 O O . PHE A 1 354 ? 231.366 83.340 9.688 1.00 72.84 354 PHE L O 1
ATOM 2766 N N . CYS A 1 355 ? 232.850 84.859 10.427 1.00 72.50 355 CYS L N 1
ATOM 2767 C CA . CYS A 1 355 ? 231.865 85.619 11.180 1.00 72.50 355 CYS L CA 1
ATOM 2768 C C . CYS A 1 355 ? 232.405 87.043 11.318 1.00 72.50 355 CYS L C 1
ATOM 2769 O O . CYS A 1 355 ? 233.321 87.293 12.098 1.00 72.50 355 CYS L O 1
ATOM 2772 N N . GLY A 1 356 ? 231.852 87.965 10.532 1.00 68.82 356 GLY L N 1
ATOM 2773 C CA . GLY A 1 356 ? 232.285 89.352 10.582 1.00 68.82 356 GLY L CA 1
ATOM 2774 C C . GLY A 1 356 ? 231.420 90.148 11.540 1.00 68.82 356 GLY L C 1
ATOM 2775 O O . GLY A 1 356 ? 230.194 90.103 11.458 1.00 68.82 356 GLY L O 1
ATOM 2776 N N . ILE A 1 357 ? 232.054 90.888 12.443 1.00 66.82 357 ILE L N 1
ATOM 2777 C CA . ILE A 1 357 ? 231.323 91.672 13.431 1.00 66.82 357 ILE L CA 1
ATOM 2778 C C . ILE A 1 357 ? 231.401 93.194 13.231 1.00 66.82 357 ILE L C 1
ATOM 2779 O O . ILE A 1 357 ? 232.491 93.773 13.261 1.00 66.82 357 ILE L O 1
ATOM 2784 N N . GLY A 1 358 ? 230.237 93.821 13.033 1.00 85.29 358 GLY L N 1
ATOM 2785 C CA . GLY A 1 358 ? 230.134 95.266 12.852 1.00 85.29 358 GLY L CA 1
ATOM 2786 C C . GLY A 1 358 ? 231.064 95.922 11.844 1.00 85.29 358 GLY L C 1
ATOM 2787 O O . GLY A 1 358 ? 232.146 95.411 11.567 1.00 85.29 358 GLY L O 1
ATOM 2788 N N . SER A 1 359 ? 230.656 97.064 11.295 1.00 69.33 359 SER L N 1
ATOM 2789 C CA . SER A 1 359 ? 231.496 97.756 10.319 1.00 69.33 359 SER L CA 1
ATOM 2790 C C . SER A 1 359 ? 232.704 98.410 11.003 1.00 69.33 359 SER L C 1
ATOM 2791 O O . SER A 1 359 ? 232.576 98.961 12.095 1.00 69.33 359 SER L O 1
ATOM 2794 N N . ASN A 1 360 ? 233.870 98.323 10.356 1.00 71.19 360 ASN L N 1
ATOM 2795 C CA . ASN A 1 360 ? 235.138 98.872 10.871 1.00 71.19 360 ASN L CA 1
ATOM 2796 C C . ASN A 1 360 ? 235.404 100.294 10.368 1.00 71.19 360 ASN L C 1
ATOM 2797 O O . ASN A 1 360 ? 235.542 100.506 9.163 1.00 71.19 360 ASN L O 1
ATOM 2802 N N . PRO A 1 361 ? 235.636 101.249 11.254 1.00 66.37 361 PRO L N 1
ATOM 2803 C CA . PRO A 1 361 ? 235.792 102.674 10.892 1.00 66.37 361 PRO L CA 1
ATOM 2804 C C . PRO A 1 361 ? 237.056 102.799 10.076 1.00 66.37 361 PRO L C 1
ATOM 2805 O O . PRO A 1 361 ? 237.190 103.619 9.160 1.00 66.37 361 PRO L O 1
ATOM 2809 N N . GLY A 1 362 ? 238.001 101.959 10.446 1.00 82.69 362 GLY L N 1
ATOM 2810 C CA . GLY A 1 362 ? 239.289 101.924 9.788 1.00 82.69 362 GLY L CA 1
ATOM 2811 C C . GLY A 1 362 ? 240.395 102.352 10.727 1.00 82.69 362 GLY L C 1
ATOM 2812 O O . GLY A 1 362 ? 240.151 102.719 11.877 1.00 82.69 362 GLY L O 1
ATOM 2813 N N . ILE A 1 363 ? 241.620 102.320 10.223 1.00 75.36 363 ILE L N 1
ATOM 2814 C CA . ILE A 1 363 ? 242.837 102.676 10.970 1.00 75.36 363 ILE L CA 1
ATOM 2815 C C . ILE A 1 363 ? 244.061 102.543 10.057 1.00 75.36 363 ILE L C 1
ATOM 2816 O O . ILE A 1 363 ? 244.419 101.447 9.621 1.00 75.36 363 ILE L O 1
ATOM 2821 N N . ASP A 1 364 ? 244.693 103.654 9.790 1.00 93.96 364 ASP L N 1
ATOM 2822 C CA . ASP A 1 364 ? 245.776 103.771 8.767 1.00 93.96 364 ASP L CA 1
ATOM 2823 C C . ASP A 1 364 ? 247.060 102.942 8.881 1.00 93.96 364 ASP L C 1
ATOM 2824 O O . ASP A 1 364 ? 247.876 103.194 9.754 1.00 93.96 364 ASP L O 1
ATOM 2829 N N . GLY A 1 365 ? 247.210 101.958 7.975 1.00 72.94 365 GLY L N 1
ATOM 2830 C CA . GLY A 1 365 ? 248.440 101.127 7.854 1.00 72.94 365 GLY L CA 1
ATOM 2831 C C . GLY A 1 365 ? 248.381 99.870 8.732 1.00 72.94 365 GLY L C 1
ATOM 2832 O O . GLY A 1 365 ? 247.297 99.396 9.028 1.00 72.94 365 GLY L O 1
ATOM 2833 N N . SER A 1 366 ? 249.472 99.322 9.171 1.00 104.07 366 SER L N 1
ATOM 2834 C CA . SER A 1 366 ? 249.350 98.221 10.054 1.00 104.07 366 SER L CA 1
ATOM 2835 C C . SER A 1 366 ? 250.750 97.791 10.390 1.00 104.07 366 SER L C 1
ATOM 2836 O O . SER A 1 366 ? 251.715 98.190 9.736 1.00 104.07 366 SER L O 1
ATOM 2839 N N . ARG A 1 367 ? 250.840 96.968 11.438 1.00 85.99 367 ARG L N 1
ATOM 2840 C CA . ARG A 1 367 ? 252.097 96.376 11.900 1.00 85.99 367 ARG L CA 1
ATOM 2841 C C . ARG A 1 367 ? 252.890 95.865 10.704 1.00 85.99 367 ARG L C 1
ATOM 2842 O O . ARG A 1 367 ? 252.320 95.573 9.648 1.00 85.99 367 ARG L O 1
ATOM 2850 N N . LEU A 1 368 ? 254.252 95.755 10.841 1.00 158.92 368 LEU L N 1
ATOM 2851 C CA . LEU A 1 368 ? 255.140 95.477 9.682 1.00 158.92 368 LEU L CA 1
ATOM 2852 C C . LEU A 1 368 ? 255.871 94.105 9.540 1.00 158.92 368 LEU L C 1
ATOM 2853 O O . LEU A 1 368 ? 257.082 94.031 9.765 1.00 158.92 368 LEU L O 1
ATOM 2858 N N . LEU A 1 369 ? 255.150 93.040 9.153 1.00 104.80 369 LEU L N 1
ATOM 2859 C CA . LEU A 1 369 ? 255.734 91.682 8.944 1.00 104.80 369 LEU L CA 1
ATOM 2860 C C . LEU A 1 369 ? 254.804 90.809 8.101 1.00 104.80 369 LEU L C 1
ATOM 2861 O O . LEU A 1 369 ? 254.407 89.729 8.532 1.00 104.80 369 LEU L O 1
ATOM 2866 N N . GLY A 1 370 ? 254.397 91.249 6.983 1.00 104.80 370 GLY L N 1
ATOM 2867 N N . GLY B 2 1 ? 212.789 120.709 8.066 1.00 141.93 375 GLY S N 1
ATOM 2868 C CA . GLY B 2 1 ? 212.156 121.477 9.217 1.00 141.93 375 GLY S CA 1
ATOM 2869 C C . GLY B 2 1 ? 213.109 121.795 10.367 1.00 141.93 375 GLY S C 1
ATOM 2870 O O . GLY B 2 1 ? 214.321 121.709 10.166 1.00 141.93 375 GLY S O 1
ATOM 2871 N N . PRO B 2 2 ? 212.611 122.185 11.572 1.00 82.72 376 PRO S N 1
ATOM 2872 C CA . PRO B 2 2 ? 213.448 122.509 12.743 1.00 82.72 376 PRO S CA 1
ATOM 2873 C C . PRO B 2 2 ? 213.980 121.307 13.558 1.00 82.72 376 PRO S C 1
ATOM 2874 O O . PRO B 2 2 ? 214.852 121.482 14.420 1.00 82.72 376 PRO S O 1
ATOM 2878 N N . VAL B 2 3 ? 213.442 120.139 13.292 1.00 74.57 377 VAL S N 1
ATOM 2879 C CA . VAL B 2 3 ? 213.868 118.879 13.906 1.00 74.57 377 VAL S CA 1
ATOM 2880 C C . VAL B 2 3 ? 214.646 118.135 12.868 1.00 74.57 377 VAL S C 1
ATOM 2881 O O . VAL B 2 3 ? 214.467 118.323 11.658 1.00 74.57 377 VAL S O 1
ATOM 2885 N N . CYS B 2 4 ? 215.538 117.298 13.327 1.00 98.66 378 CYS S N 1
ATOM 2886 C CA . CYS B 2 4 ? 216.342 116.582 12.396 1.00 98.66 378 CYS S CA 1
ATOM 2887 C C . CYS B 2 4 ? 216.252 115.095 12.597 1.00 98.66 378 CYS S C 1
ATOM 2888 O O . CYS B 2 4 ? 216.311 114.546 13.705 1.00 98.66 378 CYS S O 1
ATOM 2891 N N . ALA B 2 5 ? 216.081 114.488 11.448 1.00 85.98 379 ALA S N 1
ATOM 2892 C CA . ALA B 2 5 ? 215.946 113.057 11.372 1.00 85.98 379 ALA S CA 1
ATOM 2893 C C . ALA B 2 5 ? 217.180 112.382 11.937 1.00 85.98 379 ALA S C 1
ATOM 2894 O O . ALA B 2 5 ? 218.231 112.988 12.043 1.00 85.98 379 ALA S O 1
ATOM 2896 N N . GLU B 2 6 ? 217.036 111.148 12.306 1.00 94.09 380 GLU S N 1
ATOM 2897 C CA . GLU B 2 6 ? 218.184 110.424 12.772 1.00 94.09 380 GLU S CA 1
ATOM 2898 C C . GLU B 2 6 ? 218.923 109.954 11.560 1.00 94.09 380 GLU S C 1
ATOM 2899 O O . GLU B 2 6 ? 218.400 109.239 10.702 1.00 94.09 380 GLU S O 1
ATOM 2905 N N . ALA B 2 7 ? 220.153 110.355 11.486 1.00 77.82 381 ALA S N 1
ATOM 2906 C CA . ALA B 2 7 ? 220.929 109.904 10.403 1.00 77.82 381 ALA S CA 1
ATOM 2907 C C . ALA B 2 7 ? 222.091 109.078 10.937 1.00 77.82 381 ALA S C 1
ATOM 2908 O O . ALA B 2 7 ? 223.083 109.610 11.426 1.00 77.82 381 ALA S O 1
ATOM 2910 N N . SER B 2 8 ? 221.956 107.788 10.786 1.00 88.27 382 SER S N 1
ATOM 2911 C CA . SER B 2 8 ? 222.981 106.893 11.229 1.00 88.27 382 SER S CA 1
ATOM 2912 C C . SER B 2 8 ? 223.962 106.521 10.152 1.00 88.27 382 SER S C 1
ATOM 2913 O O . SER B 2 8 ? 224.182 107.206 9.164 1.00 88.27 382 SER S O 1
ATOM 2916 N N . ASP B 2 9 ? 224.516 105.332 10.482 1.00 89.79 383 ASP S N 1
ATOM 2917 C CA . ASP B 2 9 ? 225.542 104.505 9.844 1.00 89.79 383 ASP S CA 1
ATOM 2918 C C . ASP B 2 9 ? 226.902 105.173 9.924 1.00 89.79 383 ASP S C 1
ATOM 2919 O O . ASP B 2 9 ? 227.043 106.311 10.358 1.00 89.79 383 ASP S O 1
ATOM 2924 N N . VAL B 2 10 ? 227.900 104.372 9.509 1.00 61.22 384 VAL S N 1
ATOM 2925 C CA . VAL B 2 10 ? 229.308 104.566 9.393 1.00 61.22 384 VAL S CA 1
ATOM 2926 C C . VAL B 2 10 ? 229.606 105.089 8.034 1.00 61.22 384 VAL S C 1
ATOM 2927 O O . VAL B 2 10 ? 229.232 104.487 7.028 1.00 61.22 384 VAL S O 1
ATOM 2931 N N . TYR B 2 11 ? 230.305 106.221 7.937 1.00 75.32 385 TYR S N 1
ATOM 2932 C CA . TYR B 2 11 ? 230.586 106.843 6.666 1.00 75.32 385 TYR S CA 1
ATOM 2933 C C . TYR B 2 11 ? 232.006 107.382 6.647 1.00 75.32 385 TYR S C 1
ATOM 2934 O O . TYR B 2 11 ? 232.201 108.585 6.582 1.00 75.32 385 TYR S O 1
ATOM 2943 N N . SER B 2 12 ? 232.994 106.501 6.735 1.00 76.23 386 SER S N 1
ATOM 2944 C CA . SER B 2 12 ? 234.398 106.906 6.783 1.00 76.23 386 SER S CA 1
ATOM 2945 C C . SER B 2 12 ? 234.784 107.839 5.624 1.00 76.23 386 SER S C 1
ATOM 2946 O O . SER B 2 12 ? 234.480 107.584 4.454 1.00 76.23 386 SER S O 1
ATOM 2949 N N . PRO B 2 13 ? 235.497 108.918 5.941 1.00 73.56 387 PRO S N 1
ATOM 2950 C CA . PRO B 2 13 ? 235.978 109.904 4.965 1.00 73.56 387 PRO S CA 1
ATOM 2951 C C . PRO B 2 13 ? 236.942 109.283 4.005 1.00 73.56 387 PRO S C 1
ATOM 2952 O O . PRO B 2 13 ? 237.821 108.532 4.405 1.00 73.56 387 PRO S O 1
ATOM 2956 N N . CYS B 2 14 ? 236.834 109.630 2.741 1.00 71.75 388 CYS S N 1
ATOM 2957 C CA . CYS B 2 14 ? 237.707 109.049 1.730 1.00 71.75 388 CYS S CA 1
ATOM 2958 C C . CYS B 2 14 ? 238.595 110.069 1.026 1.00 71.75 388 CYS S C 1
ATOM 2959 O O . CYS B 2 14 ? 239.818 109.925 1.018 1.00 71.75 388 CYS S O 1
ATOM 2962 N N . MET B 2 15 ? 237.968 111.085 0.448 1.00 77.44 389 MET S N 1
ATOM 2963 C CA . MET B 2 15 ? 238.696 112.122 -0.261 1.00 77.44 389 MET S CA 1
ATOM 2964 C C . MET B 2 15 ? 238.275 113.504 0.216 1.00 77.44 389 MET S C 1
ATOM 2965 O O . MET B 2 15 ? 237.081 113.797 0.325 1.00 77.44 389 MET S O 1
ATOM 2970 N N . ILE B 2 16 ? 239.266 114.344 0.505 1.00 67.14 390 ILE S N 1
ATOM 2971 C CA . ILE B 2 16 ? 239.027 115.703 0.989 1.00 67.14 390 ILE S CA 1
ATOM 2972 C C . ILE B 2 16 ? 239.888 116.687 0.176 1.00 67.14 390 ILE S C 1
ATOM 2973 O O . ILE B 2 16 ? 241.058 116.412 -0.101 1.00 67.14 390 ILE S O 1
ATOM 2978 N N . ALA B 2 17 ? 239.300 117.817 -0.220 1.00 74.51 391 ALA S N 1
ATOM 2979 C CA . ALA B 2 17 ? 240.010 118.828 -1.009 1.00 74.51 391 ALA S CA 1
ATOM 2980 C C . ALA B 2 17 ? 239.686 120.256 -0.550 1.00 74.51 391 ALA S C 1
ATOM 2981 O O . ALA B 2 17 ? 238.516 120.635 -0.496 1.00 74.51 391 ALA S O 1
ATOM 2983 N N . SER B 2 18 ? 240.726 121.037 -0.231 1.00 66.77 392 SER S N 1
ATOM 2984 C CA . SER B 2 18 ? 240.585 122.430 0.227 1.00 66.77 392 SER S CA 1
ATOM 2985 C C . SER B 2 18 ? 240.822 123.441 -0.903 1.00 66.77 392 SER S C 1
ATOM 2986 O O . SER B 2 18 ? 241.652 123.212 -1.781 1.00 66.77 392 SER S O 1
ATOM 2989 N N . THR B 2 19 ? 240.103 124.562 -0.871 1.00 75.62 393 THR S N 1
ATOM 2990 C CA . THR B 2 19 ? 240.249 125.594 -1.898 1.00 75.62 393 THR S CA 1
ATOM 2991 C C . THR B 2 19 ? 241.555 126.357 -1.761 1.00 75.62 393 THR S C 1
ATOM 2992 O O . THR B 2 19 ? 242.065 126.542 -0.654 1.00 75.62 393 THR S O 1
ATOM 2996 N N . PRO B 2 20 ? 242.101 126.832 -2.893 1.00 95.88 394 PRO S N 1
ATOM 2997 C CA . PRO B 2 20 ? 243.357 127.588 -2.925 1.00 95.88 394 PRO S CA 1
ATOM 2998 C C . PRO B 2 20 ? 243.398 128.729 -1.916 1.00 95.88 394 PRO S C 1
ATOM 2999 O O . PRO B 2 20 ? 242.383 129.367 -1.638 1.00 95.88 394 PRO S O 1
ATOM 3003 N N . PRO B 2 21 ? 244.581 128.991 -1.345 1.00 100.93 395 PRO S N 1
ATOM 3004 C CA . PRO B 2 21 ? 244.723 130.067 -0.362 1.00 100.93 395 PRO S CA 1
ATOM 3005 C C . PRO B 2 21 ? 244.557 131.433 -1.025 1.00 100.93 395 PRO S C 1
ATOM 3006 O O . PRO B 2 21 ? 244.537 131.526 -2.255 1.00 100.93 395 PRO S O 1
ATOM 3010 N N . ALA B 2 22 ? 244.425 132.482 -0.215 1.00 91.95 396 ALA S N 1
ATOM 3011 C CA . ALA B 2 22 ? 244.277 133.840 -0.740 1.00 91.95 396 ALA S CA 1
ATOM 3012 C C . ALA B 2 22 ? 245.528 134.197 -1.553 1.00 91.95 396 ALA S C 1
ATOM 3013 O O . ALA B 2 22 ? 246.592 133.620 -1.336 1.00 91.95 396 ALA S O 1
ATOM 3015 N N . PRO B 2 23 ? 245.427 135.151 -2.498 1.00 98.68 397 PRO S N 1
ATOM 3016 C CA . PRO B 2 23 ? 244.282 135.966 -2.914 1.00 98.68 397 PRO S CA 1
ATOM 3017 C C . PRO B 2 23 ? 243.512 135.423 -4.129 1.00 98.68 397 PRO S C 1
ATOM 3018 O O . PRO B 2 23 ? 242.954 136.198 -4.908 1.00 98.68 397 PRO S O 1
ATOM 3022 N N . PHE B 2 24 ? 243.488 134.105 -4.297 1.00 98.96 398 PHE S N 1
ATOM 3023 C CA . PHE B 2 24 ? 242.773 133.503 -5.416 1.00 98.96 398 PHE S CA 1
ATOM 3024 C C . PHE B 2 24 ? 241.270 133.713 -5.207 1.00 98.96 398 PHE S C 1
ATOM 3025 O O . PHE B 2 24 ? 240.685 133.163 -4.274 1.00 98.96 398 PHE S O 1
ATOM 3033 N N . SER B 2 25 ? 240.647 134.500 -6.083 1.00 80.30 399 SER S N 1
ATOM 3034 C CA . SER B 2 25 ? 239.218 134.803 -5.965 1.00 80.30 399 SER S CA 1
ATOM 3035 C C . SER B 2 25 ? 238.308 134.300 -7.089 1.00 80.30 399 SER S C 1
ATOM 3036 O O . SER B 2 25 ? 237.083 134.398 -6.987 1.00 80.30 399 SER S O 1
ATOM 3039 N N . ASP B 2 26 ? 238.897 133.773 -8.157 1.00 113.39 400 ASP S N 1
ATOM 3040 C CA . ASP B 2 26 ? 238.111 133.270 -9.280 1.00 113.39 400 ASP S CA 1
ATOM 3041 C C . ASP B 2 26 ? 237.337 132.018 -8.909 1.00 113.39 400 ASP S C 1
ATOM 3042 O O . ASP B 2 26 ? 237.608 131.380 -7.892 1.00 113.39 400 ASP S O 1
ATOM 3047 N N . VAL B 2 27 ? 236.370 131.670 -9.749 1.00 74.01 401 VAL S N 1
ATOM 3048 C CA . VAL B 2 27 ? 235.569 130.480 -9.522 1.00 74.01 401 VAL S CA 1
ATOM 3049 C C . VAL B 2 27 ? 236.420 129.263 -9.881 1.00 74.01 401 VAL S C 1
ATOM 3050 O O . VAL B 2 27 ? 237.082 129.243 -10.921 1.00 74.01 401 VAL S O 1
ATOM 3054 N N . THR B 2 28 ? 236.413 128.253 -9.019 1.00 80.55 402 THR S N 1
ATOM 3055 C CA . THR B 2 28 ? 237.206 127.060 -9.273 1.00 80.55 402 THR S CA 1
ATOM 3056 C C . THR B 2 28 ? 236.501 125.798 -8.792 1.00 80.55 402 THR S C 1
ATOM 3057 O O . THR B 2 28 ? 235.648 125.852 -7.902 1.00 80.55 402 THR S O 1
ATOM 3061 N N . ALA B 2 29 ? 236.862 124.664 -9.389 1.00 81.54 403 ALA S N 1
ATOM 3062 C CA . ALA B 2 29 ? 236.266 123.382 -9.035 1.00 81.54 403 ALA S CA 1
ATOM 3063 C C . ALA B 2 29 ? 237.298 122.268 -8.889 1.00 81.54 403 ALA S C 1
ATOM 3064 O O . ALA B 2 29 ? 238.496 122.469 -9.087 1.00 81.54 403 ALA S O 1
ATOM 3066 N N . VAL B 2 30 ? 236.811 121.087 -8.535 1.00 73.00 404 VAL S N 1
ATOM 3067 C CA . VAL B 2 30 ? 237.656 119.919 -8.361 1.00 73.00 404 VAL S CA 1
ATOM 3068 C C . VAL B 2 30 ? 236.849 118.684 -8.746 1.00 73.00 404 VAL S C 1
ATOM 3069 O O . VAL B 2 30 ? 235.626 118.652 -8.592 1.00 73.00 404 VAL S O 1
ATOM 3073 N N . THR B 2 31 ? 237.537 117.671 -9.258 1.00 66.21 405 THR S N 1
ATOM 3074 C CA . THR B 2 31 ? 236.876 116.443 -9.671 1.00 66.21 405 THR S CA 1
ATOM 3075 C C . THR B 2 31 ? 237.362 115.241 -8.870 1.00 66.21 405 THR S C 1
ATOM 3076 O O . THR B 2 31 ? 238.563 115.001 -8.745 1.00 66.21 405 THR S O 1
ATOM 3080 N N . PHE B 2 32 ? 236.414 114.489 -8.327 1.00 64.24 406 PHE S N 1
ATOM 3081 C CA . PHE B 2 32 ? 236.721 113.304 -7.540 1.00 64.24 406 PHE S CA 1
ATOM 3082 C C . PHE B 2 32 ? 236.446 112.056 -8.369 1.00 64.24 406 PHE S C 1
ATOM 3083 O O . PHE B 2 32 ? 235.428 111.978 -9.052 1.00 64.24 406 PHE S O 1
ATOM 3091 N N . ASP B 2 33 ? 237.349 111.085 -8.329 1.00 74.37 407 ASP S N 1
ATOM 3092 C CA . ASP B 2 33 ? 237.112 109.839 -9.045 1.00 74.37 407 ASP S CA 1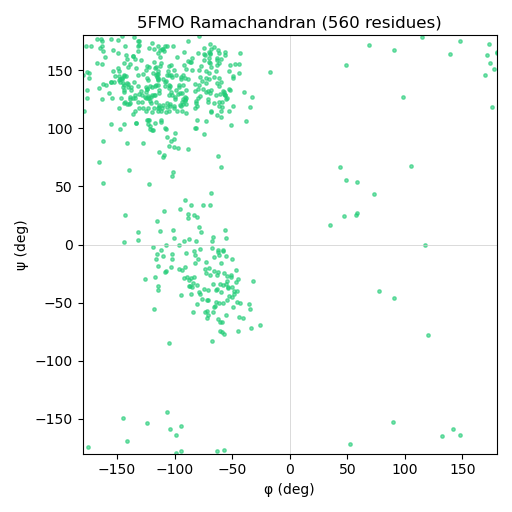
ATOM 3093 C C . ASP B 2 33 ? 236.754 108.863 -7.941 1.00 74.37 407 ASP S C 1
ATOM 3094 O O . ASP B 2 33 ? 237.604 108.138 -7.427 1.00 74.37 407 ASP S O 1
ATOM 3099 N N . LEU B 2 34 ? 235.479 108.870 -7.577 1.00 53.34 408 LEU S N 1
ATOM 3100 C CA . LEU B 2 34 ? 234.955 108.044 -6.503 1.00 53.34 408 LEU S CA 1
ATOM 3101 C C . LEU B 2 34 ? 235.359 106.569 -6.483 1.00 53.34 408 LEU S C 1
ATOM 3102 O O . LEU B 2 34 ? 235.495 105.984 -5.407 1.00 53.34 408 LEU S O 1
ATOM 3107 N N . ILE B 2 35 ? 235.569 105.970 -7.651 1.00 70.27 409 ILE S N 1
ATOM 3108 C CA . ILE B 2 35 ? 235.913 104.550 -7.711 1.00 70.27 409 ILE S CA 1
ATOM 3109 C C . ILE B 2 35 ? 237.397 104.175 -7.641 1.00 70.27 409 ILE S C 1
ATOM 3110 O O . ILE B 2 35 ? 237.731 103.078 -7.186 1.00 70.27 409 ILE S O 1
ATOM 3115 N N . ASN B 2 36 ? 238.281 105.069 -8.085 1.00 79.67 410 ASN S N 1
ATOM 3116 C CA . ASN B 2 36 ? 239.721 104.793 -8.085 1.00 79.67 410 ASN S CA 1
ATOM 3117 C C . ASN B 2 36 ? 240.529 105.601 -7.079 1.00 79.67 410 ASN S C 1
ATOM 3118 O O . ASN B 2 36 ? 241.717 105.339 -6.866 1.00 79.67 410 ASN S O 1
ATOM 3123 N N . GLY B 2 37 ? 239.885 106.588 -6.469 1.00 95.85 411 GLY S N 1
ATOM 3124 C CA . GLY B 2 37 ? 240.560 107.406 -5.483 1.00 95.85 411 GLY S CA 1
ATOM 3125 C C . GLY B 2 37 ? 241.571 108.392 -6.035 1.00 95.85 411 GLY S C 1
ATOM 3126 O O . GLY B 2 37 ? 242.666 108.521 -5.484 1.00 95.85 411 GLY S O 1
ATOM 3127 N N . LYS B 2 38 ? 241.220 109.080 -7.121 1.00 72.03 412 LYS S N 1
ATOM 3128 C CA . LYS B 2 38 ? 242.105 110.082 -7.717 1.00 72.03 412 LYS S CA 1
ATOM 3129 C C . LYS B 2 38 ? 241.401 111.451 -7.765 1.00 72.03 412 LYS S C 1
ATOM 3130 O O . LYS B 2 38 ? 240.281 111.564 -8.266 1.00 72.03 412 LYS S O 1
ATOM 3136 N N . ILE B 2 39 ? 242.055 112.475 -7.209 1.00 74.06 413 ILE S N 1
ATOM 3137 C CA . ILE B 2 39 ? 241.523 113.847 -7.183 1.00 74.06 413 ILE S CA 1
ATOM 3138 C C . ILE B 2 39 ? 242.301 114.749 -8.139 1.00 74.06 413 ILE S C 1
ATOM 3139 O O . ILE B 2 39 ? 243.530 114.676 -8.213 1.00 74.06 413 ILE S O 1
ATOM 3144 N N . THR B 2 40 ? 241.585 115.618 -8.845 1.00 81.17 414 THR S N 1
ATOM 3145 C CA . THR B 2 40 ? 242.213 116.520 -9.802 1.00 81.17 414 THR S CA 1
ATOM 3146 C C . THR B 2 40 ? 241.473 117.861 -9.923 1.00 81.17 414 THR S C 1
ATOM 3147 O O . THR B 2 40 ? 240.306 117.899 -10.320 1.00 81.17 414 THR S O 1
ATOM 3151 N N . PRO B 2 41 ? 242.140 118.979 -9.569 1.00 85.85 415 PRO S N 1
ATOM 3152 C CA . PRO B 2 41 ? 241.509 120.302 -9.661 1.00 85.85 415 PRO S CA 1
ATOM 3153 C C . PRO B 2 41 ? 241.324 120.677 -11.130 1.00 85.85 415 PRO S C 1
ATOM 3154 O O . PRO B 2 41 ? 241.805 119.967 -12.012 1.00 85.85 415 PRO S O 1
ATOM 3158 N N . VAL B 2 42 ? 240.626 121.780 -11.392 1.00 81.04 416 VAL S N 1
ATOM 3159 C CA . VAL B 2 42 ? 240.375 122.238 -12.765 1.00 81.04 416 VAL S CA 1
ATOM 3160 C C . VAL B 2 42 ? 241.651 122.548 -13.554 1.00 81.04 416 VAL S C 1
ATOM 3161 O O . VAL B 2 42 ? 242.048 121.795 -14.453 1.00 81.04 416 VAL S O 1
ATOM 3165 N N . GLY B 2 43 ? 242.270 123.678 -13.224 1.00 82.43 417 GLY S N 1
ATOM 3166 C CA . GLY B 2 43 ? 243.496 124.086 -13.881 1.00 82.43 417 GLY S CA 1
ATOM 3167 C C . GLY B 2 43 ? 244.645 123.873 -12.921 1.00 82.43 417 GLY S C 1
ATOM 3168 O O . GLY B 2 43 ? 244.634 122.924 -12.143 1.00 82.43 417 GLY S O 1
ATOM 3169 N N . ASP B 2 44 ? 245.636 124.752 -12.954 1.00 145.57 418 ASP S N 1
ATOM 3170 C CA . ASP B 2 44 ? 246.775 124.611 -12.062 1.00 145.57 418 ASP S CA 1
ATOM 3171 C C . ASP B 2 44 ? 246.499 125.377 -10.798 1.00 145.57 418 ASP S C 1
ATOM 3172 O O . ASP B 2 44 ? 247.384 126.011 -10.229 1.00 145.57 418 ASP S O 1
ATOM 3177 N N . ASP B 2 45 ? 245.246 125.315 -10.373 1.00 98.34 419 ASP S N 1
ATOM 3178 C CA . ASP B 2 45 ? 244.819 125.988 -9.164 1.00 98.34 419 ASP S CA 1
ATOM 3179 C C . ASP B 2 45 ? 245.318 125.185 -7.972 1.00 98.34 419 ASP S C 1
ATOM 3180 O O . ASP B 2 45 ? 245.304 123.952 -7.984 1.00 98.34 419 ASP S O 1
ATOM 3185 N N . ASN B 2 46 ? 245.763 125.894 -6.943 1.00 99.92 420 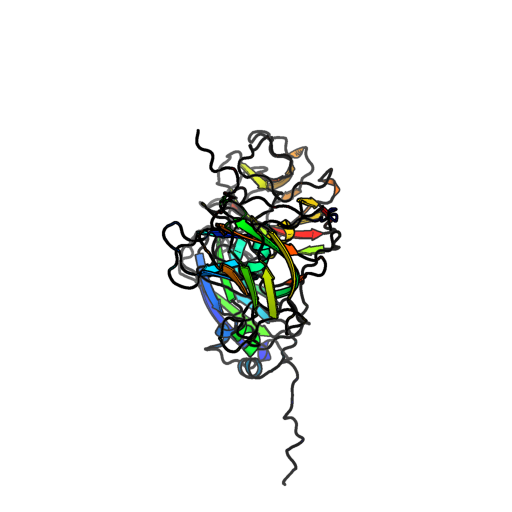ASN S N 1
ATOM 3186 C CA . ASN B 2 46 ? 246.298 125.254 -5.756 1.00 99.92 420 ASN S CA 1
ATOM 3187 C C . ASN B 2 46 ? 245.269 124.777 -4.758 1.00 99.92 420 ASN S C 1
ATOM 3188 O O . ASN B 2 46 ? 244.742 125.563 -3.977 1.00 99.92 420 ASN S O 1
ATOM 3193 N N . TRP B 2 47 ? 244.989 123.482 -4.782 1.00 79.39 421 TRP S N 1
ATOM 3194 C CA . TRP B 2 47 ? 244.052 122.905 -3.836 1.00 79.39 421 TRP S CA 1
ATOM 3195 C C . TRP B 2 47 ? 244.857 121.986 -2.916 1.00 79.39 421 TRP S C 1
ATOM 3196 O O . TRP B 2 47 ? 246.021 121.683 -3.185 1.00 79.39 421 TRP S O 1
ATOM 3207 N N . ASN B 2 48 ? 244.243 121.558 -1.824 1.00 92.25 422 ASN S N 1
ATOM 3208 C CA . ASN B 2 48 ? 244.907 120.670 -0.887 1.00 92.25 422 ASN S CA 1
ATOM 3209 C C . ASN B 2 48 ? 244.262 119.296 -1.075 1.00 92.25 422 ASN S C 1
ATOM 3210 O O . ASN B 2 48 ? 243.235 118.994 -0.472 1.00 92.25 422 ASN S O 1
ATOM 3215 N N . THR B 2 49 ? 244.857 118.473 -1.931 1.00 99.28 423 THR S N 1
ATOM 3216 C CA . THR B 2 49 ? 244.321 117.145 -2.209 1.00 99.28 423 THR S CA 1
ATOM 3217 C C . THR B 2 49 ? 244.854 116.053 -1.288 1.00 99.28 423 THR S C 1
ATOM 3218 O O . THR B 2 49 ? 246.058 115.802 -1.227 1.00 99.28 423 THR S O 1
ATOM 3222 N N . HIS B 2 50 ? 243.940 115.400 -0.580 1.00 94.81 424 HIS S N 1
ATOM 3223 C CA . HIS B 2 50 ? 244.295 114.323 0.332 1.00 94.81 424 HIS S CA 1
ATOM 3224 C C . HIS B 2 50 ? 243.425 113.086 0.097 1.00 94.81 424 HIS S C 1
ATOM 3225 O O . HIS B 2 50 ? 242.198 113.180 0.039 1.00 94.81 424 HIS S O 1
ATOM 3232 N N . ILE B 2 51 ? 244.070 111.931 -0.046 1.00 76.98 425 ILE S N 1
ATOM 3233 C CA . ILE B 2 51 ? 243.362 110.670 -0.247 1.00 76.98 425 ILE S CA 1
ATOM 3234 C C . ILE B 2 51 ? 243.607 109.809 0.982 1.00 76.98 425 ILE S C 1
ATOM 3235 O O . ILE B 2 51 ? 244.747 109.456 1.279 1.00 76.98 425 ILE S O 1
ATOM 3240 N N . TYR B 2 52 ? 242.541 109.473 1.697 1.00 83.88 426 TYR S N 1
ATOM 3241 C CA . TYR B 2 52 ? 242.676 108.667 2.898 1.00 83.88 426 TYR S CA 1
ATOM 3242 C C . TYR B 2 52 ? 242.622 107.176 2.596 1.00 83.88 426 TYR S C 1
ATOM 3243 O O . TYR B 2 52 ? 242.387 106.776 1.457 1.00 83.88 426 TYR S O 1
ATOM 3252 N N . ASN B 2 53 ? 242.846 106.355 3.618 1.00 66.32 427 ASN S N 1
ATOM 3253 C CA . ASN B 2 53 ? 242.842 104.906 3.442 1.00 66.32 427 ASN S CA 1
ATOM 3254 C C . ASN B 2 53 ? 241.841 104.132 4.306 1.00 66.32 427 ASN S C 1
ATOM 3255 O O . ASN B 2 53 ? 242.214 103.183 4.999 1.00 66.32 427 ASN S O 1
ATOM 3260 N N . PRO B 2 54 ? 240.557 104.526 4.281 1.00 84.48 428 PRO S N 1
ATOM 3261 C CA . PRO B 2 54 ? 239.575 103.801 5.092 1.00 84.48 428 PRO S CA 1
ATOM 3262 C C . PRO B 2 54 ? 239.523 102.380 4.574 1.00 84.48 428 PRO S C 1
ATOM 3263 O O . PRO B 2 54 ? 239.906 102.121 3.435 1.00 84.48 428 PRO S O 1
ATOM 3267 N N . PRO B 2 55 ? 239.040 101.438 5.392 1.00 77.09 429 PRO S N 1
ATOM 3268 C CA . PRO B 2 55 ? 238.991 100.065 4.883 1.00 77.09 429 PRO S CA 1
ATOM 3269 C C . PRO B 2 55 ? 238.237 100.056 3.554 1.00 77.09 429 PRO S C 1
ATOM 3270 O O . PRO B 2 55 ? 238.593 99.330 2.621 1.00 77.09 429 PRO S O 1
ATOM 3274 N N . ILE B 2 56 ? 237.208 100.898 3.480 1.00 53.65 430 ILE S N 1
ATOM 3275 C CA . ILE B 2 56 ? 236.368 101.029 2.294 1.00 53.65 430 ILE S CA 1
ATOM 3276 C C . ILE B 2 56 ? 237.119 101.592 1.098 1.00 53.65 430 ILE S C 1
ATOM 3277 O O . ILE B 2 56 ? 237.113 101.010 0.020 1.00 53.65 430 ILE S O 1
ATOM 3282 N N . MET B 2 57 ? 237.762 102.732 1.286 1.00 71.28 431 MET S N 1
ATOM 3283 C CA . MET B 2 57 ? 238.506 103.333 0.200 1.00 71.28 431 MET S CA 1
ATOM 3284 C C . MET B 2 57 ? 239.390 102.264 -0.423 1.00 71.28 431 MET S C 1
ATOM 3285 O O . MET B 2 57 ? 239.337 102.020 -1.626 1.00 71.28 431 MET S O 1
ATOM 3290 N N . ASN B 2 58 ? 240.186 101.615 0.417 1.00 52.15 432 ASN S N 1
ATOM 3291 C CA . ASN B 2 58 ? 241.100 100.574 -0.025 1.00 52.15 432 ASN S CA 1
ATOM 3292 C C . ASN B 2 58 ? 240.499 99.587 -1.006 1.00 52.15 432 ASN S C 1
ATOM 3293 O O . ASN B 2 58 ? 240.953 99.482 -2.147 1.00 52.15 432 ASN S O 1
ATOM 3298 N N . VAL B 2 59 ? 239.482 98.857 -0.561 1.00 47.44 433 VAL S N 1
ATOM 3299 C CA . VAL B 2 59 ? 238.848 97.865 -1.418 1.00 47.44 433 VAL S CA 1
ATOM 3300 C C . VAL B 2 59 ? 238.509 98.425 -2.801 1.00 47.44 433 VAL S C 1
ATOM 3301 O O . VAL B 2 59 ? 238.703 97.739 -3.803 1.00 47.44 433 VAL S O 1
ATOM 3305 N N . LEU B 2 60 ? 238.033 99.668 -2.864 1.00 38.68 434 LEU S N 1
ATOM 3306 C CA . LEU B 2 60 ? 237.664 100.278 -4.146 1.00 38.68 434 LEU S CA 1
ATOM 3307 C C . LEU B 2 60 ? 238.738 100.276 -5.224 1.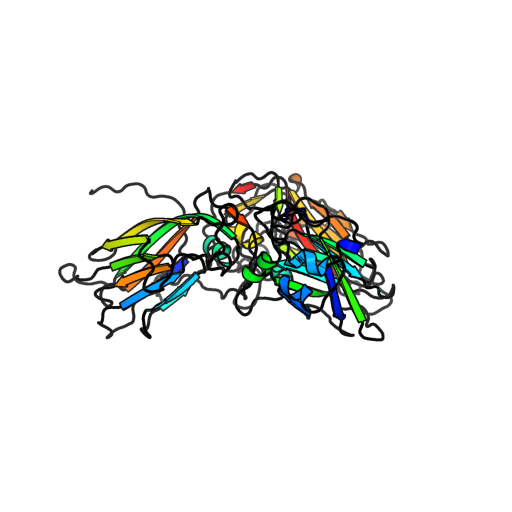00 38.68 434 LEU S C 1
ATOM 3308 O O . LEU B 2 60 ? 238.463 99.933 -6.383 1.00 38.68 434 LEU S O 1
ATOM 3313 N N . ARG B 2 61 ? 239.953 100.676 -4.862 1.00 62.61 435 ARG S N 1
ATOM 3314 C CA . ARG B 2 61 ? 241.018 100.698 -5.843 1.00 62.61 435 ARG S CA 1
ATOM 3315 C C . ARG B 2 61 ? 241.788 99.391 -5.922 1.00 62.61 435 ARG S C 1
ATOM 3316 O O . ARG B 2 61 ? 242.620 99.238 -6.810 1.00 62.61 435 ARG S O 1
ATOM 3324 N N . THR B 2 62 ? 241.519 98.450 -5.012 1.00 47.50 436 THR S N 1
ATOM 3325 C CA . THR B 2 62 ? 242.198 97.146 -5.047 1.00 47.50 436 THR S CA 1
ATOM 3326 C C . THR B 2 62 ? 241.314 96.041 -5.631 1.00 47.50 436 THR S C 1
ATOM 3327 O O . THR B 2 62 ? 241.781 94.926 -5.868 1.00 47.50 436 THR S O 1
ATOM 3331 N N . ALA B 2 63 ? 240.041 96.360 -5.863 1.00 50.61 437 ALA S N 1
ATOM 3332 C CA . ALA B 2 63 ? 239.090 95.406 -6.427 1.00 50.61 437 ALA S CA 1
ATOM 3333 C C . ALA B 2 63 ? 238.828 95.734 -7.886 1.00 50.61 437 ALA S C 1
ATOM 3334 O O . ALA B 2 63 ? 238.273 96.788 -8.208 1.00 50.61 437 ALA S O 1
ATOM 3336 N N . ALA B 2 64 ? 239.231 94.822 -8.762 1.00 57.98 438 ALA S N 1
ATOM 3337 C CA . ALA B 2 64 ? 239.047 94.997 -10.194 1.00 57.98 438 ALA S CA 1
ATOM 3338 C C . ALA B 2 64 ? 237.572 95.172 -10.534 1.00 57.98 438 ALA S C 1
ATOM 3339 O O . ALA B 2 64 ? 237.146 96.246 -10.970 1.00 57.98 438 ALA S O 1
ATOM 3341 N N . TRP B 2 65 ? 236.798 94.111 -10.328 1.00 60.88 439 TRP S N 1
ATOM 3342 C CA . TRP B 2 65 ? 235.370 94.137 -10.618 1.00 60.88 439 TRP S CA 1
ATOM 3343 C C . TRP B 2 65 ? 234.527 94.433 -9.383 1.00 60.88 439 TRP S C 1
ATOM 3344 O O . TRP B 2 65 ? 234.758 93.871 -8.310 1.00 60.88 439 TRP S O 1
ATOM 3355 N N . LYS B 2 66 ? 233.542 95.312 -9.553 1.00 51.19 440 LYS S N 1
ATOM 3356 C CA . LYS B 2 66 ? 232.651 95.715 -8.472 1.00 51.19 440 LYS S CA 1
ATOM 3357 C C . LYS B 2 66 ? 231.214 95.967 -8.939 1.00 51.19 440 LYS S C 1
ATOM 3358 O O . LYS B 2 66 ? 230.996 96.542 -10.003 1.00 51.19 440 LYS S O 1
ATOM 3364 N N . SER B 2 67 ? 230.244 95.518 -8.139 1.00 56.95 441 SER S N 1
ATOM 3365 C CA . SER B 2 67 ? 228.819 95.711 -8.431 1.00 56.95 441 SER S CA 1
ATOM 3366 C C . SER B 2 67 ? 227.984 95.954 -7.182 1.00 56.95 441 SER S C 1
ATOM 3367 O O . SER B 2 67 ? 228.089 95.224 -6.196 1.00 56.95 441 SER S O 1
ATOM 3370 N N . GLY B 2 68 ? 227.127 96.966 -7.251 1.00 59.58 442 GLY S N 1
ATOM 3371 C CA . GLY B 2 68 ? 226.284 97.302 -6.123 1.00 59.58 442 GLY S CA 1
ATOM 3372 C C . GLY B 2 68 ? 226.029 98.792 -6.088 1.00 59.58 442 GLY S C 1
ATOM 3373 O O . GLY B 2 68 ? 226.257 99.489 -7.077 1.00 59.58 442 GLY S O 1
ATOM 3374 N N . THR B 2 69 ? 225.561 99.288 -4.949 1.00 68.60 443 THR S N 1
ATOM 3375 C CA . THR B 2 69 ? 225.270 100.707 -4.808 1.00 68.60 443 THR S CA 1
ATOM 3376 C C . THR B 2 69 ? 226.179 101.327 -3.759 1.00 68.60 443 THR S C 1
ATOM 3377 O O . THR B 2 69 ? 226.629 100.651 -2.832 1.00 68.60 443 THR S O 1
ATOM 3381 N N . ILE B 2 70 ? 226.435 102.622 -3.901 1.00 56.17 444 ILE S N 1
ATOM 3382 C CA . ILE B 2 70 ? 227.298 103.330 -2.967 1.00 56.17 444 ILE S CA 1
ATOM 3383 C C . ILE B 2 70 ? 226.590 104.520 -2.355 1.00 56.17 444 ILE S C 1
ATOM 3384 O O . ILE B 2 70 ? 225.943 105.295 -3.057 1.00 56.17 444 ILE S O 1
ATOM 3389 N N . HIS B 2 71 ? 226.714 104.663 -1.043 1.00 78.84 445 HIS S N 1
ATOM 3390 C CA . HIS B 2 71 ? 226.103 105.788 -0.366 1.00 78.84 445 HIS S CA 1
ATOM 3391 C C . HIS B 2 71 ? 227.168 106.848 -0.209 1.00 78.84 445 HIS S C 1
ATOM 3392 O O . HIS B 2 71 ? 228.308 106.536 0.124 1.00 78.84 445 HIS S O 1
ATOM 3399 N N . VAL B 2 72 ? 226.804 108.100 -0.456 1.00 45.53 446 VAL S N 1
ATOM 3400 C CA . VAL B 2 72 ? 227.764 109.186 -0.341 1.00 45.53 446 VAL S CA 1
ATOM 3401 C C . VAL B 2 72 ? 227.245 110.367 0.455 1.00 45.53 446 VAL S C 1
ATOM 3402 O O . VAL B 2 72 ? 226.057 110.683 0.421 1.00 45.53 446 VAL S O 1
ATOM 3406 N N . GLN B 2 73 ? 228.153 111.005 1.181 1.00 59.45 447 GLN S N 1
ATOM 3407 C CA . GLN B 2 73 ? 227.825 112.185 1.954 1.00 59.45 447 GLN S CA 1
ATOM 3408 C C . GLN B 2 73 ? 228.928 113.175 1.682 1.00 59.45 447 GLN S C 1
ATOM 3409 O O . GLN B 2 73 ? 230.091 112.945 2.018 1.00 59.45 447 GLN S O 1
ATOM 3415 N N . LEU B 2 74 ? 228.557 114.272 1.042 1.00 41.23 448 LEU S N 1
ATOM 3416 C CA . LEU B 2 74 ? 229.508 115.316 0.722 1.00 41.23 448 LEU S CA 1
ATOM 3417 C C . LEU B 2 74 ? 229.296 116.429 1.740 1.00 41.23 448 LEU S C 1
ATOM 3418 O O . LEU B 2 74 ? 228.165 116.868 1.959 1.00 41.23 448 LEU S O 1
ATOM 3423 N N . ASN B 2 75 ? 230.381 116.867 2.371 1.00 61.62 449 ASN S N 1
ATOM 3424 C CA . ASN B 2 75 ? 230.314 117.936 3.360 1.00 61.62 449 ASN S CA 1
ATOM 3425 C C . ASN B 2 75 ? 231.072 119.140 2.833 1.00 61.62 449 ASN S C 1
ATOM 3426 O O . ASN B 2 75 ? 232.096 118.983 2.175 1.00 61.62 449 ASN S O 1
ATOM 3431 N N . VAL B 2 76 ? 230.561 120.338 3.102 1.00 50.61 450 VAL S N 1
ATOM 3432 C CA . VAL B 2 76 ? 231.235 121.567 2.677 1.00 50.61 450 VAL S CA 1
ATOM 3433 C C . VAL B 2 76 ? 231.488 122.433 3.900 1.00 50.61 450 VAL S C 1
ATOM 3434 O O . VAL B 2 76 ? 230.550 122.841 4.581 1.00 50.61 450 VAL S O 1
ATOM 3438 N N . ARG B 2 77 ? 232.756 122.690 4.193 1.00 76.93 451 ARG S N 1
ATOM 3439 C CA . ARG B 2 77 ? 233.105 123.532 5.325 1.00 76.93 451 ARG S CA 1
ATOM 3440 C C . ARG B 2 77 ? 233.560 124.844 4.725 1.00 76.93 451 ARG S C 1
ATOM 3441 O O . ARG B 2 77 ? 234.159 124.859 3.652 1.00 76.93 451 ARG S O 1
ATOM 3449 N N . GLY B 2 78 ? 233.273 125.946 5.404 1.00 81.38 452 GLY S N 1
ATOM 3450 C CA . GLY B 2 78 ? 233.690 127.238 4.893 1.00 81.38 452 GLY S CA 1
ATOM 3451 C C . GLY B 2 78 ? 234.418 128.012 5.970 1.00 81.38 452 GLY S C 1
ATOM 3452 O O . GLY B 2 78 ? 234.252 127.718 7.152 1.00 81.38 452 GLY S O 1
ATOM 3453 N N . ALA B 2 79 ? 235.227 128.993 5.576 1.00 99.03 453 ALA S N 1
ATOM 3454 C CA . ALA B 2 79 ? 235.965 129.802 6.545 1.00 99.03 453 ALA S CA 1
ATOM 3455 C C . ALA B 2 79 ? 235.056 130.907 7.096 1.00 99.03 453 ALA S C 1
ATOM 3456 O O . ALA B 2 79 ? 234.388 131.598 6.330 1.00 99.03 453 ALA S O 1
ATOM 3458 N N . GLY B 2 80 ? 235.033 131.065 8.420 1.00 101.73 454 GLY S N 1
ATOM 3459 C CA . GLY B 2 80 ? 234.193 132.076 9.051 1.00 101.73 454 GLY S CA 1
ATOM 3460 C C . GLY B 2 80 ? 233.987 133.396 8.310 1.00 101.73 454 GLY S C 1
ATOM 3461 O O . GLY B 2 80 ? 234.937 134.138 8.060 1.00 101.73 454 GLY S O 1
ATOM 3462 N N . VAL B 2 81 ? 232.732 133.693 7.973 1.00 64.50 455 VAL S N 1
ATOM 3463 C CA . VAL B 2 81 ? 232.359 134.923 7.265 1.00 64.50 455 VAL S CA 1
ATOM 3464 C C . VAL B 2 81 ? 231.031 135.474 7.801 1.00 64.50 455 VAL S C 1
ATOM 3465 O O . VAL B 2 81 ? 230.108 134.705 8.075 1.00 64.50 455 VAL S O 1
ATOM 3469 N N . LYS B 2 82 ? 230.934 136.797 7.964 1.00 80.69 456 LYS S N 1
ATOM 3470 C CA . LYS B 2 82 ? 229.691 137.406 8.448 1.00 80.69 456 LYS S CA 1
ATOM 3471 C C . LYS B 2 82 ? 228.578 136.810 7.598 1.00 80.69 456 LYS S C 1
ATOM 3472 O O . LYS B 2 82 ? 228.574 136.962 6.376 1.00 80.69 456 LYS S O 1
ATOM 3478 N N . ARG B 2 83 ? 227.641 136.126 8.242 1.00 95.39 457 ARG S N 1
ATOM 3479 C CA . ARG B 2 83 ? 226.557 135.491 7.514 1.00 95.39 457 ARG S CA 1
ATOM 3480 C C . ARG B 2 83 ? 226.002 136.336 6.368 1.00 95.39 457 ARG S C 1
ATOM 3481 O O . ARG B 2 83 ? 226.119 135.947 5.210 1.00 95.39 457 ARG S O 1
ATOM 3489 N N . ALA B 2 84 ? 225.424 137.496 6.675 1.00 64.78 458 ALA S N 1
ATOM 3490 C CA . ALA B 2 84 ? 224.827 138.345 5.640 1.00 64.78 458 ALA S CA 1
ATOM 3491 C C . ALA B 2 84 ? 225.745 138.782 4.479 1.00 64.78 458 ALA S C 1
ATOM 3492 O O . ALA B 2 84 ? 225.373 139.653 3.691 1.00 64.78 458 ALA S O 1
ATOM 3494 N N . ASP B 2 85 ? 226.922 138.166 4.358 1.00 85.37 459 ASP S N 1
ATOM 3495 C CA . ASP B 2 85 ? 227.865 138.488 3.279 1.00 85.37 459 ASP S CA 1
ATOM 3496 C C . ASP B 2 85 ? 228.058 137.322 2.311 1.00 85.37 459 ASP S C 1
ATOM 3497 O O . ASP B 2 85 ? 228.527 137.500 1.189 1.00 85.37 459 ASP S O 1
ATOM 3502 N N . TRP B 2 86 ? 227.689 136.130 2.762 1.00 83.54 460 TRP S N 1
ATOM 3503 C CA . TRP B 2 86 ? 227.823 134.904 1.983 1.00 83.54 460 TRP S CA 1
ATOM 3504 C C . TRP B 2 86 ? 227.169 134.928 0.608 1.00 83.54 460 TRP S C 1
ATOM 3505 O O . TRP B 2 86 ? 225.983 135.214 0.481 1.00 83.54 460 TRP S O 1
ATOM 3516 N N . ASP B 2 87 ? 227.948 134.609 -0.417 1.00 103.23 461 ASP S N 1
ATOM 3517 C CA . ASP B 2 87 ? 227.438 134.574 -1.783 1.00 103.23 461 ASP S CA 1
ATOM 3518 C C . ASP B 2 87 ? 227.884 133.267 -2.426 1.00 103.23 461 ASP S C 1
ATOM 3519 O O . ASP B 2 87 ? 227.656 133.026 -3.617 1.00 103.23 461 ASP S O 1
ATOM 3524 N N . GLY B 2 88 ? 228.534 132.430 -1.627 1.00 93.77 462 GLY S N 1
ATOM 3525 C CA . GLY B 2 88 ? 229.019 131.162 -2.132 1.00 93.77 462 GLY S CA 1
ATOM 3526 C C . GLY B 2 88 ? 227.914 130.246 -2.606 1.00 93.77 462 GLY S C 1
ATOM 3527 O O . GLY B 2 88 ? 226.734 130.474 -2.348 1.00 93.77 462 GLY S O 1
ATOM 3528 N N . GLN B 2 89 ? 228.312 129.200 -3.312 1.00 76.35 463 GLN S N 1
ATOM 3529 C CA . GLN B 2 89 ? 227.388 128.207 -3.832 1.00 76.35 463 GLN S CA 1
ATOM 3530 C C . GLN B 2 89 ? 228.230 127.001 -4.174 1.00 76.35 463 GLN S C 1
ATOM 3531 O O . GLN B 2 89 ? 229.455 127.090 -4.215 1.00 76.35 463 GLN S O 1
ATOM 3537 N N . VAL B 2 90 ? 227.583 125.871 -4.414 1.00 51.02 464 VAL S N 1
ATOM 3538 C CA . VAL B 2 90 ? 228.319 124.676 -4.772 1.00 51.02 464 VAL S CA 1
ATOM 3539 C C . VAL B 2 90 ? 227.532 123.886 -5.802 1.00 51.02 464 VAL S C 1
ATOM 3540 O O . VAL B 2 90 ? 226.375 123.533 -5.577 1.00 51.02 464 VAL S O 1
ATOM 3544 N N . PHE B 2 91 ? 228.152 123.633 -6.946 1.00 65.76 465 PHE S N 1
ATOM 3545 C CA . PHE B 2 91 ? 227.489 122.871 -7.983 1.00 65.76 465 PHE S CA 1
ATOM 3546 C C . PHE B 2 91 ? 228.200 121.547 -8.100 1.00 65.76 465 PHE S C 1
ATOM 3547 O O . PHE B 2 91 ? 229.315 121.479 -8.613 1.00 65.76 465 PHE S O 1
ATOM 3555 N N . VAL B 2 92 ? 227.565 120.498 -7.596 1.00 51.41 466 VAL S N 1
ATOM 3556 C CA . VAL B 2 92 ? 228.150 119.172 -7.670 1.00 51.41 466 VAL S CA 1
ATOM 3557 C C . VAL B 2 92 ? 227.592 118.456 -8.889 1.00 51.41 466 VAL S C 1
ATOM 3558 O O . VAL B 2 92 ? 226.380 118.449 -9.114 1.00 51.41 466 VAL S O 1
ATOM 3562 N N . TYR B 2 93 ? 228.489 117.886 -9.688 1.00 68.13 467 TYR S N 1
ATOM 3563 C CA . TYR B 2 93 ? 228.105 117.162 -10.892 1.00 68.13 467 TYR S CA 1
ATOM 3564 C C . TYR B 2 93 ? 228.587 115.723 -10.804 1.00 68.13 467 TYR S C 1
ATOM 3565 O O . TYR B 2 93 ? 229.781 115.472 -10.649 1.00 68.13 467 TYR S O 1
ATOM 3574 N N . LEU B 2 94 ? 227.660 114.777 -10.891 1.00 47.81 468 LEU S N 1
ATOM 3575 C CA . LEU B 2 94 ? 228.028 113.370 -10.847 1.00 47.81 468 LEU S CA 1
ATOM 3576 C C . LEU B 2 94 ? 228.031 112.925 -12.291 1.00 47.81 468 LEU S C 1
ATOM 3577 O O . LEU B 2 94 ? 227.043 113.125 -12.992 1.00 47.81 468 LEU S O 1
ATOM 3582 N N . ARG B 2 95 ? 229.126 112.335 -12.752 1.00 62.71 469 ARG S N 1
ATOM 3583 C CA . ARG B 2 95 ? 229.170 111.899 -14.140 1.00 62.71 469 ARG S CA 1
ATOM 3584 C C . ARG B 2 95 ? 230.026 110.676 -14.389 1.00 62.71 469 ARG S C 1
ATOM 3585 O O . ARG B 2 95 ? 230.843 110.296 -13.551 1.00 62.71 469 ARG S O 1
ATOM 3593 N N . GLN B 2 96 ? 229.834 110.071 -15.558 1.00 67.13 470 GLN S N 1
ATOM 3594 C CA . GLN B 2 96 ? 230.568 108.875 -15.917 1.00 67.13 470 GLN S CA 1
ATOM 3595 C C . GLN B 2 96 ? 231.927 109.099 -16.572 1.00 67.13 470 GLN S C 1
ATOM 3596 O O . GLN B 2 96 ? 232.841 108.306 -16.343 1.00 67.13 470 GLN S O 1
ATOM 3602 N N . SER B 2 97 ? 232.069 110.138 -17.398 1.00 78.41 471 SER S N 1
ATOM 3603 C CA . SER B 2 97 ? 233.380 110.475 -17.989 1.00 78.41 471 SER S CA 1
ATOM 3604 C C . SER B 2 97 ? 233.393 111.960 -18.346 1.00 78.41 471 SER S C 1
ATOM 3605 O O . SER B 2 97 ? 232.396 112.503 -18.830 1.00 78.41 471 SER S O 1
ATOM 3608 N N . MET B 2 98 ? 234.528 112.607 -18.084 1.00 80.39 472 MET S N 1
ATOM 3609 C CA . MET B 2 98 ? 234.703 114.036 -18.325 1.00 80.39 472 MET S CA 1
ATOM 3610 C C . MET B 2 98 ? 234.661 114.445 -19.789 1.00 80.39 472 MET S C 1
ATOM 3611 O O . MET B 2 98 ? 234.610 115.631 -20.110 1.00 80.39 472 MET S O 1
ATOM 3616 N N . ASN B 2 99 ? 234.692 113.461 -20.677 1.00 98.62 473 ASN S N 1
ATOM 3617 C CA . ASN B 2 99 ? 234.626 113.735 -22.102 1.00 98.62 473 ASN S CA 1
ATOM 3618 C C . ASN B 2 99 ? 233.386 114.618 -22.295 1.00 98.62 473 ASN S C 1
ATOM 3619 O O . ASN B 2 99 ? 232.259 114.189 -22.048 1.00 98.62 473 ASN S O 1
ATOM 3624 N N . PRO B 2 100 ? 233.592 115.874 -22.726 1.00 71.01 474 PRO S N 1
ATOM 3625 C CA . PRO B 2 100 ? 232.572 116.905 -22.972 1.00 71.01 474 PRO S CA 1
ATOM 3626 C C . PRO B 2 100 ? 231.168 116.506 -23.450 1.00 71.01 474 PRO S C 1
ATOM 3627 O O . PRO B 2 100 ? 230.191 117.187 -23.124 1.00 71.01 474 PRO S O 1
ATOM 3631 N N . GLU B 2 101 ? 231.052 115.426 -24.217 1.00 101.67 475 GLU S N 1
ATOM 3632 C CA . GLU B 2 101 ? 229.737 115.001 -24.693 1.00 101.67 475 GLU S CA 1
ATOM 3633 C C . GLU B 2 101 ? 228.916 114.428 -23.547 1.00 101.67 475 GLU S C 1
ATOM 3634 O O . GLU B 2 101 ? 227.873 114.974 -23.193 1.00 101.67 475 GLU S O 1
ATOM 3640 N N . SER B 2 102 ? 229.403 113.328 -22.975 1.00 81.18 476 SER S N 1
ATOM 3641 C CA . SER B 2 102 ? 228.736 112.643 -21.867 1.00 81.18 476 SER S CA 1
ATOM 3642 C C . SER B 2 102 ? 228.000 113.639 -20.956 1.00 81.18 476 SER S C 1
ATOM 3643 O O . SER B 2 102 ? 228.586 114.624 -20.496 1.00 81.18 476 SER S O 1
ATOM 3646 N N . TYR B 2 103 ? 226.712 113.382 -20.717 1.00 85.30 477 TYR S N 1
ATOM 3647 C CA . TYR B 2 103 ? 225.881 114.249 -19.878 1.00 85.30 477 TYR S CA 1
ATOM 3648 C C . TYR B 2 103 ? 225.874 113.830 -18.411 1.00 85.30 477 TYR S C 1
ATOM 3649 O O . TYR B 2 103 ? 226.081 112.664 -18.079 1.00 85.30 477 TYR S O 1
ATOM 3658 N N . ASP B 2 104 ? 225.613 114.794 -17.537 1.00 92.56 478 ASP S N 1
ATOM 3659 C CA . ASP B 2 104 ? 225.582 114.537 -16.109 1.00 92.56 478 ASP S CA 1
ATOM 3660 C C . ASP B 2 104 ? 224.669 113.383 -15.735 1.00 92.56 478 ASP S C 1
ATOM 3661 O O . ASP B 2 104 ? 223.673 113.105 -16.405 1.00 92.56 478 ASP S O 1
ATOM 3666 N N . ALA B 2 105 ? 225.041 112.707 -14.657 1.00 74.05 479 ALA S N 1
ATOM 3667 C CA . ALA B 2 105 ? 224.284 111.586 -14.129 1.00 74.05 479 ALA S CA 1
ATOM 3668 C C . ALA B 2 105 ? 223.212 112.197 -13.250 1.00 74.05 479 ALA S C 1
ATOM 3669 O O . ALA B 2 105 ? 222.022 111.974 -13.454 1.00 74.05 479 ALA S O 1
ATOM 3671 N N . ARG B 2 106 ? 223.658 112.961 -12.259 1.00 61.49 480 ARG S N 1
ATOM 3672 C CA . ARG B 2 106 ? 222.761 113.650 -11.353 1.00 61.49 480 ARG S CA 1
ATOM 3673 C C . ARG B 2 106 ? 223.320 115.056 -11.250 1.00 61.49 480 ARG S C 1
ATOM 3674 O O . ARG B 2 106 ? 224.494 115.283 -11.544 1.00 61.49 480 ARG S O 1
ATOM 3682 N N . THR B 2 107 ? 222.489 116.001 -10.834 1.00 63.96 481 THR S N 1
ATOM 3683 C CA . THR B 2 107 ? 222.934 117.380 -10.751 1.00 63.96 481 THR S CA 1
ATOM 3684 C C . THR B 2 107 ? 222.447 118.127 -9.523 1.00 63.96 481 THR S C 1
ATOM 3685 O O . THR B 2 107 ? 221.241 118.255 -9.317 1.00 63.96 481 THR S O 1
ATOM 3689 N N . PHE B 2 108 ? 223.379 118.632 -8.715 1.00 53.64 482 PHE S N 1
ATOM 3690 C CA . PHE B 2 108 ? 223.003 119.379 -7.515 1.00 53.64 482 PHE S CA 1
ATOM 3691 C C . PHE B 2 108 ? 223.541 120.791 -7.426 1.00 53.64 482 PHE S C 1
ATOM 3692 O O . PHE B 2 108 ? 224.609 121.118 -7.952 1.00 53.64 482 PHE S O 1
ATOM 3700 N N . VAL B 2 109 ? 222.782 121.609 -6.708 1.00 57.33 483 VAL S N 1
ATOM 3701 C CA . VAL B 2 109 ? 223.103 123.004 -6.500 1.00 57.33 483 VAL S CA 1
ATOM 3702 C C . VAL B 2 109 ? 222.625 123.408 -5.103 1.00 57.33 483 VAL S C 1
ATOM 3703 O O . VAL B 2 109 ? 221.464 123.189 -4.749 1.00 57.33 483 VAL S O 1
ATOM 3707 N N . ILE B 2 110 ? 223.532 123.967 -4.303 1.00 63.99 484 ILE S N 1
ATOM 3708 C CA . ILE B 2 110 ? 223.192 124.419 -2.954 1.00 63.99 484 ILE S CA 1
ATOM 3709 C C . ILE B 2 110 ? 223.980 125.651 -2.505 1.00 63.99 484 ILE S C 1
ATOM 3710 O O . ILE B 2 110 ? 225.165 125.807 -2.812 1.00 63.99 484 ILE S O 1
ATOM 3715 N N . SER B 2 111 ? 223.297 126.524 -1.774 1.00 73.47 485 SER S N 1
ATOM 3716 C CA . SER B 2 111 ? 223.889 127.750 -1.268 1.00 73.47 485 SER S CA 1
ATOM 3717 C C . SER B 2 111 ? 223.644 127.818 0.224 1.00 73.47 485 SER S C 1
ATOM 3718 O O . SER B 2 111 ? 222.654 128.399 0.671 1.00 73.47 485 SER S O 1
ATOM 3721 N N . GLN B 2 112 ? 224.544 127.226 0.996 1.00 104.10 486 GLN S N 1
ATOM 3722 C CA . GLN B 2 112 ? 224.389 127.221 2.439 1.00 104.10 486 GLN S CA 1
ATOM 3723 C C . GLN B 2 112 ? 225.335 128.126 3.212 1.00 104.10 486 GLN S C 1
ATOM 3724 O O . GLN B 2 112 ? 226.485 127.766 3.468 1.00 104.10 486 GLN S O 1
ATOM 3730 N N . PRO B 2 113 ? 224.850 129.3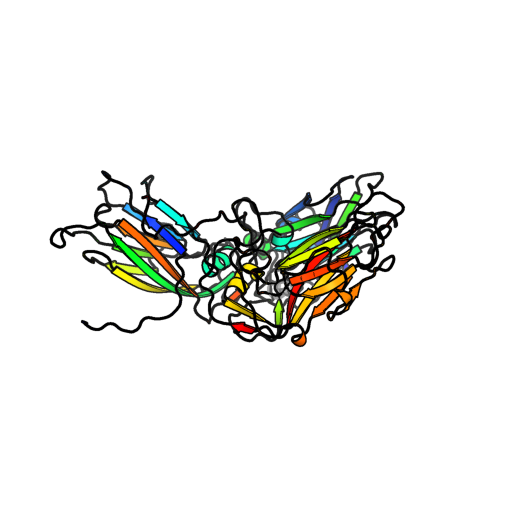15 3.615 1.00 90.68 487 PRO S N 1
ATOM 3731 C CA . PRO B 2 113 ? 225.683 130.253 4.367 1.00 90.68 487 PRO S CA 1
ATOM 3732 C C . PRO B 2 113 ? 226.330 129.557 5.547 1.00 90.68 487 PRO S C 1
ATOM 3733 O O . PRO B 2 113 ? 225.682 129.299 6.567 1.00 90.68 487 PRO S O 1
ATOM 3737 N N . GLY B 2 114 ? 227.611 129.245 5.383 1.00 56.11 488 GLY S N 1
ATOM 3738 C CA . GLY B 2 114 ? 228.355 128.577 6.430 1.00 56.11 488 GLY S CA 1
ATOM 3739 C C . GLY B 2 114 ? 228.906 127.239 5.983 1.00 56.11 488 GLY S C 1
ATOM 3740 O O . GLY B 2 114 ? 230.092 127.107 5.677 1.00 56.11 488 GLY S O 1
ATOM 3741 N N . SER B 2 115 ? 228.039 126.237 5.944 1.00 88.61 489 SER S N 1
ATOM 3742 C CA . SER B 2 115 ? 228.450 124.903 5.541 1.00 88.61 489 SER S CA 1
ATOM 3743 C C . SER B 2 115 ? 227.260 123.961 5.578 1.00 88.61 489 SER S C 1
ATOM 3744 O O . SER B 2 115 ? 226.372 124.100 6.421 1.00 88.61 489 SER S O 1
ATOM 3747 N N . ALA B 2 116 ? 227.244 123.006 4.655 1.00 63.78 490 ALA S N 1
ATOM 3748 C CA . ALA B 2 116 ? 226.158 122.042 4.588 1.00 63.78 490 ALA S CA 1
ATOM 3749 C C . ALA B 2 116 ? 226.683 120.659 4.246 1.00 63.78 490 ALA S C 1
ATOM 3750 O O . ALA B 2 116 ? 227.893 120.413 4.259 1.00 63.78 490 ALA S O 1
ATOM 3752 N N . MET B 2 117 ? 225.755 119.758 3.948 1.00 63.01 491 MET S N 1
ATOM 3753 C CA . MET B 2 117 ? 226.083 118.386 3.584 1.00 63.01 491 MET S CA 1
ATOM 3754 C C . MET B 2 117 ? 224.943 117.814 2.747 1.00 63.01 491 MET S C 1
ATOM 3755 O O . MET B 2 117 ? 223.773 118.083 3.026 1.00 63.01 491 MET S O 1
ATOM 3760 N N . LEU B 2 118 ? 225.280 117.054 1.706 1.00 54.26 492 LEU S N 1
ATOM 3761 C CA . LEU B 2 118 ? 224.257 116.445 0.856 1.00 54.26 492 LEU S CA 1
ATOM 3762 C C . LEU B 2 118 ? 224.597 114.972 0.597 1.00 54.26 492 LEU S C 1
ATOM 3763 O O . LEU B 2 118 ? 225.713 114.638 0.179 1.00 54.26 492 LEU S O 1
ATOM 3768 N N . ASN B 2 119 ? 223.631 114.099 0.888 1.00 73.40 493 ASN S N 1
ATOM 3769 C CA . ASN B 2 119 ? 223.791 112.660 0.710 1.00 73.40 493 ASN S CA 1
ATOM 3770 C C . ASN B 2 119 ? 223.028 112.200 -0.525 1.00 73.40 493 ASN S C 1
ATOM 3771 O O . ASN B 2 119 ? 221.884 112.583 -0.750 1.00 73.40 493 ASN S O 1
ATOM 3776 N N . PHE B 2 120 ? 223.681 111.373 -1.326 1.00 54.14 494 PHE S N 1
ATOM 3777 C CA . PHE B 2 120 ? 223.097 110.847 -2.549 1.00 54.14 494 PHE S CA 1
ATOM 3778 C C . PHE B 2 120 ? 223.733 109.474 -2.731 1.00 54.14 494 PHE S C 1
ATOM 3779 O O . PHE B 2 120 ? 224.619 109.099 -1.959 1.00 54.14 494 PHE S O 1
ATOM 3787 N N . SER B 2 121 ? 223.303 108.729 -3.747 1.00 58.82 495 SER S N 1
ATOM 3788 C CA . SER B 2 121 ? 223.867 107.401 -3.987 1.00 58.82 495 SER S CA 1
ATOM 3789 C C . SER B 2 121 ? 223.694 106.932 -5.422 1.00 58.82 495 SER S C 1
ATOM 3790 O O . SER B 2 121 ? 222.599 106.974 -5.977 1.00 58.82 495 SER S O 1
ATOM 3793 N N . PHE B 2 122 ? 224.783 106.464 -6.013 1.00 67.27 496 PHE S N 1
ATOM 3794 C CA . PHE B 2 122 ? 224.752 105.989 -7.383 1.00 67.27 496 PHE S CA 1
ATOM 3795 C C . PHE B 2 122 ? 224.835 104.470 -7.394 1.00 67.27 496 PHE S C 1
ATOM 3796 O O . PHE B 2 122 ? 225.081 103.846 -6.359 1.00 67.27 496 PHE S O 1
ATOM 3804 N N . ASP B 2 123 ? 224.628 103.882 -8.567 1.00 87.49 497 ASP S N 1
ATOM 3805 C CA . ASP B 2 123 ? 224.669 102.438 -8.714 1.00 87.49 497 ASP S CA 1
ATOM 3806 C C . ASP B 2 123 ? 225.726 101.945 -9.675 1.00 87.49 497 ASP S C 1
ATOM 3807 O O . ASP B 2 123 ? 225.643 102.195 -10.874 1.00 87.49 497 ASP S O 1
ATOM 3812 N N . ILE B 2 124 ? 226.713 101.231 -9.144 1.00 57.52 498 ILE S N 1
ATOM 3813 C CA . ILE B 2 124 ? 227.782 100.679 -9.967 1.00 57.52 498 ILE S CA 1
ATOM 3814 C C . ILE B 2 124 ? 227.260 99.399 -10.593 1.00 57.52 498 ILE S C 1
ATOM 3815 O O . ILE B 2 124 ? 227.210 98.361 -9.931 1.00 57.52 498 ILE S O 1
ATOM 3820 N N . ILE B 2 125 ? 226.854 99.474 -11.857 1.00 63.56 499 ILE S N 1
ATOM 3821 C CA . ILE B 2 125 ? 226.340 98.300 -12.557 1.00 63.56 499 ILE S CA 1
ATOM 3822 C C . ILE B 2 125 ? 227.112 98.088 -13.853 1.00 63.56 499 ILE S C 1
ATOM 3823 O O . ILE B 2 125 ? 227.227 99.001 -14.673 1.00 63.56 499 ILE S O 1
ATOM 3828 N N . GLY B 2 126 ? 227.637 96.873 -14.021 1.00 69.45 500 GLY S N 1
ATOM 3829 C CA . GLY B 2 126 ? 228.443 96.549 -15.187 1.00 69.45 500 GLY S CA 1
ATOM 3830 C C . GLY B 2 126 ? 227.971 95.473 -16.146 1.00 69.45 500 GLY S C 1
ATOM 3831 O O . GLY B 2 126 ? 227.068 94.692 -15.851 1.00 69.45 500 GLY S O 1
ATOM 3832 N N . PRO B 2 127 ? 228.617 95.397 -17.317 1.00 61.93 501 PRO S N 1
ATOM 3833 C CA . PRO B 2 127 ? 228.335 94.457 -18.399 1.00 61.93 501 PRO S CA 1
ATOM 3834 C C . PRO B 2 127 ? 228.710 92.993 -18.232 1.00 61.93 501 PRO S C 1
ATOM 3835 O O . PRO B 2 127 ? 228.103 92.140 -18.881 1.00 61.93 501 PRO S O 1
ATOM 3839 N N . ASN B 2 128 ? 229.691 92.691 -17.383 1.00 78.24 502 ASN S N 1
ATOM 3840 C CA . ASN B 2 128 ? 230.135 91.302 -17.207 1.00 78.24 502 ASN S CA 1
ATOM 3841 C C . ASN B 2 128 ? 229.004 90.356 -16.773 1.00 78.24 502 ASN S C 1
ATOM 3842 O O . ASN B 2 128 ? 228.481 89.578 -17.584 1.00 78.24 502 ASN S O 1
ATOM 3847 N N . SER B 2 129 ? 228.643 90.412 -15.497 1.00 67.77 503 SER S N 1
ATOM 3848 C CA . SER B 2 129 ? 227.558 89.603 -14.943 1.00 67.77 503 SER S CA 1
ATOM 3849 C C . SER B 2 129 ? 226.938 90.561 -13.952 1.00 67.77 503 SER S C 1
ATOM 3850 O O . SER B 2 129 ? 226.326 90.169 -12.959 1.00 67.77 503 SER S O 1
ATOM 3853 N N . GLY B 2 130 ? 227.131 91.839 -14.257 1.00 70.58 504 GLY S N 1
ATOM 3854 C CA . GLY B 2 130 ? 226.631 92.905 -13.422 1.00 70.58 504 GLY S CA 1
ATOM 3855 C C . GLY B 2 130 ? 227.767 93.741 -12.857 1.00 70.58 504 GLY S C 1
ATOM 3856 O O . GLY B 2 130 ? 227.516 94.702 -12.130 1.00 70.58 504 GLY S O 1
ATOM 3857 N N . PHE B 2 131 ? 229.010 93.390 -13.191 1.00 67.34 505 PHE S N 1
ATOM 3858 C CA . PHE B 2 131 ? 230.175 94.122 -12.687 1.00 67.34 505 PHE S CA 1
ATOM 3859 C C . PHE B 2 131 ? 230.783 95.072 -13.718 1.00 67.34 505 PHE S C 1
ATOM 3860 O O . PHE B 2 131 ? 230.824 94.770 -14.914 1.00 67.34 505 PHE S O 1
ATOM 3868 N N . GLU B 2 132 ? 231.260 96.216 -13.232 1.00 80.72 506 GLU S N 1
ATOM 3869 C CA . GLU B 2 132 ? 231.863 97.248 -14.073 1.00 80.72 506 GLU S CA 1
ATOM 3870 C C . GLU B 2 132 ? 233.295 97.535 -13.638 1.00 80.72 506 GLU S C 1
ATOM 3871 O O . GLU B 2 132 ? 233.529 98.257 -12.666 1.00 80.72 506 GLU S O 1
ATOM 3877 N N . PHE B 2 133 ? 234.251 96.950 -14.351 1.00 79.51 507 PHE S N 1
ATOM 3878 C CA . PHE B 2 133 ? 235.661 97.156 -14.048 1.00 79.51 507 PHE S CA 1
ATOM 3879 C C . PHE B 2 133 ? 235.951 98.640 -14.257 1.00 79.51 507 PHE S C 1
ATOM 3880 O O . PHE B 2 133 ? 235.919 99.132 -15.384 1.00 79.51 507 PHE S O 1
ATOM 3888 N N . ALA B 2 134 ? 236.224 99.349 -13.167 1.00 83.74 508 ALA S N 1
ATOM 3889 C CA . ALA B 2 134 ? 236.501 100.780 -13.223 1.00 83.74 508 ALA S CA 1
ATOM 3890 C C . ALA B 2 134 ? 237.331 101.222 -14.438 1.00 83.74 508 ALA S C 1
ATOM 3891 O O . ALA B 2 134 ? 238.534 100.976 -14.501 1.00 83.74 508 ALA S O 1
ATOM 3893 N N . GLU B 2 135 ? 236.671 101.869 -15.397 1.00 97.23 509 GLU S N 1
ATOM 3894 C CA . GLU B 2 135 ? 237.302 102.392 -16.616 1.00 97.23 509 GLU S CA 1
ATOM 3895 C C . GLU B 2 135 ? 238.054 101.443 -17.536 1.00 97.23 509 GLU S C 1
ATOM 3896 O O . GLU B 2 135 ? 238.940 101.873 -18.268 1.00 97.23 509 GLU S O 1
ATOM 3902 N N . SER B 2 136 ? 237.715 100.163 -17.517 1.00 85.01 510 SER S N 1
ATOM 3903 C CA . SER B 2 136 ? 238.401 99.217 -18.388 1.00 85.01 510 SER S CA 1
ATOM 3904 C C . SER B 2 136 ? 238.006 99.476 -19.835 1.00 85.01 510 SER S C 1
ATOM 3905 O O . SER B 2 136 ? 236.858 99.811 -20.127 1.00 85.01 510 SER S O 1
ATOM 3908 N N . PRO B 2 137 ? 238.960 99.338 -20.765 1.00 77.83 511 PRO S N 1
ATOM 3909 C CA . PRO B 2 137 ? 238.618 99.574 -22.163 1.00 77.83 511 PRO S CA 1
ATOM 3910 C C . PRO B 2 137 ? 237.901 98.377 -22.772 1.00 77.83 511 PRO S C 1
ATOM 3911 O O . PRO B 2 137 ? 237.799 98.293 -23.993 1.00 77.83 511 PRO S O 1
ATOM 3915 N N . TRP B 2 138 ? 237.415 97.450 -21.939 1.00 62.85 512 TRP S N 1
ATOM 3916 C CA . TRP B 2 138 ? 236.710 96.284 -22.475 1.00 62.85 512 TRP S CA 1
ATOM 3917 C C . TRP B 2 138 ? 235.389 96.715 -23.114 1.00 62.85 512 TRP S C 1
ATOM 3918 O O . TRP B 2 138 ? 235.329 96.903 -24.326 1.00 62.85 512 TRP S O 1
ATOM 3929 N N . ALA B 2 139 ? 234.327 96.883 -22.337 1.00 70.61 513 ALA S N 1
ATOM 3930 C CA . ALA B 2 139 ? 233.067 97.312 -22.944 1.00 70.61 513 ALA S CA 1
ATOM 3931 C C . ALA B 2 139 ? 233.037 98.838 -22.972 1.00 70.61 513 ALA S C 1
ATOM 3932 O O . ALA B 2 139 ? 231.969 99.458 -23.060 1.00 70.61 513 ALA S O 1
ATOM 3934 N N . ASN B 2 140 ? 234.230 99.430 -22.917 1.00 90.70 514 ASN S N 1
ATOM 3935 C CA . ASN B 2 140 ? 234.381 100.878 -22.893 1.00 90.70 514 ASN S CA 1
ATOM 3936 C C . ASN B 2 140 ? 233.603 101.306 -21.678 1.00 90.70 514 ASN S C 1
ATOM 3937 O O . ASN B 2 140 ? 232.704 102.144 -21.744 1.00 90.70 514 ASN S O 1
ATOM 3942 N N . GLN B 2 141 ? 233.958 100.674 -20.566 1.00 68.06 515 GLN S N 1
ATOM 3943 C CA . GLN B 2 141 ? 233.328 100.923 -19.287 1.00 68.06 515 GLN S CA 1
ATOM 3944 C C . GLN B 2 141 ? 233.845 102.223 -18.702 1.00 68.06 515 GLN S C 1
ATOM 3945 O O . GLN B 2 141 ? 234.964 102.656 -18.989 1.00 68.06 515 GLN S O 1
ATOM 3951 N N . THR B 2 142 ? 233.010 102.835 -17.875 1.00 73.50 516 THR S N 1
ATOM 3952 C CA . THR B 2 142 ? 233.328 104.100 -17.245 1.00 73.50 516 THR S CA 1
ATOM 3953 C C . THR B 2 142 ? 233.701 103.920 -15.780 1.00 73.50 516 THR S C 1
ATOM 3954 O O . THR B 2 142 ? 234.101 102.840 -15.336 1.00 73.50 516 THR S O 1
ATOM 3958 N N . THR B 2 143 ? 233.570 105.013 -15.042 1.00 68.04 517 THR S N 1
ATOM 3959 C CA . THR B 2 143 ? 233.833 105.040 -13.616 1.00 68.04 517 THR S CA 1
ATOM 3960 C C . THR B 2 143 ? 232.790 106.014 -13.105 1.00 68.04 517 THR S C 1
ATOM 3961 O O . THR B 2 143 ? 231.701 106.123 -13.673 1.00 68.04 517 THR S O 1
ATOM 3965 N N . TRP B 2 144 ? 233.117 106.730 -12.043 1.00 76.33 518 TRP S N 1
ATOM 3966 C CA . TRP B 2 144 ? 232.185 107.694 -11.513 1.00 76.33 518 TRP S CA 1
ATOM 3967 C C . TRP B 2 144 ? 232.936 108.870 -10.929 1.00 76.33 518 TRP S C 1
ATOM 3968 O O . TRP B 2 144 ? 233.462 108.794 -9.819 1.00 76.33 518 TRP S O 1
ATOM 3979 N N . TYR B 2 145 ? 233.022 109.948 -11.703 1.00 65.34 519 TYR S N 1
ATOM 3980 C CA . TYR B 2 145 ? 233.688 111.139 -11.217 1.00 65.34 519 TYR S CA 1
ATOM 3981 C C . TYR B 2 145 ? 232.579 112.027 -10.644 1.00 65.34 519 TYR S C 1
ATOM 3982 O O . TYR B 2 145 ? 231.466 112.071 -11.177 1.00 65.34 519 TYR S O 1
ATOM 3991 N N . LEU B 2 146 ? 232.889 112.713 -9.548 1.00 47.76 520 LEU S N 1
ATOM 3992 C CA . LEU B 2 146 ? 231.965 113.650 -8.912 1.00 47.76 520 LEU S CA 1
ATOM 3993 C C . LEU B 2 146 ? 232.683 114.995 -8.863 1.00 47.76 520 LEU S C 1
ATOM 3994 O O . LEU B 2 146 ? 233.572 115.217 -8.036 1.00 47.76 520 LEU S O 1
ATOM 3999 N N . GLU B 2 147 ? 232.287 115.883 -9.764 1.00 71.52 521 GLU S N 1
ATOM 4000 C CA . GLU B 2 147 ? 232.886 117.198 -9.880 1.00 71.52 521 GLU S CA 1
ATOM 4001 C C . GLU B 2 147 ? 232.138 118.227 -9.068 1.00 71.52 521 GLU S C 1
ATOM 4002 O O . GLU B 2 147 ? 230.954 118.462 -9.285 1.00 71.52 521 GLU S O 1
ATOM 4008 N N . CYS B 2 148 ? 232.844 118.852 -8.139 1.00 72.23 522 CYS S N 1
ATOM 4009 C CA . CYS B 2 148 ? 232.243 119.861 -7.289 1.00 72.23 522 CYS S CA 1
ATOM 4010 C C . CYS B 2 148 ? 232.886 121.191 -7.590 1.00 72.23 522 CYS S C 1
ATOM 4011 O O . CYS B 2 148 ? 234.103 121.278 -7.742 1.00 72.23 522 CYS S O 1
ATOM 4014 N N . VAL B 2 149 ? 232.068 122.230 -7.672 1.00 53.49 523 VAL S N 1
ATOM 4015 C CA . VAL B 2 149 ? 232.578 123.558 -7.969 1.00 53.49 523 VAL S CA 1
ATOM 4016 C C . VAL B 2 149 ? 232.155 124.573 -6.907 1.00 53.49 523 VAL S C 1
ATOM 4017 O O . VAL B 2 149 ? 231.091 124.429 -6.298 1.00 53.49 523 VAL S O 1
ATOM 4021 N N . ALA B 2 150 ? 232.992 125.591 -6.689 1.00 58.76 524 ALA S N 1
ATOM 4022 C CA . ALA B 2 150 ? 232.717 126.635 -5.700 1.00 58.76 524 ALA S CA 1
ATOM 4023 C C . ALA B 2 150 ? 232.623 128.034 -6.334 1.00 58.76 524 ALA S C 1
ATOM 4024 O O . ALA B 2 150 ? 233.516 128.434 -7.085 1.00 58.76 524 ALA S O 1
ATOM 4026 N N . THR B 2 151 ? 231.542 128.767 -6.035 1.00 72.39 525 THR S N 1
ATOM 4027 C CA . THR B 2 151 ? 231.342 130.125 -6.566 1.00 72.39 525 THR S CA 1
ATOM 4028 C C . THR B 2 151 ? 232.495 130.987 -6.074 1.00 72.39 525 THR S C 1
ATOM 4029 O O . THR B 2 151 ? 233.328 131.443 -6.858 1.00 72.39 525 THR S O 1
ATOM 4033 N N . ASN B 2 152 ? 232.525 131.197 -4.759 1.00 83.59 526 ASN S N 1
ATOM 4034 C CA . ASN B 2 152 ? 233.553 131.997 -4.103 1.00 83.59 526 ASN S CA 1
ATOM 4035 C C . ASN B 2 152 ? 234.490 131.079 -3.317 1.00 83.59 526 ASN S C 1
ATOM 4036 O O . ASN B 2 152 ? 234.176 130.662 -2.203 1.00 83.59 526 ASN S O 1
ATOM 4041 N N . PRO B 2 153 ? 235.664 130.769 -3.886 1.00 81.28 527 PRO S N 1
ATOM 4042 C CA . PRO B 2 153 ? 236.649 129.895 -3.248 1.00 81.28 527 PRO S CA 1
ATOM 4043 C C . PRO B 2 153 ? 237.189 130.447 -1.942 1.00 81.28 527 PRO S C 1
ATOM 4044 O O . PRO B 2 153 ? 237.930 129.767 -1.234 1.00 81.28 527 PRO S O 1
ATOM 4048 N N . ARG B 2 154 ? 236.815 131.680 -1.623 1.00 88.65 528 ARG S N 1
ATOM 4049 C CA . ARG B 2 154 ? 237.283 132.306 -0.395 1.00 88.65 528 ARG S CA 1
ATOM 4050 C C . ARG B 2 154 ? 236.365 131.979 0.788 1.00 88.65 528 ARG S C 1
ATOM 4051 O O . ARG B 2 154 ? 236.834 131.806 1.915 1.00 88.65 528 ARG S O 1
ATOM 4059 N N . GLN B 2 155 ? 235.064 131.878 0.528 1.00 88.93 529 GLN S N 1
ATOM 4060 C CA . GLN B 2 155 ? 234.097 131.570 1.578 1.00 88.93 529 GLN S CA 1
ATOM 4061 C C . GLN B 2 155 ? 233.917 130.068 1.775 1.00 88.93 529 GLN S C 1
ATOM 4062 O O . GLN B 2 155 ? 233.619 129.610 2.877 1.00 88.93 529 GLN S O 1
ATOM 4068 N N . ILE B 2 156 ? 234.092 129.307 0.700 1.00 64.69 530 ILE S N 1
ATOM 4069 C CA . ILE B 2 156 ? 233.983 127.852 0.756 1.00 64.69 530 ILE S CA 1
ATOM 4070 C C . ILE B 2 156 ? 235.409 127.346 0.973 1.00 64.69 530 ILE S C 1
ATOM 4071 O O . ILE B 2 156 ? 236.265 127.523 0.109 1.00 64.69 530 ILE S O 1
ATOM 4076 N N . GLN B 2 157 ? 235.675 126.722 2.117 1.00 96.21 531 GLN S N 1
ATOM 4077 C CA . GLN B 2 157 ? 237.031 126.259 2.390 1.00 96.21 531 GLN S CA 1
ATOM 4078 C C . GLN B 2 157 ? 237.375 124.826 1.986 1.00 96.21 531 GLN S C 1
ATOM 4079 O O . GLN B 2 157 ? 238.539 124.541 1.698 1.00 96.21 531 GLN S O 1
ATOM 4085 N N . GLN B 2 158 ? 236.395 123.921 1.971 1.00 76.12 532 GLN S N 1
ATOM 4086 C CA . GLN B 2 158 ? 236.679 122.540 1.562 1.00 76.12 532 GLN S CA 1
ATOM 4087 C C . GLN B 2 158 ? 235.502 121.599 1.269 1.00 76.12 532 GLN S C 1
ATOM 4088 O O . GLN B 2 158 ? 234.379 121.795 1.748 1.00 76.12 532 GLN S O 1
ATOM 4094 N N . PHE B 2 159 ? 235.793 120.585 0.453 1.00 64.09 533 PHE S N 1
ATOM 4095 C CA . PHE B 2 159 ? 234.832 119.561 0.053 1.00 64.09 533 PHE S CA 1
ATOM 4096 C C . PHE B 2 159 ? 235.265 118.227 0.645 1.00 64.09 533 PHE S C 1
ATOM 4097 O O . PHE B 2 159 ? 236.356 117.741 0.355 1.00 64.09 533 PHE S O 1
ATOM 4105 N N . GLU B 2 160 ? 234.407 117.631 1.463 1.00 70.93 534 GLU S N 1
ATOM 4106 C CA . GLU B 2 160 ? 234.723 116.355 2.077 1.00 70.93 534 GLU S CA 1
ATOM 4107 C C . GLU B 2 160 ? 233.804 115.273 1.542 1.00 70.93 534 GLU S C 1
ATOM 4108 O O . GLU B 2 160 ? 232.581 115.431 1.507 1.00 70.93 534 GLU S O 1
ATOM 4114 N N . VAL B 2 161 ? 234.403 114.167 1.131 1.00 47.46 535 VAL S N 1
ATOM 4115 C CA . VAL B 2 161 ? 233.642 113.063 0.581 1.00 47.46 535 VAL S CA 1
ATOM 4116 C C . VAL B 2 161 ? 233.633 111.846 1.487 1.00 47.46 535 VAL S C 1
ATOM 4117 O O . VAL B 2 161 ? 234.671 111.247 1.765 1.00 47.46 535 VAL S O 1
ATOM 4121 N N . ASN B 2 162 ? 232.447 111.486 1.948 1.00 65.25 536 ASN S N 1
ATOM 4122 C CA . ASN B 2 162 ? 232.298 110.322 2.793 1.00 65.25 536 ASN S CA 1
ATOM 4123 C C . ASN B 2 162 ? 231.442 109.348 2.015 1.00 65.25 536 ASN S C 1
ATOM 4124 O O . ASN B 2 162 ? 230.465 109.744 1.378 1.00 65.25 536 ASN S O 1
ATOM 4129 N N . MET B 2 163 ? 231.818 108.075 2.054 1.00 69.32 537 MET S N 1
ATOM 4130 C CA . MET B 2 163 ? 231.077 107.049 1.335 1.00 69.32 537 MET S CA 1
ATOM 4131 C C . MET B 2 163 ? 230.949 105.754 2.120 1.00 69.32 537 MET S C 1
ATOM 4132 O O . MET B 2 163 ? 231.899 105.293 2.752 1.00 69.32 537 MET S O 1
ATOM 4137 N N . ARG B 2 164 ? 229.767 105.161 2.067 1.00 77.84 538 ARG S N 1
ATOM 4138 C CA . ARG B 2 164 ? 229.540 103.905 2.744 1.00 77.84 538 ARG S CA 1
ATOM 4139 C C . ARG B 2 164 ? 229.054 102.891 1.729 1.00 77.84 538 ARG S C 1
ATOM 4140 O O . ARG B 2 164 ? 228.316 103.223 0.798 1.00 77.84 538 ARG S O 1
ATOM 4148 N N . PHE B 2 165 ? 229.493 101.654 1.907 1.00 64.93 539 PHE S N 1
ATOM 4149 C CA . PHE B 2 165 ? 229.098 100.564 1.028 1.00 64.93 539 PHE S CA 1
ATOM 4150 C C . PHE B 2 165 ? 227.712 100.085 1.399 1.00 64.93 539 PHE S C 1
ATOM 4151 O O . PHE B 2 165 ? 227.408 99.952 2.583 1.00 64.93 539 PHE S O 1
ATOM 4159 N N . ASP B 2 166 ? 226.864 99.822 0.412 1.00 84.05 540 ASP S N 1
ATOM 4160 C CA . ASP B 2 166 ? 225.544 99.303 0.738 1.00 84.05 540 ASP S CA 1
ATOM 4161 C C . ASP B 2 166 ? 225.711 97.786 0.793 1.00 84.05 540 ASP S C 1
ATOM 4162 O O . ASP B 2 166 ? 226.460 97.218 -0.004 1.00 84.05 540 ASP S O 1
ATOM 4167 N N . PRO B 2 167 ? 225.025 97.111 1.735 1.00 66.03 541 PRO S N 1
ATOM 4168 C CA . PRO B 2 167 ? 225.113 95.651 1.891 1.00 66.03 541 PRO S CA 1
ATOM 4169 C C . PRO B 2 167 ? 225.011 94.766 0.636 1.00 66.03 541 PRO S C 1
ATOM 4170 O O . PRO B 2 167 ? 225.489 93.627 0.635 1.00 66.03 541 PRO S O 1
ATOM 4174 N N . ASN B 2 168 ? 224.414 95.290 -0.432 1.00 70.44 542 ASN S N 1
ATOM 4175 C CA . ASN B 2 168 ? 224.255 94.529 -1.671 1.00 70.44 542 ASN S CA 1
ATOM 4176 C C . ASN B 2 168 ? 225.519 94.535 -2.525 1.00 70.44 542 ASN S C 1
ATOM 4177 O O . ASN B 2 168 ? 225.542 93.981 -3.625 1.00 70.44 542 ASN S O 1
ATOM 4182 N N . PHE B 2 169 ? 226.576 95.152 -2.012 1.00 67.13 543 PHE S N 1
ATOM 4183 C CA . PHE B 2 169 ? 227.814 95.241 -2.761 1.00 67.13 543 PHE S CA 1
ATOM 4184 C C . PHE B 2 169 ? 228.579 93.937 -2.851 1.00 67.13 543 PHE S C 1
ATOM 4185 O O . PHE B 2 169 ? 228.616 93.153 -1.902 1.00 67.13 543 PHE S O 1
ATOM 4193 N N . ARG B 2 170 ? 229.195 93.720 -4.007 1.00 67.68 544 ARG S N 1
ATOM 4194 C CA . ARG B 2 170 ? 229.969 92.515 -4.262 1.00 67.68 544 ARG S CA 1
ATOM 4195 C C . ARG B 2 170 ? 231.115 92.870 -5.204 1.00 67.68 544 ARG S C 1
ATOM 4196 O O . ARG B 2 170 ? 230.959 93.718 -6.082 1.00 67.68 544 ARG S O 1
ATOM 4204 N N . VAL B 2 171 ? 232.264 92.230 -5.015 1.00 53.89 545 VAL S N 1
ATOM 4205 C CA . VAL B 2 171 ? 233.423 92.480 -5.866 1.00 53.89 545 VAL S CA 1
ATOM 4206 C C . VAL B 2 171 ? 234.271 91.227 -5.986 1.00 53.89 545 VAL S C 1
ATOM 4207 O O . VAL B 2 171 ? 234.295 90.387 -5.083 1.00 53.89 545 VAL S O 1
ATOM 4211 N N . ALA B 2 172 ? 234.967 91.106 -7.109 1.00 59.80 546 ALA S N 1
ATOM 4212 C CA . ALA B 2 172 ? 235.837 89.968 -7.350 1.00 59.80 546 ALA S CA 1
ATOM 4213 C C . ALA B 2 172 ? 236.934 90.438 -8.274 1.00 59.80 546 ALA S C 1
ATOM 4214 O O . ALA B 2 172 ? 236.700 91.272 -9.147 1.00 59.80 546 ALA S O 1
ATOM 4216 N N . GLY B 2 173 ? 238.133 89.911 -8.077 1.00 45.61 547 GLY S N 1
ATOM 4217 C CA . GLY B 2 173 ? 239.244 90.305 -8.919 1.00 45.61 547 GLY S CA 1
ATOM 4218 C C . GLY B 2 173 ? 240.120 91.353 -8.267 1.00 45.61 547 GLY S C 1
ATOM 4219 O O . GLY B 2 173 ? 239.638 92.396 -7.824 1.00 45.61 547 GLY S O 1
ATOM 4220 N N . ASN B 2 174 ? 241.416 91.071 -8.212 1.00 58.54 548 ASN S N 1
ATOM 4221 C CA . ASN B 2 174 ? 242.369 91.986 -7.608 1.00 58.54 548 ASN S CA 1
ATOM 4222 C C . ASN B 2 174 ? 243.224 92.671 -8.647 1.00 58.54 548 ASN S C 1
ATOM 4223 O O . ASN B 2 174 ? 243.647 92.061 -9.633 1.00 58.54 548 ASN S O 1
ATOM 4228 N N . ILE B 2 175 ? 243.467 93.953 -8.407 1.00 61.11 549 ILE S N 1
ATOM 4229 C CA . ILE B 2 175 ? 244.295 94.763 -9.279 1.00 61.11 549 ILE S CA 1
ATOM 4230 C C . ILE B 2 175 ? 245.543 95.164 -8.498 1.00 61.11 549 ILE S C 1
ATOM 4231 O O . ILE B 2 175 ? 245.464 95.874 -7.501 1.00 61.11 549 ILE S O 1
ATOM 4236 N N . LEU B 2 176 ? 246.693 94.671 -8.943 1.00 66.19 550 LEU S N 1
ATOM 4237 C CA . LEU B 2 176 ? 247.962 94.958 -8.290 1.00 66.19 550 LEU S CA 1
ATOM 4238 C C . LEU B 2 176 ? 248.223 96.454 -8.273 1.00 66.19 550 LEU S C 1
ATOM 4239 O O . LEU B 2 176 ? 248.334 97.090 -9.323 1.00 66.19 550 LEU S O 1
ATOM 4244 N N . MET B 2 177 ? 248.316 97.010 -7.071 1.00 83.74 551 MET S N 1
ATOM 4245 C CA . MET B 2 177 ? 248.556 98.437 -6.890 1.00 83.74 551 MET S CA 1
ATOM 4246 C C . MET B 2 177 ? 249.942 98.672 -6.317 1.00 83.74 551 MET S C 1
ATOM 4247 O O . MET B 2 177 ? 250.613 97.741 -5.880 1.00 83.74 551 MET S O 1
ATOM 4252 N N . PRO B 2 178 ? 250.395 99.930 -6.327 1.00 76.75 552 PRO S N 1
ATOM 4253 C CA . PRO B 2 178 ? 251.710 100.255 -5.782 1.00 76.75 552 PRO S CA 1
ATOM 4254 C C . PRO B 2 178 ? 251.485 100.454 -4.292 1.00 76.75 552 PRO S C 1
ATOM 4255 O O . PRO B 2 178 ? 250.355 100.683 -3.865 1.00 76.75 552 PRO S O 1
ATOM 4259 N N . PRO B 2 179 ? 252.544 100.366 -3.480 1.00 72.48 553 PRO S N 1
ATOM 4260 C CA . PRO B 2 179 ? 252.329 100.562 -2.043 1.00 72.48 553 PRO S CA 1
ATOM 4261 C C . PRO B 2 179 ? 251.512 101.833 -1.783 1.00 72.48 553 PRO S C 1
ATOM 4262 O O . PRO B 2 179 ? 251.670 102.834 -2.483 1.00 72.48 553 PRO S O 1
ATOM 4266 N N . PHE B 2 180 ? 250.632 101.786 -0.788 1.00 77.84 554 PHE S N 1
ATOM 4267 C CA . PHE B 2 180 ? 249.783 102.931 -0.464 1.00 77.84 554 PHE S CA 1
ATOM 4268 C C . PHE B 2 180 ? 250.380 103.887 0.560 1.00 77.84 554 PHE S C 1
ATOM 4269 O O . PHE B 2 180 ? 250.531 103.544 1.731 1.00 77.84 554 PHE S O 1
ATOM 4277 N N . PRO B 2 181 ? 250.703 105.116 0.134 1.00 68.37 555 PRO S N 1
ATOM 4278 C CA . PRO B 2 181 ? 251.283 106.106 1.044 1.00 68.37 555 PRO S CA 1
ATOM 4279 C C . PRO B 2 181 ? 250.418 106.367 2.277 1.00 68.37 555 PRO S C 1
ATOM 4280 O O . PRO B 2 181 ? 249.221 106.632 2.168 1.00 68.37 555 PRO S O 1
ATOM 4284 N N . LEU B 2 182 ? 251.033 106.278 3.451 1.00 68.80 556 LEU S N 1
ATOM 4285 C CA . LEU B 2 182 ? 250.327 106.517 4.703 1.00 68.80 556 LEU S CA 1
ATOM 4286 C C . LEU B 2 182 ? 249.756 107.935 4.734 1.00 68.80 556 LEU S C 1
ATOM 4287 O O . LEU B 2 182 ? 250.494 108.922 4.744 1.00 68.80 556 LEU S O 1
ATOM 4292 N N . SER B 2 183 ? 248.434 108.030 4.752 1.00 82.39 557 SER S N 1
ATOM 4293 C CA . SER B 2 183 ? 247.767 109.322 4.778 1.00 82.39 557 SER S CA 1
ATOM 4294 C C . SER B 2 183 ? 246.825 109.401 5.981 1.00 82.39 557 SER S C 1
ATOM 4295 O O . SER B 2 183 ? 245.772 108.764 5.987 1.00 82.39 557 SER S O 1
ATOM 4298 N N . THR B 2 184 ? 247.207 110.183 6.992 1.00 71.03 558 THR S N 1
ATOM 4299 C CA . THR B 2 184 ? 246.409 110.343 8.217 1.00 71.03 558 THR S CA 1
ATOM 4300 C C . THR B 2 184 ? 245.429 111.521 8.175 1.00 71.03 558 THR S C 1
ATOM 4301 O O . THR B 2 184 ? 245.532 112.385 7.309 1.00 71.03 558 THR S O 1
ATOM 4305 N N . GLU B 2 185 ? 244.480 111.559 9.108 1.00 92.88 559 GLU S N 1
ATOM 4306 C CA . GLU B 2 185 ? 243.493 112.639 9.133 1.00 92.88 559 GLU S CA 1
ATOM 4307 C C . GLU B 2 185 ? 243.993 113.960 9.720 1.00 92.88 559 GLU S C 1
ATOM 4308 O O . GLU B 2 185 ? 244.476 114.001 10.850 1.00 92.88 559 GLU S O 1
ATOM 4314 N N . THR B 2 186 ? 243.812 115.047 8.960 1.00 115.73 560 THR S N 1
ATOM 4315 C CA . THR B 2 186 ? 244.321 116.373 9.404 1.00 115.73 560 THR S CA 1
ATOM 4316 C C . THR B 2 186 ? 243.274 117.277 10.117 1.00 115.73 560 THR S C 1
ATOM 4317 O O . THR B 2 186 ? 243.638 118.391 10.505 1.00 115.73 560 THR S O 1
ATOM 4321 N N . PRO B 2 187 ? 241.975 116.842 10.285 1.00 121.03 561 PRO S N 1
ATOM 4322 C CA . PRO B 2 187 ? 240.928 117.683 10.952 1.00 121.03 561 PRO S CA 1
ATOM 4323 C C . PRO B 2 187 ? 241.084 118.001 12.407 1.00 121.03 561 PRO S C 1
ATOM 4324 O O . PRO B 2 187 ? 240.538 119.002 12.861 1.00 121.03 561 PRO S O 1
ATOM 4328 N N . PRO B 2 188 ? 241.839 117.191 13.166 1.00 138.29 562 PRO S N 1
ATOM 4329 C CA . PRO B 2 188 ? 241.934 117.561 14.498 1.00 138.29 562 PRO S CA 1
ATOM 4330 C C . PRO B 2 188 ? 242.345 118.984 14.430 1.00 138.29 562 PRO S C 1
ATOM 4331 O O . PRO B 2 188 ? 242.930 119.427 13.432 1.00 138.29 562 PRO S O 1
ATOM 4335 N N . LEU B 2 189 ? 242.033 119.721 15.442 1.00 150.60 563 LEU S N 1
ATOM 4336 C CA . LEU B 2 189 ? 242.422 121.102 15.348 1.00 150.60 563 LEU S CA 1
ATOM 4337 C C . LEU B 2 189 ? 243.914 121.248 14.993 1.00 150.60 563 LEU S C 1
ATOM 4338 O O . LEU B 2 189 ? 244.789 120.623 15.591 1.00 150.60 563 LEU S O 1
ATOM 4343 N N . LEU B 2 190 ? 244.174 122.123 14.011 1.00 148.03 564 LEU S N 1
ATOM 4344 C CA . LEU B 2 190 ? 245.536 122.495 13.628 1.00 148.03 564 LEU S CA 1
ATOM 4345 C C . LEU B 2 190 ? 246.188 123.120 14.922 1.00 148.03 564 LEU S C 1
ATOM 4346 O O . LEU B 2 190 ? 246.500 124.305 14.940 1.00 148.03 564 LEU S O 1
ATOM 4351 N N . LYS B 2 191 ? 246.390 122.283 15.959 1.00 158.79 565 LYS S N 1
ATOM 4352 C CA . LYS B 2 191 ? 246.912 122.718 17.290 1.00 158.79 565 LYS S CA 1
ATOM 4353 C C . LYS B 2 191 ? 248.431 122.565 17.395 1.00 158.79 565 LYS S C 1
ATOM 4354 O O . LYS B 2 191 ? 248.989 121.492 17.217 1.00 158.79 565 LYS S O 1
ATOM 4360 N N . PHE B 2 192 ? 249.064 123.688 17.680 1.00 188.30 566 PHE S N 1
ATOM 4361 C CA . PHE B 2 192 ? 250.508 123.688 17.920 1.00 188.30 566 PHE S CA 1
ATOM 4362 C C . PHE B 2 192 ? 250.657 124.735 19.017 1.00 188.30 566 PHE S C 1
ATOM 4363 O O . PHE B 2 192 ? 250.591 125.931 18.761 1.00 188.30 566 PHE S O 1
ATOM 4371 N N . ARG B 2 193 ? 250.863 124.282 20.261 1.00 188.30 567 ARG S N 1
ATOM 4372 C CA . ARG B 2 193 ? 251.006 125.121 21.463 1.00 188.30 567 ARG S CA 1
ATOM 4373 C C . ARG B 2 193 ? 249.766 125.071 22.332 1.00 188.30 567 ARG S C 1
ATOM 4374 O O . ARG B 2 193 ? 249.027 126.055 22.444 1.00 188.30 567 ARG S O 1
ATOM 4382 N N . PHE B 2 194 ? 249.487 123.979 22.906 1.00 188.30 568 PHE S N 1
#